Protein 3NLC (pdb70)

Sequence (522 aa):
IRINEIKLPLDHEEGALLDAITKKLGIPAEKVISFNVFRRGYDARIHLIYTLDIIVEGDETALLAKFANDPHVRQTPDEYKFVAKAPENLTERPIVIGFGPCGLFAGLVLAQGFNPIIVERGKEVRERTKDTFGFWRKRTLNPESNVQFGEGGAGTFSDGKLYSQVKDPNFYGRKVITEFVEAGAPEEILYVSKPHIGTFKLVTIEKRATIIELGGEIRFSTRVDDLHEDGQITGVTLSNGEEIKSRHVVLAVGHSARDTFELHERGVYEAKPFSVGFRIEHKQSIDEARFGPNAGHPILGAADYKLVHHCKNGRTVYSFCCPGGTVVAATSEEGRVVTNGSQYSRAERNANSAIVVGISPEVDYPGDPLAGIRFQRELESNAYKLGGENYDAPAQKIGDFLKGRDPSQLGDVEPSFTPGIKLTDLSKALPPFAVEAIREAIPAFDRKIKGFASEDGLLTGVETRTSSPVCIKRGKDFQSVNLKGFYPAGEGAGYAGGILSAGIDGIKVAEAVARDIVAAEN

Foldseek 3Di:
DKAWFDKDQPPDDPCVVVVSVCVVLVHDSVQFPDKDFQAWEQDQVHIIITIMDTDGPDPVVVSLVVCVVPPRRDHDDDDADLLDDFDPPDPFAAEEEAAALQSVQLLLSCLVPSQHEYEFLEEQLVVLCVQAVCCQAVVDHDLSRYCAGYHNGNCQQAQAWDDDDDDDPSPLLLVSVVVLVVLPFDPCQSHYDRDGGFNVSSNSSVSVVSSVVSNYHYHYSWHFQAFDDQQFTFWTAIPVRDIGGHRAYEYARAQQVLNSVCCVVVPQDWFDKDKKAWKWKDFLVCLCQRPNPCRPPPRCARHDDWDWDCDPLRKIKIWAGAALWAWEFGDSDQQFTATDIHGNNSNHGIDITGTIIMDGDPPHFDTDQCTLVVVLVVLGNVQCVQFPVRSAGEKEFLQCLLVVVQPDDADPDAHRYGPHGDRGRCCVRDPVSTSVVVSVRQVVVCVVGPCSSPRRMMIIHMHRPQAHSHAQDQPPLQHRPRHGSYHYAARNNVQAGHSSRRSSRSNVSSSSSRVVSCVCPD

Nearest PDB structures (foldseek):
  3nlc-assembly1_A  TM=1.002E+00  e=0.000E+00  Vibrio parahaemolyticus
  5kow-assembly1_A  TM=5.683E-01  e=9.181E-07  Nocardia farcinica
  7xxr-assembly1_C  TM=4.031E-01  e=3.727E-06  Streptomyces luteocolor
  7xx0-assembly1_A  TM=3.503E-01  e=1.094E-06  Streptomyces luteocolor
  8gri-assembly1_B  TM=3.452E-01  e=7.962E-06  Streptomyces luteocolor

Solvent-accessible surface area: 22201 Å² total

Radius of gyration: 24.54 Å; Cα contacts (8 Å, |Δi|>4): 1228; chains: 1; bounding box: 70×61×51 Å

InterPro domains:
  IPR028348 FAD dependent protein [PIRSF038984] (1-533)
  IPR028348 FAD dependent protein [PTHR42842] (95-534)
  IPR036188 FAD/NAD(P)-binding domain superfamily [G3DSA:3.50.50.60] (86-305)
  IPR036188 FAD/NAD(P)-binding domain superfamily [G3DSA:3.50.50.60] (474-534)
  IPR036188 FAD/NAD(P)-binding domain superfamily [SSF51905] (101-531)
  IPR049516 FAD-dependent protein, C-terminal domain-like [PF21688] (285-481)
  IPR059480 Domain of unknown function DUF8436 [PF28550] (1-59)

Secondary structure (DSSP, 8-state):
-EEEEEEEETTPPTTHHHHHHHHHH---GGGEEEEEEEEEEE----EEEEEEEEEESS-HHHHHHTTTT-TTEEPPP----------TT---PPEEE--SHHHHHHHHHHH----PEEE-SS--HHHHHHHHHHHHHH----TTSSSSSSTTGGGTTS-------S--TT-HHHHHHHHHHHTT--GGGGTBSS----HHHHH-----HHHHHTT-EEESS--EEEE---SB--EEEETTS-EEE-S-EEE---TT-HHHH--TTTT---B--EEEEEEEEEE---HHHHTSTTTT-TTT-S-----EEE-TTS-EEEEE--TTB--EE---STT---EE---TT--SSEEEEEEEEEE-BTTTB--STTHHHHHHHHHHHHHHHHTTSSS-EEEEEHHHHHHT-TT----SS----SS-EEE--GGGTS-HHHHHHHHHHHHHHHTTSTTTT-TT-EEEEEE--SS-SB----TTTTS-TT-BTEEE-HHHHTS--SHHHHHHHHHHHHHHHHHHHHH---

Structure (mmCIF, N/CA/C/O backbone):
data_3NLC
#
_entry.id   3NLC
#
_cell.length_a   69.079
_cell.length_b   78.166
_cell.length_c   101.875
_cell.angle_alpha   90.00
_cell.angle_beta   90.00
_cell.angle_gamma   90.00
#
_symmetry.space_group_name_H-M   'P 21 21 21'
#
loop_
_entity.id
_entity.type
_entity.pdbx_description
1 polymer 'Uncharacterized protein VP0956'
2 non-polymer 'FLAVIN-ADENINE DINUCLEOTIDE'
3 water water
#
loop_
_atom_site.group_PDB
_atom_site.id
_atom_site.type_symbol
_atom_site.label_atom_id
_atom_site.label_alt_id
_atom_site.label_comp_id
_atom_site.label_asym_id
_atom_site.label_entity_id
_atom_site.label_seq_id
_atom_site.pdbx_PDB_ins_code
_atom_site.Cartn_x
_atom_site.Cartn_y
_atom_site.Cartn_z
_atom_site.occupancy
_atom_site.B_iso_or_equiv
_atom_site.auth_seq_id
_atom_site.auth_comp_id
_atom_site.auth_asym_id
_atom_site.auth_atom_id
_atom_site.pdbx_PDB_model_num
ATOM 9 N N . ILE A 1 12 ? 55.517 24.927 65.785 1.00 46.65 2 ILE A N 1
ATOM 10 C CA . ILE A 1 12 ? 55.968 26.291 66.004 1.00 48.84 2 ILE A CA 1
ATOM 11 C C . ILE A 1 12 ? 54.999 27.280 65.371 1.00 42.16 2 ILE A C 1
ATOM 12 O O . ILE A 1 12 ? 54.676 27.170 64.194 1.00 42.47 2 ILE A O 1
ATOM 17 N N . ARG A 1 13 ? 54.564 28.263 66.149 1.00 39.74 3 ARG A N 1
ATOM 18 C CA . ARG A 1 13 ? 53.595 29.224 65.663 1.00 44.94 3 ARG A CA 1
ATOM 19 C C . ARG A 1 13 ? 54.285 30.531 65.352 1.00 43.58 3 ARG A C 1
ATOM 20 O O . ARG A 1 13 ? 54.940 31.107 66.208 1.00 39.71 3 ARG A O 1
ATOM 28 N N . ILE A 1 14 ? 54.153 30.986 64.115 1.00 46.36 4 ILE A N 1
ATOM 29 C CA . ILE A 1 14 ? 54.683 32.275 63.700 1.00 47.03 4 ILE A CA 1
ATOM 30 C C . ILE A 1 14 ? 53.501 33.179 63.431 1.00 48.08 4 ILE A C 1
ATOM 31 O O . ILE A 1 14 ? 52.632 32.815 62.637 1.00 52.83 4 ILE A O 1
ATOM 36 N N . ASN A 1 15 ? 53.436 34.348 64.064 1.00 43.14 5 ASN A N 1
ATOM 37 C CA . ASN A 1 15 ? 52.332 35.246 63.728 1.00 48.01 5 ASN A CA 1
ATOM 38 C C . ASN A 1 15 ? 52.761 36.631 63.265 1.00 42.99 5 ASN A C 1
ATOM 39 O O . ASN A 1 15 ? 53.942 36.943 63.243 1.00 44.02 5 ASN A O 1
ATOM 44 N N . GLU A 1 16 ? 51.797 37.436 62.840 1.00 52.00 6 GLU A N 1
ATOM 45 C CA . GLU A 1 16 ? 52.076 38.772 62.316 1.00 60.54 6 GLU A CA 1
ATOM 46 C C . GLU A 1 16 ? 52.821 38.769 60.984 1.00 57.87 6 GLU A C 1
ATOM 47 O O . GLU A 1 16 ? 53.543 39.706 60.662 1.00 57.76 6 GLU A O 1
ATOM 53 N N . ILE A 1 17 ? 52.620 37.711 60.210 1.00 55.25 7 ILE A N 1
ATOM 54 C CA . ILE A 1 17 ? 53.136 37.628 58.853 1.00 42.48 7 ILE A CA 1
ATOM 55 C C . ILE A 1 17 ? 52.262 38.444 57.917 1.00 47.69 7 ILE A C 1
ATOM 56 O O . ILE A 1 17 ? 51.106 38.081 57.662 1.00 40.51 7 ILE A O 1
ATOM 61 N N . LYS A 1 18 ? 52.810 39.545 57.409 1.00 52.73 8 LYS A N 1
ATOM 62 C CA . LYS A 1 18 ? 52.084 40.415 56.487 1.00 50.16 8 LYS A CA 1
ATOM 63 C C . LYS A 1 18 ? 52.460 40.101 55.044 1.00 51.95 8 LYS A C 1
ATOM 64 O O . LYS A 1 18 ? 53.643 40.052 54.692 1.00 51.92 8 LYS A O 1
ATOM 66 N N . LEU A 1 19 ? 51.450 39.884 54.210 1.00 44.92 9 LEU A N 1
ATOM 67 C CA . LEU A 1 19 ? 51.689 39.641 52.792 1.00 42.30 9 LEU A CA 1
ATOM 68 C C . LEU A 1 19 ? 50.669 40.403 51.982 1.00 43.09 9 LEU A C 1
ATOM 69 O O . LEU A 1 19 ? 49.507 40.519 52.387 1.00 43.86 9 LEU A O 1
ATOM 74 N N . PRO A 1 20 ? 51.092 40.935 50.832 1.00 41.99 10 PRO A N 1
ATOM 75 C CA . PRO A 1 20 ? 50.118 41.677 50.024 1.00 47.88 10 PRO A CA 1
ATOM 76 C C . PRO A 1 20 ? 48.888 40.814 49.711 1.00 53.58 10 PRO A C 1
ATOM 77 O O . PRO A 1 20 ? 48.971 39.587 49.672 1.00 49.71 10 PRO A O 1
ATOM 81 N N . LEU A 1 21 ? 47.754 41.467 49.505 1.00 53.46 11 LEU A N 1
ATOM 82 C CA . LEU A 1 21 ? 46.507 40.766 49.258 1.00 50.72 11 LEU A CA 1
ATOM 83 C C . LEU A 1 21 ? 46.671 39.746 48.140 1.00 50.54 11 LEU A C 1
ATOM 84 O O . LEU A 1 21 ? 46.192 38.618 48.242 1.00 49.93 11 LEU A O 1
ATOM 89 N N . ASP A 1 22 ? 47.363 40.134 47.081 1.00 47.86 12 ASP A N 1
ATOM 90 C CA . ASP A 1 22 ? 47.436 39.280 45.900 1.00 53.35 12 ASP A CA 1
ATOM 91 C C . ASP A 1 22 ? 48.691 38.430 45.806 1.00 48.52 12 ASP A C 1
ATOM 92 O O . ASP A 1 22 ? 49.125 38.079 44.714 1.00 47.94 12 ASP A O 1
ATOM 97 N N . HIS A 1 23 ? 49.260 38.090 46.957 1.00 46.96 13 HIS A N 1
ATOM 98 C CA . HIS A 1 23 ? 50.493 37.313 46.987 1.00 48.34 13 HIS A CA 1
ATOM 99 C C . HIS A 1 23 ? 50.315 35.955 46.324 1.00 45.38 13 HIS A C 1
ATOM 100 O O . HIS A 1 23 ? 49.230 35.363 46.389 1.00 44.07 13 HIS A O 1
ATOM 107 N N . GLU A 1 24 ? 51.386 35.472 45.696 1.00 38.77 14 GLU A N 1
ATOM 108 C CA . GLU A 1 24 ? 51.377 34.198 44.975 1.00 39.41 14 GLU A CA 1
ATOM 109 C C . GLU A 1 24 ? 51.318 33.062 45.976 1.00 34.20 14 GLU A C 1
ATOM 110 O O . GLU A 1 24 ? 51.556 33.271 47.162 1.00 34.74 14 GLU A O 1
ATOM 116 N N . GLU A 1 25 ? 50.992 31.862 45.507 1.00 39.61 15 GLU A N 1
ATOM 117 C CA . GLU A 1 25 ? 50.934 30.703 46.390 1.00 41.39 15 GLU A CA 1
ATOM 118 C C . GLU A 1 25 ? 52.328 30.478 46.966 1.00 41.90 15 GLU A C 1
ATOM 119 O O . GLU A 1 25 ? 53.338 30.727 46.300 1.00 47.69 15 GLU A O 1
ATOM 125 N N . GLY A 1 26 ? 52.403 30.016 48.203 1.00 40.30 16 GLY A N 1
ATOM 126 C CA . GLY A 1 26 ? 53.717 29.752 48.775 1.00 57.82 16 GLY A CA 1
ATOM 127 C C . GLY A 1 26 ? 54.588 30.990 48.963 1.00 54.64 16 GLY A C 1
ATOM 128 O O . GLY A 1 26 ? 55.811 30.897 49.104 1.00 49.10 16 GLY A O 1
ATOM 129 N N . ALA A 1 27 ? 53.957 32.160 48.950 1.00 53.38 17 ALA A N 1
ATOM 130 C CA . ALA A 1 27 ? 54.549 33.323 49.586 1.00 53.02 17 ALA A CA 1
ATOM 131 C C . ALA A 1 27 ? 54.518 32.975 51.068 1.00 50.89 17 ALA A C 1
ATOM 132 O O . ALA A 1 27 ? 55.332 33.464 51.856 1.00 55.95 17 ALA A O 1
ATOM 134 N N . LEU A 1 28 ? 53.579 32.106 51.440 1.00 35.46 18 LEU A N 1
ATOM 135 C CA . LEU A 1 28 ? 53.520 31.601 52.812 1.00 39.62 18 LEU A CA 1
ATOM 136 C C . LEU A 1 28 ? 54.811 30.889 53.209 1.00 36.69 18 LEU A C 1
ATOM 137 O O . LEU A 1 28 ? 55.426 31.235 54.214 1.00 40.44 18 LEU A O 1
ATOM 142 N N . LEU A 1 29 ? 55.206 29.889 52.424 1.00 32.27 19 LEU A N 1
ATOM 143 C CA . LEU A 1 29 ? 56.381 29.080 52.728 1.00 39.02 19 LEU A CA 1
ATOM 144 C C . LEU A 1 29 ? 57.642 29.945 52.763 1.00 37.04 19 LEU A C 1
ATOM 145 O O . LEU A 1 29 ? 58.526 29.734 53.591 1.00 47.32 19 LEU A O 1
ATOM 150 N N . ASP A 1 30 ? 57.710 30.913 51.855 1.00 43.22 20 ASP A N 1
ATOM 151 C CA . ASP A 1 30 ? 58.812 31.867 51.785 1.00 50.08 20 ASP A CA 1
ATOM 152 C C . ASP A 1 30 ? 58.925 32.636 53.082 1.00 49.52 20 ASP A C 1
ATOM 153 O O . ASP A 1 30 ? 60.025 32.919 53.566 1.00 51.17 20 ASP A O 1
ATOM 158 N N . ALA A 1 31 ? 57.770 32.997 53.622 1.00 44.94 21 ALA A N 1
ATOM 159 C CA . ALA A 1 31 ? 57.704 33.737 54.867 1.00 48.25 21 ALA A CA 1
ATOM 160 C C . ALA A 1 31 ? 58.064 32.849 56.054 1.00 48.34 21 ALA A C 1
ATOM 161 O O . ALA A 1 31 ? 58.556 33.345 57.064 1.00 51.12 21 ALA A O 1
ATOM 163 N N . ILE A 1 32 ? 57.822 31.544 55.936 1.00 38.35 22 ILE A N 1
ATOM 164 C CA . ILE A 1 32 ? 58.278 30.607 56.958 1.00 35.41 22 ILE A CA 1
ATOM 165 C C . ILE A 1 32 ? 59.823 30.578 56.987 1.00 41.85 22 ILE A C 1
ATOM 166 O O . ILE A 1 32 ? 60.442 30.645 58.050 1.00 40.83 22 ILE A O 1
ATOM 171 N N . THR A 1 33 ? 60.431 30.463 55.811 1.00 37.87 23 THR A N 1
ATOM 172 C CA . THR A 1 33 ? 61.875 30.299 55.726 1.00 41.64 23 THR A CA 1
ATOM 173 C C . THR A 1 33 ? 62.587 31.598 56.089 1.00 43.08 23 THR A C 1
ATOM 174 O O . THR A 1 33 ? 63.568 31.581 56.819 1.00 49.24 23 THR A O 1
ATOM 178 N N . LYS A 1 34 ? 62.074 32.720 55.599 1.00 45.36 24 LYS A N 1
ATOM 179 C CA . LYS A 1 34 ? 62.623 34.022 55.948 1.00 48.27 24 LYS A CA 1
ATOM 180 C C . LYS A 1 34 ? 62.607 34.221 57.461 1.00 46.71 24 LYS A C 1
ATOM 181 O O . LYS A 1 34 ? 63.644 34.554 58.076 1.00 43.55 24 LYS A O 1
ATOM 187 N N . LYS A 1 35 ? 61.438 34.020 58.062 1.00 38.28 25 LYS A N 1
ATOM 188 C CA . LYS A 1 35 ? 61.301 34.239 59.493 1.00 45.32 25 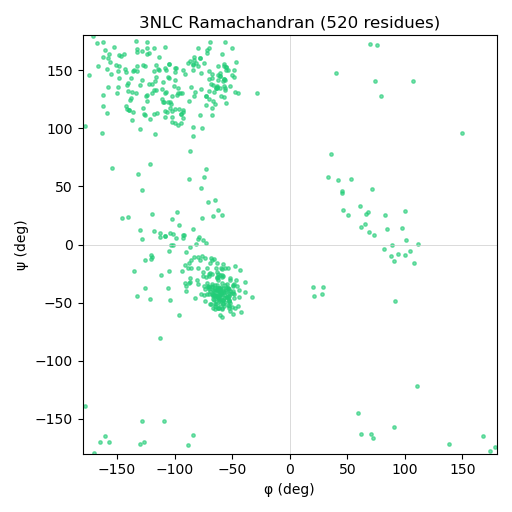LYS A CA 1
ATOM 189 C C . LYS A 1 35 ? 62.138 33.291 60.361 1.00 45.90 25 LYS A C 1
ATOM 190 O O . LYS A 1 35 ? 62.806 33.746 61.281 1.00 46.24 25 LYS A O 1
ATOM 196 N N . LEU A 1 36 ? 62.089 31.988 60.095 1.00 41.93 26 LEU A N 1
ATOM 197 C CA . LEU A 1 36 ? 62.763 31.032 60.975 1.00 39.61 26 LEU A CA 1
ATOM 198 C C . LEU A 1 36 ? 64.198 30.705 60.520 1.00 41.60 26 LEU A C 1
ATOM 199 O O . LEU A 1 36 ? 64.857 29.839 61.095 1.00 34.41 26 LEU A O 1
ATOM 204 N N . GLY A 1 37 ? 64.662 31.404 59.493 1.00 42.08 27 GLY A N 1
ATOM 205 C CA . GLY A 1 37 ? 65.974 31.164 58.926 1.00 46.24 27 GLY A CA 1
ATOM 206 C C . GLY A 1 37 ? 66.230 29.697 58.598 1.00 54.71 27 GLY A C 1
ATOM 207 O O . GLY A 1 37 ? 67.385 29.256 58.575 1.00 47.44 27 GLY A O 1
ATOM 208 N N . ILE A 1 38 ? 65.161 28.933 58.357 1.00 47.27 28 ILE A N 1
ATOM 209 C CA . ILE A 1 38 ? 65.313 27.522 57.998 1.00 46.72 28 ILE A CA 1
ATOM 210 C C . ILE A 1 38 ? 65.004 27.290 56.520 1.00 55.46 28 ILE A C 1
ATOM 211 O O . ILE A 1 38 ? 64.215 28.024 55.928 1.00 61.43 28 ILE A O 1
ATOM 216 N N . PRO A 1 39 ? 65.643 26.280 55.907 1.00 54.51 29 PRO A N 1
ATOM 217 C CA . PRO A 1 39 ? 65.408 26.075 54.477 1.00 52.60 29 PRO A CA 1
ATOM 218 C C . PRO A 1 39 ? 64.076 25.374 54.269 1.00 48.13 29 PRO A C 1
ATOM 219 O O . PRO A 1 39 ? 63.585 24.737 55.206 1.00 34.28 29 PRO A O 1
ATOM 223 N N . ALA A 1 40 ? 63.527 25.475 53.059 1.00 43.62 30 ALA A N 1
ATOM 224 C CA . ALA A 1 40 ? 62.280 24.803 52.716 1.00 47.82 30 ALA A CA 1
ATOM 225 C C . ALA A 1 40 ? 62.253 23.353 53.175 1.00 43.66 30 ALA A C 1
ATOM 226 O O . ALA A 1 40 ? 61.208 22.845 53.576 1.00 35.94 30 ALA A O 1
ATOM 228 N N . GLU A 1 41 ? 63.411 22.701 53.106 1.00 45.21 31 GLU A N 1
ATOM 229 C CA . GLU A 1 41 ? 63.539 21.267 53.352 1.00 48.07 31 GLU A CA 1
ATOM 230 C C . GLU A 1 41 ? 63.324 20.871 54.806 1.00 47.23 31 GLU A C 1
ATOM 231 O O . GLU A 1 41 ? 63.142 19.690 55.100 1.00 54.21 31 GLU A O 1
ATOM 237 N N . LYS A 1 42 ? 63.368 21.834 55.725 1.00 33.51 32 LYS A N 1
ATOM 238 C CA . LYS A 1 42 ? 63.197 21.489 57.133 1.00 31.00 32 LYS A CA 1
ATOM 239 C C . LYS A 1 42 ? 61.732 21.555 57.559 1.00 36.13 32 LYS A C 1
ATOM 240 O O . LYS A 1 42 ? 61.347 20.985 58.578 1.00 47.84 32 LYS A O 1
ATOM 246 N N . VAL A 1 43 ? 60.925 22.237 56.759 1.00 32.39 33 VAL A N 1
ATOM 247 C CA . VAL A 1 43 ? 59.480 22.359 57.013 1.00 37.36 33 VAL A CA 1
ATOM 248 C C . VAL A 1 43 ? 58.716 21.085 56.647 1.00 45.96 33 VAL A C 1
ATOM 249 O O . VAL A 1 43 ? 58.430 20.849 55.482 1.00 38.47 33 VAL A O 1
ATOM 253 N N . ILE A 1 44 ? 58.395 20.266 57.641 1.00 47.96 34 ILE A N 1
ATOM 254 C CA . ILE A 1 44 ? 57.619 19.052 57.411 1.00 37.69 34 ILE A CA 1
ATOM 255 C C . ILE A 1 44 ? 56.211 19.390 56.847 1.00 55.57 34 ILE A C 1
ATOM 256 O O . ILE A 1 44 ? 55.817 18.889 55.788 1.00 48.73 34 ILE A O 1
ATOM 261 N N . SER A 1 45 ? 55.473 20.251 57.550 1.00 49.76 35 SER A N 1
ATOM 262 C CA . SER A 1 45 ? 54.215 20.801 57.045 1.00 54.60 35 SER A CA 1
ATOM 263 C C . SER A 1 45 ? 53.824 22.079 57.796 1.00 52.63 35 SER A C 1
ATOM 264 O O . SER A 1 45 ? 54.419 22.399 58.828 1.00 54.22 35 SER A O 1
ATOM 267 N N . PHE A 1 46 ? 52.842 22.814 57.266 1.00 37.04 36 PHE A N 1
ATOM 268 C CA . PHE A 1 46 ? 52.242 23.922 58.005 1.00 39.80 36 PHE A CA 1
ATOM 269 C C . PHE A 1 46 ? 50.730 24.049 57.772 1.00 38.15 36 PHE A C 1
ATOM 270 O O . PHE A 1 46 ? 50.221 23.654 56.710 1.00 35.38 36 PHE A O 1
ATOM 278 N N . ASN A 1 47 ? 50.050 24.579 58.790 1.00 41.37 37 ASN A N 1
ATOM 279 C CA . ASN A 1 47 ? 48.633 24.938 58.762 1.00 49.69 37 ASN A CA 1
ATOM 280 C C . ASN A 1 47 ? 48.487 26.449 58.751 1.00 46.38 37 ASN A C 1
ATOM 281 O O . ASN A 1 47 ? 49.346 27.172 59.283 1.00 33.30 37 ASN A O 1
ATOM 286 N N . VAL A 1 48 ? 47.391 26.937 58.175 1.00 37.51 38 VAL A N 1
ATOM 287 C CA . VAL A 1 48 ? 47.060 28.325 58.363 1.00 40.63 38 VAL A CA 1
ATOM 288 C C . VAL A 1 48 ? 46.138 28.348 59.554 1.00 43.95 38 VAL A C 1
ATOM 289 O O . VAL A 1 48 ? 45.060 27.768 59.506 1.00 48.97 38 VAL A O 1
ATOM 293 N N . PHE A 1 49 ? 46.579 28.981 60.634 1.00 44.98 39 PHE A N 1
ATOM 294 C CA . PHE A 1 49 ? 45.791 29.019 61.860 1.00 46.43 39 PHE A CA 1
ATOM 295 C C . PHE A 1 49 ? 44.931 30.263 61.913 1.00 52.04 39 PHE A C 1
ATOM 296 O O . PHE A 1 49 ? 43.914 30.287 62.608 1.00 54.87 39 PHE A O 1
ATOM 304 N N . ARG A 1 50 ? 45.334 31.294 61.180 1.00 42.59 40 ARG A N 1
ATOM 305 C CA . ARG A 1 50 ? 44.529 32.504 61.120 1.00 41.52 40 ARG A CA 1
ATOM 306 C C . ARG A 1 50 ? 44.951 33.344 59.922 1.00 49.39 40 ARG A C 1
ATOM 307 O O . ARG A 1 50 ? 46.142 33.608 59.725 1.00 49.09 40 ARG A O 1
ATOM 315 N N . ARG A 1 51 ? 43.972 33.732 59.109 1.00 47.78 41 ARG A N 1
ATOM 316 C CA . ARG A 1 51 ? 44.189 34.672 58.010 1.00 42.91 41 ARG A CA 1
ATOM 317 C C . ARG A 1 51 ? 43.202 35.833 58.118 1.00 53.09 41 ARG A C 1
ATOM 318 O O . ARG A 1 51 ? 41.987 35.652 57.964 1.00 48.64 41 ARG A O 1
ATOM 326 N N . GLY A 1 5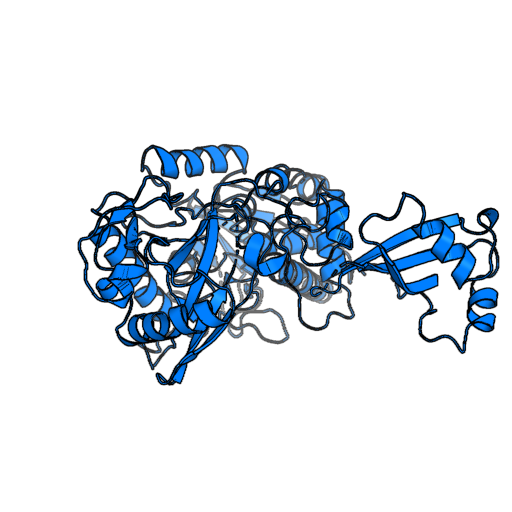2 ? 43.726 37.019 58.409 1.00 53.65 42 GLY A N 1
ATOM 327 C CA . GLY A 1 52 ? 42.908 38.213 58.502 1.00 55.30 42 GLY A CA 1
ATOM 328 C C . GLY A 1 52 ? 43.435 39.322 57.613 1.00 51.64 42 GLY A C 1
ATOM 329 O O . GLY A 1 52 ? 44.318 39.087 56.795 1.00 41.99 42 GLY A O 1
ATOM 330 N N . TYR A 1 53 ? 42.891 40.529 57.760 1.00 59.63 43 TYR A N 1
ATOM 331 C CA . TYR A 1 53 ? 43.418 41.683 57.027 1.00 62.69 43 TYR A CA 1
ATOM 332 C C . TYR A 1 53 ? 43.107 43.015 57.707 1.00 59.67 43 TYR A C 1
ATOM 333 O O . TYR A 1 53 ? 42.169 43.120 58.499 1.00 52.99 43 TYR A O 1
ATOM 342 N N . ASP A 1 54 ? 43.904 44.032 57.406 1.00 60.44 44 ASP A N 1
ATOM 343 C CA . ASP A 1 54 ? 43.676 45.346 57.991 1.00 65.95 44 ASP A CA 1
ATOM 344 C C . ASP A 1 54 ? 42.790 46.205 57.080 1.00 74.35 44 ASP A C 1
ATOM 345 O O . ASP A 1 54 ? 43.217 46.650 56.017 1.00 71.42 44 ASP A O 1
ATOM 350 N N . ALA A 1 55 ? 41.554 46.432 57.523 1.00 83.35 45 ALA A N 1
ATOM 351 C CA . ALA A 1 55 ? 40.506 47.044 56.705 1.00 85.41 45 ALA A CA 1
ATOM 352 C C . ALA A 1 55 ? 40.669 48.547 56.451 1.00 88.41 45 ALA A C 1
ATOM 353 O O . ALA A 1 55 ? 39.834 49.347 56.874 1.00 90.84 45 ALA A O 1
ATOM 355 N N . ARG A 1 56 ? 41.725 48.925 55.735 1.00 88.06 46 ARG A N 1
ATOM 356 C CA . ARG A 1 56 ? 41.985 50.333 55.437 1.00 81.86 46 ARG A CA 1
ATOM 357 C C . ARG A 1 56 ? 42.051 50.601 53.932 1.00 79.37 46 ARG A C 1
ATOM 358 O O . ARG A 1 56 ? 41.347 51.472 53.416 1.00 74.64 46 ARG A O 1
ATOM 366 N N . ILE A 1 61 ? 45.621 46.561 50.234 1.00 73.83 51 ILE A N 1
ATOM 367 C CA . ILE A 1 61 ? 45.359 45.724 51.399 1.00 68.18 51 ILE A CA 1
ATOM 368 C C . ILE A 1 61 ? 46.548 44.830 51.719 1.00 70.36 51 ILE A C 1
ATOM 369 O O . ILE A 1 61 ? 47.444 44.641 50.889 1.00 70.64 51 ILE A O 1
ATOM 371 N N . HIS A 1 62 ? 46.553 44.288 52.933 1.00 67.39 52 HIS A N 1
ATOM 372 C CA . HIS A 1 62 ? 47.591 43.354 53.354 1.00 66.73 52 HIS A CA 1
ATOM 373 C C . HIS A 1 62 ? 46.944 42.254 54.188 1.00 58.47 52 HIS A C 1
ATOM 374 O O . HIS A 1 62 ? 46.143 42.529 55.081 1.00 60.74 52 HIS A O 1
ATOM 381 N N . LEU A 1 63 ? 47.277 41.009 53.875 1.00 51.24 53 LEU A N 1
ATOM 382 C CA . LEU A 1 63 ? 46.802 39.875 54.646 1.00 48.10 53 LEU A CA 1
ATOM 383 C C . LEU A 1 63 ? 47.695 39.647 55.840 1.00 49.62 53 LEU A C 1
ATOM 384 O O . LEU A 1 63 ? 48.895 39.935 55.796 1.00 48.68 53 LEU A O 1
ATOM 389 N N . ILE A 1 64 ? 47.102 39.118 56.906 1.00 50.64 54 ILE A N 1
ATOM 390 C CA . ILE A 1 64 ? 47.825 38.852 58.135 1.00 47.96 54 ILE A CA 1
ATOM 391 C C . ILE A 1 64 ? 47.651 37.404 58.527 1.00 43.99 54 ILE A C 1
ATOM 392 O O . ILE A 1 64 ? 46.551 36.998 58.902 1.00 37.73 54 ILE A O 1
ATOM 397 N N . TYR A 1 65 ? 48.730 36.630 58.450 1.00 38.96 55 TYR A N 1
ATOM 398 C CA . TYR A 1 65 ? 48.669 35.214 58.806 1.00 40.68 55 TYR A CA 1
ATOM 399 C C . TYR A 1 65 ? 49.292 34.892 60.146 1.00 40.09 55 TYR A C 1
ATOM 400 O O . TYR A 1 65 ? 50.191 35.576 60.631 1.00 47.04 55 TYR A O 1
ATOM 409 N N . THR A 1 66 ? 48.815 33.799 60.710 1.00 37.76 56 THR A N 1
ATOM 410 C CA . THR A 1 66 ? 49.430 33.135 61.831 1.00 30.99 56 THR A CA 1
ATOM 411 C C . THR A 1 66 ? 49.563 31.705 61.337 1.00 35.28 56 THR A C 1
ATOM 412 O O . THR A 1 66 ? 48.569 31.081 61.016 1.00 36.40 56 THR A O 1
ATOM 416 N N . LEU A 1 67 ? 50.784 31.196 61.224 1.00 39.24 57 LEU A N 1
ATOM 417 C CA . LEU A 1 67 ? 50.971 29.830 60.759 1.00 41.56 57 LEU A CA 1
ATOM 418 C C . LEU A 1 67 ? 51.454 28.911 61.873 1.00 44.94 57 LEU A C 1
ATOM 419 O O . LEU A 1 67 ? 52.297 29.287 62.682 1.00 51.69 57 LEU A O 1
ATOM 424 N N . ASP A 1 68 ? 50.924 27.699 61.910 1.00 36.02 58 ASP A N 1
ATOM 425 C CA . ASP A 1 68 ? 51.472 26.666 62.782 1.00 39.21 58 ASP A CA 1
ATOM 426 C C . ASP A 1 68 ? 52.311 25.720 61.925 1.00 46.65 58 ASP A C 1
ATOM 427 O O . ASP A 1 68 ? 51.840 25.221 60.899 1.00 45.98 58 ASP A O 1
ATOM 432 N N . ILE A 1 69 ? 53.559 25.498 62.340 1.00 48.02 59 ILE A N 1
ATOM 433 C CA . ILE A 1 69 ? 54.556 24.819 61.512 1.00 43.12 59 ILE A CA 1
ATOM 434 C C . ILE A 1 69 ? 55.161 23.600 62.208 1.00 39.82 59 ILE A C 1
ATOM 435 O O . ILE A 1 69 ? 55.612 23.686 63.348 1.00 42.49 59 ILE A O 1
ATOM 440 N N . ILE A 1 70 ? 55.164 22.461 61.529 1.00 39.44 60 ILE A N 1
ATOM 441 C CA . ILE A 1 70 ? 55.937 21.319 62.009 1.00 44.67 60 ILE A CA 1
ATOM 442 C C . ILE A 1 70 ? 57.315 21.305 61.336 1.00 41.60 60 ILE A C 1
ATOM 443 O O . ILE A 1 70 ? 57.422 21.090 60.134 1.00 41.56 60 ILE A O 1
ATOM 448 N N . VAL A 1 71 ? 58.365 21.538 62.113 1.00 44.26 61 VAL A N 1
ATOM 449 C CA . VAL A 1 71 ? 59.726 21.464 61.566 1.00 41.42 61 VAL A CA 1
ATOM 450 C C . VAL A 1 71 ? 60.375 20.131 61.913 1.00 47.66 61 VAL A C 1
ATOM 451 O O . VAL A 1 71 ? 60.076 19.540 62.950 1.00 46.66 61 VAL A O 1
ATOM 455 N N . GLU A 1 72 ? 61.251 19.638 61.048 1.00 55.70 62 GLU A N 1
ATOM 456 C CA . GLU A 1 72 ? 61.963 18.411 61.389 1.00 68.35 62 GLU A CA 1
ATOM 457 C C . GLU A 1 72 ? 63.127 18.695 62.338 1.00 64.67 62 GLU A C 1
ATOM 458 O O . GLU A 1 72 ? 63.663 19.806 62.370 1.00 63.93 62 GLU A O 1
ATOM 464 N N . GLY A 1 73 ? 63.497 17.689 63.124 1.00 66.37 63 GLY A N 1
ATOM 465 C CA . GLY A 1 73 ? 64.599 17.818 64.060 1.00 61.34 63 GLY A CA 1
ATOM 466 C C . GLY A 1 73 ? 64.132 18.305 65.416 1.00 62.84 63 GLY A C 1
ATOM 467 O O . GLY A 1 73 ? 62.965 18.142 65.768 1.00 61.80 63 GLY A O 1
ATOM 468 N N . ASP A 1 74 ? 65.047 18.906 66.175 1.00 67.57 64 ASP A N 1
ATOM 469 C CA . ASP A 1 74 ? 64.734 19.415 67.507 1.00 62.23 64 ASP A CA 1
ATOM 470 C C . ASP A 1 74 ? 64.129 20.819 67.435 1.00 65.62 64 ASP A C 1
ATOM 471 O O . ASP A 1 74 ? 64.865 21.813 67.406 1.00 64.43 64 ASP A O 1
ATOM 473 N N . GLU A 1 75 ? 62.795 20.893 67.399 1.00 63.58 65 GLU A N 1
ATOM 474 C CA . GLU A 1 75 ? 62.083 22.172 67.352 1.00 61.35 65 GLU A CA 1
ATOM 475 C C . GLU A 1 75 ? 62.279 22.927 68.654 1.00 59.20 65 GLU A C 1
ATOM 476 O O . GLU A 1 75 ? 62.384 24.156 68.665 1.00 54.37 65 GLU A O 1
ATOM 482 N N . THR A 1 76 ? 62.321 22.171 69.748 1.00 66.02 66 THR A N 1
ATOM 483 C CA . THR A 1 76 ? 62.691 22.703 71.054 1.00 63.77 66 THR A CA 1
ATOM 484 C C . THR A 1 76 ? 63.984 23.520 70.940 1.00 56.79 66 THR A C 1
ATOM 485 O O . THR A 1 76 ? 64.116 24.587 71.542 1.00 58.40 66 THR A O 1
ATOM 489 N N . ALA A 1 77 ? 64.930 23.033 70.145 1.00 46.74 67 ALA A N 1
ATOM 490 C CA . ALA A 1 77 ? 66.168 23.771 69.938 1.00 51.74 67 ALA A CA 1
ATOM 491 C C . ALA A 1 77 ? 65.899 25.021 69.107 1.00 50.68 67 ALA A C 1
ATOM 492 O O . ALA A 1 77 ? 66.408 26.103 69.400 1.00 52.17 67 ALA A O 1
ATOM 494 N N . LEU A 1 78 ? 65.077 24.880 68.075 1.00 53.89 68 LEU A N 1
ATOM 495 C CA . LEU A 1 78 ? 64.814 26.013 67.197 1.00 51.15 68 LEU A CA 1
ATOM 496 C C . LEU A 1 78 ? 64.090 27.129 67.943 1.00 47.90 68 LEU A C 1
ATOM 497 O O . LEU A 1 78 ? 64.370 28.306 67.735 1.00 48.30 68 LEU A O 1
ATOM 502 N N . LEU A 1 79 ? 63.163 26.763 68.817 1.00 48.08 69 LEU A N 1
ATOM 503 C CA . LEU A 1 79 ? 62.433 27.778 69.567 1.00 49.86 69 LEU A CA 1
ATOM 504 C C . LEU A 1 79 ? 63.382 28.570 70.453 1.00 45.54 69 LEU A C 1
ATOM 505 O O . LEU A 1 79 ? 63.328 29.798 70.483 1.00 48.73 69 LEU A O 1
ATOM 510 N N . ALA A 1 80 ? 64.264 27.851 71.145 1.00 51.25 70 ALA A N 1
ATOM 511 C CA . ALA A 1 80 ? 65.308 28.453 71.981 1.00 52.11 70 ALA A CA 1
ATOM 512 C C . ALA A 1 80 ? 66.086 29.567 71.282 1.00 57.96 70 ALA A C 1
ATOM 513 O O . ALA A 1 80 ? 66.367 30.601 71.883 1.00 62.47 70 ALA A O 1
ATOM 515 N N . LYS A 1 81 ? 66.437 29.364 70.016 1.00 57.54 71 LYS A N 1
ATOM 516 C CA . LYS A 1 81 ? 67.153 30.395 69.264 1.00 55.19 71 LYS A CA 1
ATOM 517 C C . LYS A 1 81 ? 66.288 31.603 68.859 1.00 49.19 71 LYS A C 1
ATOM 518 O O . LYS A 1 81 ? 66.767 32.538 68.215 1.00 52.99 71 LYS A O 1
ATOM 524 N N . PHE A 1 82 ? 65.018 31.584 69.249 1.00 48.84 72 PHE A N 1
ATOM 525 C CA . PHE A 1 82 ? 64.091 32.660 68.910 1.00 49.88 72 PHE A CA 1
ATOM 526 C C . PHE A 1 82 ? 63.367 33.187 70.155 1.00 52.56 72 PHE A C 1
ATOM 527 O O . PHE A 1 82 ? 62.472 34.025 70.056 1.00 55.77 72 PHE A O 1
ATOM 535 N N . ALA A 1 83 ? 63.753 32.663 71.316 1.00 52.21 73 ALA A N 1
ATOM 536 C CA . ALA A 1 83 ? 63.267 33.131 72.610 1.00 52.26 73 ALA A CA 1
ATOM 537 C C . ALA A 1 83 ? 62.962 34.628 72.637 1.00 54.26 73 ALA A C 1
ATOM 538 O O . ALA A 1 83 ? 61.921 35.050 73.148 1.00 61.94 73 ALA A O 1
ATOM 540 N N . ASN A 1 84 ? 63.862 35.431 72.083 1.00 47.42 74 ASN A N 1
ATOM 541 C CA . ASN A 1 84 ? 63.690 36.878 72.110 1.00 52.87 74 ASN A CA 1
ATOM 542 C C . ASN A 1 84 ? 62.706 37.422 71.069 1.00 56.03 74 ASN A C 1
ATOM 543 O O . ASN A 1 84 ? 62.565 38.638 70.915 1.00 55.46 74 ASN A O 1
ATOM 548 N N . ASP A 1 85 ? 62.033 36.521 70.357 1.00 55.46 75 ASP A N 1
ATOM 549 C CA . ASP A 1 85 ? 61.072 36.917 69.333 1.00 60.06 75 ASP A CA 1
ATOM 550 C C . ASP A 1 85 ? 59.643 36.630 69.801 1.00 60.54 75 ASP A C 1
ATOM 551 O O . ASP A 1 85 ? 59.263 35.471 70.003 1.00 59.07 75 ASP A O 1
ATOM 556 N N . PRO A 1 86 ? 58.852 37.693 69.985 1.00 57.94 76 PRO A N 1
ATOM 557 C CA . PRO A 1 86 ? 57.478 37.555 70.472 1.00 59.40 76 PRO A CA 1
ATOM 558 C C . PRO A 1 86 ? 56.601 36.808 69.463 1.00 59.85 76 PRO A C 1
ATOM 559 O O . PRO A 1 86 ? 55.730 36.035 69.853 1.00 62.96 76 PRO A O 1
ATOM 563 N N . HIS A 1 87 ? 56.858 37.026 68.179 1.00 51.02 77 HIS A N 1
ATOM 564 C CA . HIS A 1 87 ? 56.058 36.427 67.119 1.00 42.97 77 HIS A CA 1
ATOM 565 C C . HIS A 1 87 ? 56.469 35.006 66.751 1.00 45.43 77 HIS A C 1
ATOM 566 O O . HIS A 1 87 ? 56.037 34.463 65.727 1.00 48.87 77 HIS A O 1
ATOM 573 N N . VAL A 1 88 ? 57.288 34.404 67.603 1.00 46.94 78 VAL A N 1
ATOM 574 C CA . VAL A 1 88 ? 57.674 33.013 67.446 1.00 50.57 78 VAL A CA 1
ATOM 575 C C . VAL A 1 88 ? 57.457 32.297 68.770 1.00 50.85 78 VAL A C 1
ATOM 576 O O . VAL A 1 88 ? 58.268 32.385 69.694 1.00 52.00 78 VAL A O 1
ATOM 580 N N . ARG A 1 89 ? 56.332 31.604 68.852 1.00 57.01 79 ARG A N 1
ATOM 581 C CA . ARG A 1 89 ? 55.924 30.932 70.065 1.00 60.89 79 ARG A CA 1
ATOM 582 C C . ARG A 1 89 ? 55.862 29.444 69.780 1.00 56.66 79 ARG A C 1
ATOM 583 O O . ARG A 1 89 ? 55.939 29.019 68.631 1.00 56.08 79 ARG A O 1
ATOM 585 N N . GLN A 1 90 ? 55.719 28.658 70.834 1.00 50.56 80 GLN A N 1
ATOM 586 C CA . GLN A 1 90 ? 55.378 27.255 70.710 1.00 46.15 80 GLN A CA 1
ATOM 587 C C . GLN A 1 90 ? 53.851 27.121 70.536 1.00 48.74 80 GLN A C 1
ATOM 588 O O . GLN A 1 90 ? 53.082 27.732 71.279 1.00 48.12 80 GLN A O 1
ATOM 594 N N . THR A 1 91 ? 53.412 26.343 69.548 1.00 52.21 81 THR A N 1
ATOM 595 C CA . THR A 1 91 ? 51.975 26.199 69.265 1.00 48.68 81 THR A CA 1
ATOM 596 C C . THR A 1 91 ? 51.217 25.515 70.408 1.00 52.66 81 THR A C 1
ATOM 597 O O . THR A 1 91 ? 51.516 24.373 70.759 1.00 47.25 81 THR A O 1
ATOM 601 N N . PRO A 1 92 ? 50.209 26.202 70.974 1.00 57.14 82 PRO A N 1
ATOM 602 C CA . PRO A 1 92 ? 49.452 25.679 72.124 1.00 56.36 82 PRO A CA 1
ATOM 603 C C . PRO A 1 92 ? 48.827 24.322 71.825 1.00 58.73 82 PRO A C 1
ATOM 604 O O . PRO A 1 92 ? 48.570 24.025 70.651 1.00 62.79 82 PRO A O 1
ATOM 608 N N . ASP A 1 93 ? 48.594 23.512 72.858 1.00 53.85 83 ASP A N 1
ATOM 609 C CA . ASP A 1 93 ? 47.941 22.210 72.680 1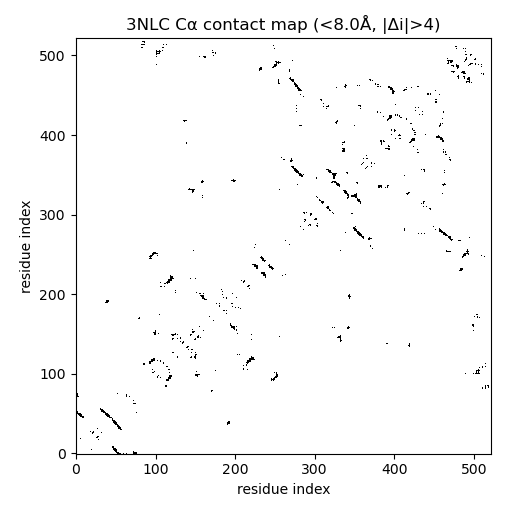.00 55.83 83 ASP A CA 1
ATOM 610 C C . ASP A 1 93 ? 46.423 22.382 72.599 1.00 52.80 83 ASP A C 1
ATOM 611 O O . ASP A 1 93 ? 45.735 22.447 73.617 1.00 53.46 83 ASP A O 1
ATOM 624 N N . GLU A 1 95 ? 44.159 20.378 71.199 1.00 46.76 85 GLU A N 1
ATOM 625 C CA . GLU A 1 95 ? 43.399 19.147 71.003 1.00 58.82 85 GLU A CA 1
ATOM 626 C C . GLU A 1 95 ? 42.284 18.997 72.041 1.00 52.78 85 GLU A C 1
ATOM 627 O O . GLU A 1 95 ? 42.527 19.095 73.255 1.00 45.88 85 GLU A O 1
ATOM 633 N N . TYR A 1 96 ? 41.059 18.759 71.566 1.00 46.30 86 TYR A N 1
ATOM 634 C CA . TYR A 1 96 ? 39.935 18.599 72.481 1.00 46.52 86 TYR A CA 1
ATOM 635 C C . TYR A 1 96 ? 40.111 17.376 73.380 1.00 46.50 86 TYR A C 1
ATOM 636 O O . TYR A 1 96 ? 40.485 16.298 72.911 1.00 44.55 86 TYR A O 1
ATOM 645 N N . LYS A 1 97 ? 39.807 17.552 74.663 1.00 47.84 87 LYS A N 1
ATOM 646 C CA . LYS A 1 97 ? 39.947 16.493 75.660 1.00 48.41 87 LYS A CA 1
ATOM 647 C C . LYS A 1 97 ? 38.601 15.908 76.104 1.00 50.16 87 LYS A C 1
ATOM 648 O O . LYS A 1 97 ? 37.774 16.585 76.728 1.00 48.21 87 LYS A O 1
ATOM 650 N N . PHE A 1 98 ? 38.389 14.640 75.776 1.00 41.27 88 PHE A N 1
ATOM 651 C CA . PHE A 1 98 ? 37.241 13.927 76.279 1.00 42.45 88 PHE A CA 1
ATOM 652 C C . PHE A 1 98 ? 37.386 13.737 77.790 1.00 49.96 88 PHE A C 1
ATOM 653 O O . PHE A 1 98 ? 38.327 13.095 78.258 1.00 59.70 88 PHE A O 1
ATOM 661 N N . VAL A 1 99 ? 36.460 14.329 78.541 1.00 43.08 89 VAL A N 1
ATOM 662 C CA . VAL A 1 99 ? 36.502 14.353 80.002 1.00 51.02 89 VAL A CA 1
ATOM 663 C C . VAL A 1 99 ? 36.146 12.999 80.622 1.00 56.50 89 VAL A C 1
ATOM 664 O O . VAL A 1 99 ? 36.337 12.785 81.823 1.00 54.25 89 VAL A O 1
ATOM 668 N N . ALA A 1 100 ? 35.631 12.087 79.803 1.00 57.11 90 ALA A N 1
ATOM 669 C CA . ALA A 1 100 ? 35.185 10.798 80.312 1.00 53.62 90 ALA A CA 1
ATOM 670 C C . ALA A 1 100 ? 34.838 9.810 79.208 1.00 49.62 90 ALA A C 1
ATOM 671 O O . ALA A 1 100 ? 34.939 10.109 78.010 1.00 41.57 90 ALA A O 1
ATOM 673 N N . LYS A 1 101 ? 34.442 8.621 79.644 1.00 51.72 91 LYS A N 1
ATOM 674 C CA . LYS A 1 101 ? 33.969 7.562 78.773 1.00 52.56 91 LYS A CA 1
ATOM 675 C C . LYS A 1 101 ? 32.833 6.889 79.526 1.00 55.27 91 LYS A C 1
ATOM 676 O O . LYS A 1 101 ? 32.834 6.855 80.758 1.00 53.49 91 LYS A O 1
ATOM 682 N N . ALA A 1 102 ? 31.845 6.379 78.804 1.00 57.73 92 ALA A N 1
ATOM 683 C CA . ALA A 1 102 ? 30.692 5.777 79.465 1.00 58.02 92 ALA A CA 1
ATOM 684 C C . ALA A 1 102 ? 31.048 4.455 80.156 1.00 57.05 92 ALA A C 1
ATOM 685 O O . ALA A 1 102 ? 31.586 3.543 79.525 1.00 55.36 92 ALA A O 1
ATOM 687 N N . PRO A 1 103 ? 30.754 4.352 81.462 1.00 57.54 93 PRO A N 1
ATOM 688 C CA . PRO A 1 103 ? 30.969 3.085 82.170 1.00 60.89 93 PRO A CA 1
ATOM 689 C C . PRO A 1 103 ? 30.218 1.954 81.481 1.00 60.41 93 PRO A C 1
ATOM 690 O O . PRO A 1 103 ? 29.106 2.175 80.999 1.00 60.94 93 PRO A O 1
ATOM 694 N N . GLU A 1 104 ? 30.818 0.769 81.417 1.00 65.43 94 GLU A N 1
ATOM 695 C CA . GLU A 1 104 ? 30.186 -0.372 80.750 1.00 68.07 94 GLU A CA 1
ATOM 696 C C . GLU A 1 104 ? 28.927 -0.818 81.497 1.00 71.45 94 GLU A C 1
ATOM 697 O O . GLU A 1 104 ? 28.122 -1.600 80.979 1.00 70.90 94 GLU A O 1
ATOM 699 N N . ASN A 1 105 ? 28.762 -0.297 82.711 1.00 75.06 95 ASN A N 1
ATOM 700 C CA . ASN A 1 105 ? 27.576 -0.542 83.526 1.00 80.60 95 ASN A CA 1
ATOM 701 C C . ASN A 1 105 ? 26.283 -0.039 82.872 1.00 83.78 95 ASN A C 1
ATOM 702 O O . ASN A 1 105 ? 25.274 -0.748 82.839 1.00 83.87 95 ASN A O 1
ATOM 707 N N . LEU A 1 106 ? 26.335 1.190 82.357 1.00 83.03 96 LEU A N 1
ATOM 708 C CA . LEU A 1 106 ? 25.173 1.916 81.830 1.00 78.37 96 LEU A CA 1
ATOM 709 C C . LEU A 1 106 ? 24.032 1.083 81.261 1.00 77.90 96 LEU A C 1
ATOM 710 O O . LEU A 1 106 ? 24.239 0.197 80.428 1.00 77.83 96 LEU A O 1
ATOM 715 N N . THR A 1 107 ? 22.823 1.405 81.711 1.00 75.32 97 THR A N 1
ATOM 716 C CA . THR A 1 107 ? 21.601 0.857 81.139 1.00 70.33 97 THR A CA 1
ATOM 717 C C . THR A 1 107 ? 20.681 2.008 80.741 1.00 71.55 97 THR A C 1
ATOM 718 O O . THR A 1 107 ? 19.696 1.817 80.020 1.00 73.33 97 THR A O 1
ATOM 720 N N . GLU A 1 108 ? 21.008 3.206 81.219 1.00 68.28 98 GLU A N 1
ATOM 721 C CA . GLU A 1 108 ? 20.202 4.390 80.927 1.00 70.64 98 GLU A CA 1
ATOM 722 C C . GLU A 1 108 ? 20.849 5.304 79.881 1.00 71.87 98 GLU A C 1
ATOM 723 O O . GLU A 1 108 ? 21.936 5.847 80.084 1.00 75.53 98 GLU A O 1
ATOM 725 N N . ARG A 1 109 ? 20.165 5.469 78.758 1.00 65.33 99 ARG A N 1
ATOM 726 C CA . ARG A 1 109 ? 20.626 6.372 77.715 1.00 58.66 99 ARG A CA 1
ATOM 727 C C . ARG A 1 109 ? 20.115 7.807 77.942 1.00 51.22 99 ARG A C 1
ATOM 728 O O . ARG A 1 109 ? 18.909 8.040 78.065 1.00 45.17 99 ARG A O 1
ATOM 736 N N . PRO A 1 110 ? 21.040 8.771 78.016 1.00 46.06 100 PRO A N 1
ATOM 737 C CA . PRO A 1 110 ? 20.698 10.193 78.109 1.00 37.43 100 PRO A CA 1
ATOM 738 C C . PRO A 1 110 ? 19.864 10.593 76.909 1.00 41.53 100 PRO A C 1
ATOM 739 O O . PRO A 1 110 ? 20.142 10.098 75.809 1.00 36.05 100 PRO A O 1
ATOM 743 N N . ILE A 1 111 ? 18.854 11.438 77.134 1.00 40.73 101 ILE A N 1
ATOM 744 C CA . ILE A 1 111 ? 17.992 11.989 76.088 1.00 37.74 101 ILE A CA 1
ATOM 745 C C . ILE A 1 111 ? 18.456 13.403 75.756 1.00 44.44 101 ILE A C 1
ATOM 746 O O . ILE A 1 111 ? 18.850 14.160 76.643 1.00 47.07 101 ILE A O 1
ATOM 751 N N . VAL A 1 112 ? 18.405 13.756 74.480 1.00 40.67 102 VAL A N 1
ATOM 752 C CA . VAL A 1 112 ? 18.695 15.115 74.039 1.00 41.70 102 VAL A CA 1
ATOM 753 C C . VAL A 1 112 ? 17.483 15.617 73.256 1.00 37.18 102 VAL A C 1
ATOM 754 O O . VAL A 1 112 ? 17.062 14.980 72.287 1.00 34.95 102 VAL A O 1
ATOM 758 N N . ILE A 1 113 ? 16.902 16.738 73.676 1.00 31.26 103 ILE A N 1
ATOM 759 C CA . ILE A 1 113 ? 15.700 17.220 72.996 1.00 27.51 103 ILE A CA 1
ATOM 760 C C . ILE A 1 113 ? 16.028 18.366 72.076 1.00 26.16 103 ILE A C 1
ATOM 761 O O . ILE A 1 113 ? 16.331 19.461 72.545 1.00 29.92 103 ILE A O 1
ATOM 766 N N . GLY A 1 114 ? 15.948 18.124 70.769 1.00 28.32 104 GLY A N 1
ATOM 767 C CA . GLY A 1 114 ? 16.303 19.144 69.781 1.00 31.42 104 GLY A CA 1
ATOM 768 C C . GLY A 1 114 ? 17.639 18.874 69.071 1.00 38.72 104 GLY A C 1
ATOM 769 O O . GLY A 1 114 ? 18.609 18.435 69.693 1.00 30.66 104 GLY A O 1
ATOM 770 N N . PHE A 1 115 ? 17.694 19.143 67.769 1.00 35.81 105 PHE A N 1
ATOM 771 C CA . PHE A 1 115 ? 18.875 18.801 66.971 1.00 29.11 105 PHE A CA 1
ATOM 772 C C . PHE A 1 115 ? 19.341 20.019 66.184 1.00 27.44 105 PHE A C 1
ATOM 773 O O . PHE A 1 115 ? 19.598 19.949 64.983 1.00 27.61 105 PHE A O 1
ATOM 781 N N . GLY A 1 116 ? 19.421 21.150 66.880 1.00 24.37 106 GLY A N 1
ATOM 782 C CA . GLY A 1 116 ? 20.038 22.342 66.351 1.00 26.57 106 GLY A CA 1
ATOM 783 C C . GLY A 1 116 ? 21.517 22.219 66.729 1.00 23.30 106 GLY A C 1
ATOM 784 O O . GLY A 1 116 ? 21.937 21.193 67.245 1.00 30.82 106 GLY A O 1
ATOM 785 N N . PRO A 1 117 ? 22.295 23.273 66.498 1.00 27.32 107 PRO A N 1
ATOM 786 C CA . PRO A 1 117 ? 23.736 23.203 66.791 1.00 28.37 107 PRO A CA 1
ATOM 787 C C . PRO A 1 117 ? 23.994 22.734 68.227 1.00 33.73 107 PRO A C 1
ATOM 788 O O . PRO A 1 117 ? 24.930 21.964 68.470 1.00 35.19 107 PRO A O 1
ATOM 792 N N . CYS A 1 118 ? 23.167 23.178 69.173 1.00 29.32 108 CYS A N 1
ATOM 793 C CA . CYS A 1 118 ? 23.395 22.787 70.559 1.00 32.57 108 CYS A CA 1
ATOM 794 C C . CYS A 1 118 ? 23.132 21.295 70.830 1.00 33.39 108 CYS A C 1
ATOM 795 O O . CYS A 1 118 ? 23.983 20.597 71.376 1.00 34.48 108 CYS A O 1
ATOM 798 N N . GLY A 1 119 ? 21.974 20.798 70.430 1.00 33.33 109 GLY A N 1
ATOM 799 C CA . GLY A 1 119 ? 21.716 19.371 70.548 1.00 38.25 109 GLY A CA 1
ATOM 800 C C . GLY A 1 119 ? 22.729 18.548 69.755 1.00 35.10 109 GLY A C 1
ATOM 801 O O . GLY A 1 119 ? 23.140 17.452 70.159 1.00 31.00 109 GLY A O 1
ATOM 802 N N . LEU A 1 120 ? 23.123 19.082 68.608 1.00 34.01 110 LEU A N 1
ATOM 803 C CA . LEU A 1 120 ? 24.090 18.415 67.753 1.00 36.50 110 LEU A CA 1
ATOM 804 C C . LEU A 1 120 ? 25.353 18.043 68.554 1.00 31.98 110 LEU A C 1
ATOM 805 O O . LEU A 1 120 ? 25.759 16.888 68.578 1.00 29.51 110 LEU A O 1
ATOM 810 N N . PHE A 1 121 ? 25.945 19.009 69.240 1.00 27.94 111 PHE A N 1
ATOM 811 C CA . PHE A 1 121 ? 27.211 18.729 69.919 1.00 30.62 111 PHE A CA 1
ATOM 812 C C . PHE A 1 121 ? 27.068 18.001 71.261 1.00 34.92 111 PHE A C 1
ATOM 813 O O . PHE A 1 121 ? 27.890 17.169 71.594 1.00 38.44 111 PHE A O 1
ATOM 821 N N . ALA A 1 122 ? 26.012 18.279 72.011 1.00 34.77 112 ALA A N 1
ATOM 822 C CA . ALA A 1 122 ? 25.719 17.467 73.184 1.00 32.36 112 ALA A CA 1
ATOM 823 C C . ALA A 1 122 ? 25.656 15.990 72.779 1.00 39.27 112 ALA A C 1
ATOM 824 O O . ALA A 1 122 ? 26.216 15.121 73.453 1.00 34.46 112 ALA A O 1
ATOM 826 N N . GLY A 1 123 ? 24.965 15.718 71.673 1.00 45.59 113 GLY A N 1
ATOM 827 C CA . GLY A 1 123 ? 24.773 14.364 71.182 1.00 44.43 113 GLY A CA 1
ATOM 828 C C . GLY A 1 123 ? 26.002 13.737 70.540 1.00 36.20 113 GLY A C 1
ATOM 829 O O . GLY A 1 123 ? 26.253 12.543 70.697 1.00 38.16 113 GLY A O 1
ATOM 830 N N . LEU A 1 124 ? 26.763 14.538 69.808 1.00 29.74 114 LEU A N 1
ATOM 831 C CA . LEU A 1 124 ? 27.990 14.052 69.177 1.00 34.25 114 LEU A CA 1
ATOM 832 C C . LEU A 1 124 ? 29.042 13.695 70.223 1.00 36.00 114 LEU A C 1
ATOM 833 O O . LEU A 1 124 ? 29.662 12.622 70.153 1.00 38.22 114 LEU A O 1
ATOM 838 N N . VAL A 1 125 ? 29.232 14.587 71.195 1.00 35.94 115 VAL A N 1
ATOM 839 C CA . VAL A 1 125 ? 30.204 14.353 72.272 1.00 40.28 115 VAL A CA 1
ATOM 840 C C . VAL A 1 125 ? 29.805 13.187 73.180 1.00 37.96 115 VAL A C 1
ATOM 841 O O . VAL A 1 125 ? 30.648 12.378 73.548 1.00 42.96 115 VAL A O 1
ATOM 845 N N . LEU A 1 126 ? 28.525 13.099 73.533 1.00 37.77 116 LEU A N 1
ATOM 846 C CA . LEU A 1 126 ? 28.009 11.953 74.288 1.00 34.85 116 LEU A CA 1
ATOM 847 C C . LEU A 1 126 ? 28.218 10.655 73.503 1.00 45.92 116 LEU A C 1
ATOM 848 O O . LEU A 1 126 ? 28.618 9.636 74.064 1.00 45.98 116 LEU A O 1
ATOM 853 N N . ALA A 1 127 ? 27.965 10.696 72.198 1.00 45.53 117 ALA A N 1
ATOM 854 C CA . ALA A 1 127 ? 28.125 9.501 71.378 1.00 42.68 117 ALA A CA 1
ATOM 855 C C . ALA A 1 127 ? 29.597 9.118 71.236 1.00 40.20 117 ALA A C 1
ATOM 856 O O . ALA A 1 127 ? 29.945 7.941 71.293 1.00 44.95 117 ALA A O 1
ATOM 858 N N . GLN A 1 128 ? 30.468 10.103 71.081 1.00 43.40 118 GLN A N 1
ATOM 859 C CA . GLN A 1 128 ? 31.896 9.807 70.970 1.00 45.27 118 GLN A CA 1
ATOM 860 C C . GLN A 1 128 ? 32.462 9.190 72.254 1.00 51.06 118 GLN A C 1
ATOM 861 O O . GLN A 1 128 ? 33.458 8.459 72.218 1.00 43.31 118 GLN A O 1
ATOM 875 N N . GLY A 1 130 ? 30.797 7.144 73.893 1.00 47.39 120 GLY A N 1
ATOM 876 C CA . GLY A 1 130 ? 30.078 5.889 73.977 1.00 48.80 120 GLY A CA 1
ATOM 877 C C . GLY A 1 130 ? 28.860 5.872 74.887 1.00 51.72 120 GLY A C 1
ATOM 878 O O . GLY A 1 130 ? 28.448 4.800 75.336 1.00 52.92 120 GLY A O 1
ATOM 879 N N . PHE A 1 131 ? 28.272 7.035 75.155 1.00 44.78 121 PHE A N 1
ATOM 880 C CA . PHE A 1 131 ? 27.037 7.094 75.952 1.00 46.24 121 PHE A CA 1
ATOM 881 C C . PHE A 1 131 ? 25.748 6.680 75.216 1.00 47.83 121 PHE A C 1
ATOM 882 O O . PHE A 1 131 ? 24.690 6.505 75.837 1.00 51.54 121 PHE A O 1
ATOM 890 N N . ASN A 1 132 ? 25.830 6.505 73.904 1.00 49.02 122 ASN A N 1
ATOM 891 C CA . ASN A 1 132 ? 24.652 6.104 73.129 1.00 51.32 122 ASN A CA 1
ATOM 892 C C . ASN A 1 132 ? 23.424 6.997 73.338 1.00 48.51 122 ASN A C 1
ATOM 893 O O . ASN A 1 132 ? 22.347 6.512 73.694 1.00 58.19 122 ASN A O 1
ATOM 898 N N . PRO A 1 133 ? 23.572 8.305 73.091 1.00 41.29 123 PRO A N 1
ATOM 899 C CA . PRO A 1 133 ? 22.481 9.253 73.341 1.00 42.62 123 PRO A CA 1
ATOM 900 C C . PRO A 1 133 ? 21.295 9.072 72.405 1.00 44.93 123 PRO A C 1
ATOM 901 O O . PRO A 1 133 ? 21.486 8.759 71.225 1.00 44.53 123 PRO A O 1
ATOM 905 N N . ILE A 1 134 ? 20.083 9.268 72.925 1.00 47.49 124 ILE A N 1
ATOM 906 C CA . ILE A 1 134 ? 18.883 9.366 72.085 1.00 36.15 124 ILE A CA 1
ATOM 907 C C . ILE A 1 134 ? 18.546 10.835 71.814 1.00 38.23 124 ILE A C 1
ATOM 908 O O . ILE A 1 134 ? 18.257 11.599 72.744 1.00 38.80 124 ILE A O 1
ATOM 913 N N . ILE A 1 135 ? 18.593 11.235 70.550 1.00 38.90 125 ILE A N 1
ATOM 914 C CA . ILE A 1 135 ? 18.245 12.594 70.174 1.00 38.20 125 ILE A CA 1
ATOM 915 C C . ILE A 1 135 ? 16.850 12.646 69.542 1.00 42.20 125 ILE A C 1
ATOM 916 O O . ILE A 1 135 ? 16.578 11.972 68.532 1.00 36.90 125 ILE A O 1
ATOM 921 N N . VAL A 1 136 ? 15.945 13.416 70.142 1.00 39.42 126 VAL A N 1
ATOM 922 C CA . VAL A 1 136 ? 14.657 13.637 69.487 1.00 40.45 126 VAL A CA 1
ATOM 923 C C . VAL A 1 136 ? 14.575 15.047 68.906 1.00 38.09 126 VAL A C 1
ATOM 924 O O . VAL A 1 136 ? 15.125 16.001 69.478 1.00 35.97 126 VAL A O 1
ATOM 928 N N . GLU A 1 137 ? 13.908 15.150 67.763 1.00 35.91 127 GLU A N 1
ATOM 929 C CA . GLU A 1 137 ? 13.730 16.390 67.021 1.00 33.20 127 GLU A CA 1
ATOM 930 C C . GLU A 1 137 ? 12.304 16.444 66.470 1.00 32.73 127 GLU A C 1
ATOM 931 O O . GLU A 1 137 ? 11.922 15.626 65.628 1.00 29.19 127 GLU A O 1
ATOM 937 N N . ARG A 1 138 ? 11.531 17.412 66.943 1.00 35.56 128 ARG A N 1
ATOM 938 C CA . ARG A 1 138 ? 10.165 17.589 66.484 1.00 39.18 128 ARG A CA 1
ATOM 939 C C . ARG A 1 138 ? 10.111 17.823 64.971 1.00 39.25 128 ARG A C 1
ATOM 940 O O . ARG A 1 138 ? 9.130 17.491 64.332 1.00 42.00 128 ARG A O 1
ATOM 948 N N . GLY A 1 139 ? 11.175 18.395 64.407 1.00 40.00 129 GLY A N 1
ATOM 949 C CA . GLY A 1 139 ? 11.215 18.705 62.988 1.00 34.80 129 GLY A CA 1
ATOM 950 C C . GLY A 1 139 ? 11.635 17.527 62.112 1.00 37.11 129 GLY A C 1
ATOM 951 O O . GLY A 1 139 ? 11.633 16.375 62.556 1.00 33.79 129 GLY A O 1
ATOM 952 N N . LYS A 1 140 ? 12.016 17.826 60.868 1.00 30.59 130 LYS A N 1
ATOM 953 C CA . LYS A 1 140 ? 12.310 16.778 59.880 1.00 27.90 130 LYS A CA 1
ATOM 954 C C . LYS A 1 140 ? 13.781 16.721 59.446 1.00 26.34 130 LYS A C 1
ATOM 955 O O . LYS A 1 140 ? 14.521 17.682 59.628 1.00 34.32 130 LYS A O 1
ATOM 961 N N . GLU A 1 141 ? 14.165 15.578 58.871 1.00 27.85 131 GLU A N 1
ATOM 962 C CA . GLU A 1 141 ? 15.401 15.446 58.099 1.00 31.56 131 GLU A CA 1
ATOM 963 C C . GLU A 1 141 ? 15.467 16.599 57.113 1.00 34.97 131 GLU A C 1
ATOM 964 O O . GLU A 1 141 ? 14.453 17.031 56.562 1.00 32.13 131 GLU A O 1
ATOM 970 N N . VAL A 1 142 ? 16.678 17.085 56.885 1.00 30.84 132 VAL A N 1
ATOM 971 C CA . VAL A 1 142 ? 16.891 18.358 56.219 1.00 34.47 132 VAL A CA 1
ATOM 972 C C . VAL A 1 142 ? 16.377 18.443 54.762 1.00 37.00 132 VAL A C 1
ATOM 973 O O . VAL A 1 142 ? 16.037 19.521 54.264 1.00 32.36 132 VAL A O 1
ATOM 977 N N . ARG A 1 143 ? 16.323 17.320 54.065 1.00 39.91 133 ARG A N 1
ATOM 978 C CA . ARG A 1 143 ? 15.835 17.376 52.692 1.00 36.55 133 ARG A CA 1
ATOM 979 C C . ARG A 1 143 ? 14.306 17.576 52.652 1.00 35.51 133 ARG A C 1
ATOM 980 O O . ARG A 1 143 ? 13.811 18.466 51.977 1.00 38.82 133 ARG A O 1
ATOM 988 N N . GLU A 1 144 ? 13.562 16.788 53.409 1.00 25.82 134 GLU A N 1
ATOM 989 C CA . GLU A 1 144 ? 1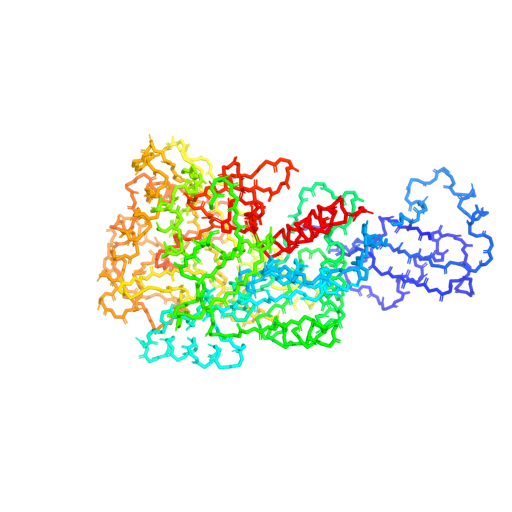2.115 17.052 53.485 1.00 33.03 134 GLU A CA 1
ATOM 990 C C . GLU A 1 144 ? 11.810 18.425 54.116 1.00 42.17 134 GLU A C 1
ATOM 991 O O . GLU A 1 144 ? 10.924 19.147 53.642 1.00 42.16 134 GLU A O 1
ATOM 997 N N . ARG A 1 145 ? 12.578 18.787 55.150 1.00 39.95 135 ARG A N 1
ATOM 998 C CA . ARG A 1 145 ? 12.484 20.101 55.799 1.00 34.17 135 ARG A CA 1
ATOM 999 C C . ARG A 1 145 ? 12.589 21.214 54.781 1.00 36.70 135 ARG A C 1
ATOM 1000 O O . ARG A 1 145 ? 11.795 22.159 54.798 1.00 31.83 135 ARG A O 1
ATOM 1008 N N . THR A 1 146 ? 13.588 21.101 53.903 1.00 35.25 136 THR A N 1
ATOM 1009 C CA . THR A 1 146 ? 13.768 22.026 52.789 1.00 38.28 136 THR A CA 1
ATOM 1010 C C . THR A 1 146 ? 12.536 22.071 51.862 1.00 40.69 136 THR A C 1
ATOM 1011 O O . THR A 1 146 ? 12.182 23.125 51.344 1.00 41.80 136 THR A O 1
ATOM 1015 N N . LYS A 1 147 ? 11.891 20.930 51.650 1.00 41.48 137 LYS A N 1
ATOM 1016 C CA . LYS A 1 147 ? 10.654 20.917 50.867 1.00 54.50 137 LYS A CA 1
ATOM 1017 C C . LYS A 1 147 ? 9.585 21.763 51.565 1.00 46.29 137 LYS A C 1
ATOM 1018 O O . LYS A 1 147 ? 9.020 22.691 50.972 1.00 42.64 137 LYS A O 1
ATOM 1024 N N . ASP A 1 148 ? 9.338 21.436 52.830 1.00 39.47 138 ASP A N 1
ATOM 1025 C CA . ASP A 1 148 ? 8.350 22.125 53.666 1.00 43.14 138 ASP A CA 1
ATOM 1026 C C . ASP A 1 148 ? 8.573 23.631 53.749 1.00 43.80 138 ASP A C 1
ATOM 1027 O O . ASP A 1 148 ? 7.617 24.400 53.728 1.00 42.76 138 ASP A O 1
ATOM 1032 N N . THR A 1 149 ? 9.839 24.039 53.837 1.00 41.17 139 THR A N 1
ATOM 1033 C CA . THR A 1 149 ? 10.203 25.431 54.058 1.00 44.69 139 THR A CA 1
ATOM 1034 C C . THR A 1 149 ? 10.206 26.266 52.775 1.00 44.02 139 THR A C 1
ATOM 1035 O O . THR A 1 149 ? 9.687 27.386 52.758 1.00 44.68 139 THR A O 1
ATOM 1039 N N . PHE A 1 150 ? 10.798 25.732 51.710 1.00 38.50 140 PHE A N 1
ATOM 1040 C CA . PHE A 1 150 ? 10.757 26.407 50.414 1.00 42.06 140 PHE A CA 1
ATOM 1041 C C . PHE A 1 150 ? 9.297 26.503 49.930 1.00 45.81 140 PHE A C 1
ATOM 1042 O O . PHE A 1 150 ? 8.894 27.486 49.303 1.00 44.81 140 PHE A O 1
ATOM 1050 N N . GLY A 1 151 ? 8.512 25.482 50.247 1.00 35.37 141 GLY A N 1
ATOM 1051 C CA . GLY A 1 151 ? 7.112 25.456 49.874 1.00 37.77 141 GLY A CA 1
ATOM 1052 C C . GLY A 1 151 ? 6.272 26.443 50.662 1.00 45.91 141 GLY A C 1
ATOM 1053 O O . GLY A 1 151 ? 5.316 27.015 50.122 1.00 50.06 141 GLY A O 1
ATOM 1054 N N . PHE A 1 152 ? 6.605 26.638 51.940 1.00 40.85 142 PHE A N 1
ATOM 1055 C CA . PHE A 1 152 ? 5.959 27.691 52.714 1.00 31.34 142 PHE A CA 1
ATOM 1056 C C . PHE A 1 152 ? 6.213 29.022 52.044 1.00 36.08 142 PHE A C 1
ATOM 1057 O O . PHE A 1 152 ? 5.293 29.825 51.817 1.00 39.32 142 PHE A O 1
ATOM 1065 N N . TRP A 1 153 ? 7.476 29.234 51.703 1.00 34.27 143 TRP A N 1
ATOM 1066 C CA . TRP A 1 153 ? 7.926 30.469 51.103 1.00 38.21 143 TRP A CA 1
ATOM 1067 C C . TRP A 1 153 ? 7.281 30.783 49.741 1.00 47.06 143 TRP A C 1
ATOM 1068 O O . TRP A 1 153 ? 7.222 31.948 49.334 1.00 42.05 143 TRP A O 1
ATOM 1079 N N . ARG A 1 154 ? 6.835 29.745 49.032 1.00 41.60 144 ARG A N 1
ATOM 1080 C CA . ARG A 1 154 ? 6.308 29.914 47.677 1.00 43.88 144 ARG A CA 1
ATOM 1081 C C . ARG A 1 154 ? 4.774 29.826 47.644 1.00 46.32 144 ARG A C 1
ATOM 1082 O O . ARG A 1 154 ? 4.111 30.681 47.060 1.00 42.41 144 ARG A O 1
ATOM 1090 N N . LYS A 1 155 ? 4.230 28.803 48.296 1.00 41.93 145 LYS A N 1
ATOM 1091 C CA . LYS A 1 155 ? 2.792 28.543 48.272 1.00 54.57 145 LYS A CA 1
ATOM 1092 C C . LYS A 1 155 ? 2.082 28.960 49.566 1.00 51.35 145 LYS A C 1
ATOM 1093 O O . LYS A 1 155 ? 0.920 28.631 49.772 1.00 50.63 145 LYS A O 1
ATOM 1099 N N . ARG A 1 156 ? 2.792 29.676 50.437 1.00 47.51 146 ARG A N 1
ATOM 1100 C CA . ARG A 1 156 ? 2.173 30.301 51.600 1.00 40.30 146 ARG A CA 1
ATOM 1101 C C . ARG A 1 156 ? 1.552 29.307 52.562 1.00 39.79 146 ARG A C 1
ATOM 1102 O O . ARG A 1 156 ? 0.747 29.680 53.423 1.00 44.17 146 ARG A O 1
ATOM 1110 N N . THR A 1 157 ? 1.905 28.040 52.411 1.00 38.95 147 THR A N 1
ATOM 1111 C CA . THR A 1 157 ? 1.407 27.018 53.326 1.00 38.67 147 THR A CA 1
ATOM 1112 C C . THR A 1 157 ? 2.486 26.690 54.379 1.00 46.27 147 THR A C 1
ATOM 1113 O O . THR A 1 157 ? 3.597 26.225 54.061 1.00 42.21 147 THR A O 1
ATOM 1117 N N . LEU A 1 158 ? 2.163 26.981 55.634 1.00 40.57 148 LEU A N 1
ATOM 1118 C CA . LEU A 1 158 ? 3.125 26.881 56.718 1.00 35.24 148 LEU A CA 1
ATOM 1119 C C . LEU A 1 158 ? 2.961 25.561 57.419 1.00 35.66 148 LEU A C 1
ATOM 1120 O O . LEU A 1 158 ? 1.852 25.177 57.756 1.00 35.90 148 LEU A O 1
ATOM 1125 N N . ASN A 1 159 ? 4.053 24.839 57.627 1.00 33.02 149 ASN A N 1
ATOM 1126 C CA . ASN A 1 159 ? 3.982 23.669 58.492 1.00 27.42 149 ASN A CA 1
ATOM 1127 C C . ASN A 1 159 ? 4.578 24.037 59.843 1.00 29.67 149 ASN A C 1
ATOM 1128 O O . ASN A 1 159 ? 5.763 24.370 59.937 1.00 35.42 149 ASN A O 1
ATOM 1133 N N . PRO A 1 160 ? 3.742 24.023 60.895 1.00 38.06 150 PRO A N 1
ATOM 1134 C CA . PRO A 1 160 ? 4.217 24.546 62.180 1.00 38.58 150 PRO A CA 1
ATOM 1135 C C . PRO A 1 160 ? 5.322 23.690 62.807 1.00 40.17 150 PRO A C 1
ATOM 1136 O O . PRO A 1 160 ? 5.966 24.160 63.748 1.00 29.68 150 PRO A O 1
ATOM 1140 N N . GLU A 1 161 ? 5.533 22.474 62.293 1.00 37.34 151 GLU A N 1
ATOM 1141 C CA . GLU A 1 161 ? 6.527 21.562 62.857 1.00 35.78 151 GLU A CA 1
ATOM 1142 C C . GLU A 1 161 ? 7.834 21.484 62.035 1.00 39.77 151 GLU A C 1
ATOM 1143 O O . GLU A 1 161 ? 8.772 20.785 62.394 1.00 31.95 151 GLU A O 1
ATOM 1149 N N . SER A 1 162 ? 7.894 22.219 60.943 1.00 35.43 152 SER A N 1
ATOM 1150 C CA . SER A 1 162 ? 8.921 21.980 59.950 1.00 31.24 152 SER A CA 1
ATOM 1151 C C . SER A 1 162 ? 8.948 23.231 59.093 1.00 32.60 152 SER A C 1
ATOM 1152 O O . SER A 1 162 ? 8.150 23.407 58.172 1.00 36.19 152 SER A O 1
ATOM 1155 N N . ASN A 1 163 ? 9.862 24.117 59.447 1.00 39.28 153 ASN A N 1
ATOM 1156 C CA . ASN A 1 163 ? 9.944 25.456 58.898 1.00 36.19 153 ASN A CA 1
ATOM 1157 C C . ASN A 1 163 ? 11.355 25.948 59.184 1.00 35.74 153 ASN A C 1
ATOM 1158 O O . ASN A 1 163 ? 12.224 25.162 59.549 1.00 34.06 153 ASN A O 1
ATOM 1163 N N . VAL A 1 164 ? 11.561 27.248 59.045 1.00 38.91 154 VAL A N 1
ATOM 1164 C CA . VAL A 1 164 ? 12.834 27.870 59.316 1.00 40.54 154 VAL A CA 1
ATOM 1165 C C . VAL A 1 164 ? 13.340 27.642 60.743 1.00 37.76 154 VAL A C 1
ATOM 1166 O O . VAL A 1 164 ? 14.543 27.633 60.960 1.00 24.08 154 VAL A O 1
ATOM 1170 N N . GLN A 1 165 ? 12.440 27.434 61.704 1.00 31.62 155 GLN A N 1
ATOM 1171 C CA . GLN A 1 165 ? 12.859 27.281 63.098 1.00 32.90 155 GLN A CA 1
ATOM 1172 C C . GLN A 1 165 ? 13.151 25.834 63.466 1.00 38.39 155 GLN A C 1
ATOM 1173 O O . GLN A 1 165 ? 14.131 25.549 64.172 1.00 36.81 155 GLN A O 1
ATOM 1179 N N . PHE A 1 166 ? 12.320 24.924 62.970 1.00 26.84 156 PHE A N 1
ATOM 1180 C CA . PHE A 1 166 ? 12.273 23.557 63.500 1.00 27.08 156 PHE A CA 1
ATOM 1181 C C . PHE A 1 166 ? 12.700 22.529 62.461 1.00 35.23 156 PHE A C 1
ATOM 1182 O O . PHE A 1 166 ? 12.181 22.524 61.328 1.00 41.16 156 PHE A O 1
ATOM 1190 N N . GLY A 1 167 ? 13.576 21.614 62.866 1.00 27.17 157 GLY A N 1
ATOM 1191 C CA . GLY A 1 167 ? 13.988 20.501 62.020 1.00 27.63 157 GLY A CA 1
ATOM 1192 C C . GLY A 1 167 ? 15.498 20.214 62.110 1.00 33.34 157 GLY A C 1
ATOM 1193 O O . GLY A 1 167 ? 16.199 20.767 62.949 1.00 31.38 157 GLY A O 1
ATOM 1194 N N . GLU A 1 168 ? 15.994 19.336 61.246 1.00 34.80 158 GLU A N 1
ATOM 1195 C CA . GLU A 1 168 ? 17.404 18.939 61.278 1.00 30.40 158 GLU A CA 1
ATOM 1196 C C . GLU A 1 168 ? 18.322 20.147 61.186 1.00 31.23 158 GLU A C 1
ATOM 1197 O O . GLU A 1 168 ? 18.266 20.932 60.250 1.00 33.88 158 GLU A O 1
ATOM 1203 N N . GLY A 1 169 ? 19.167 20.303 62.189 1.00 35.81 159 GLY A N 1
ATOM 1204 C CA . GLY A 1 169 ? 20.085 21.420 62.218 1.00 35.20 159 GLY A CA 1
ATOM 1205 C C . GLY A 1 169 ? 19.515 22.654 62.893 1.00 30.41 159 GLY A C 1
ATOM 1206 O O . GLY A 1 169 ? 20.184 23.673 62.948 1.00 33.73 159 GLY A O 1
ATOM 1207 N N . GLY A 1 170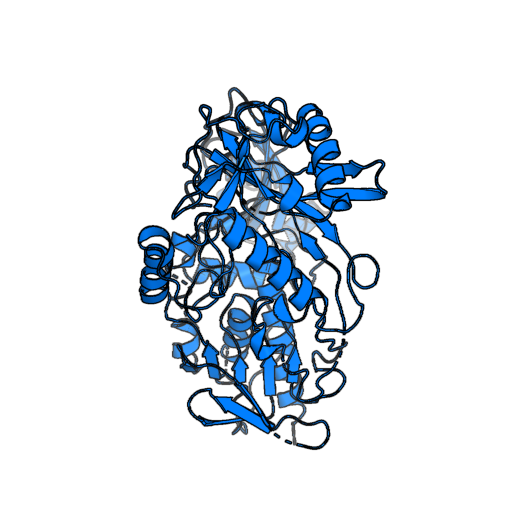 ? 18.266 22.585 63.358 1.00 31.42 160 GLY A N 1
ATOM 1208 C CA . GLY A 1 170 ? 17.665 23.710 64.062 1.00 17.07 160 GLY A CA 1
ATOM 1209 C C . GLY A 1 170 ? 17.619 24.958 63.225 1.00 29.82 160 GLY A C 1
ATOM 1210 O O . GLY A 1 170 ? 17.440 24.914 62.005 1.00 28.68 160 GLY A O 1
ATOM 1211 N N . ALA A 1 171 ? 17.796 26.087 63.889 1.00 20.18 161 ALA A N 1
ATOM 1212 C CA . ALA A 1 171 ? 17.653 27.377 63.245 1.00 24.74 161 ALA A CA 1
ATOM 1213 C C . ALA A 1 171 ? 18.864 27.761 62.396 1.00 28.89 161 ALA A C 1
ATOM 1214 O O . ALA A 1 171 ? 18.817 28.723 61.614 1.00 31.02 161 ALA A O 1
ATOM 1216 N N . GLY A 1 172 ? 19.968 27.036 62.570 1.00 30.67 162 GLY A N 1
ATOM 1217 C CA . GLY A 1 172 ? 21.164 27.361 61.812 1.00 29.89 162 GLY A CA 1
ATOM 1218 C C . GLY A 1 172 ? 21.020 27.032 60.332 1.00 36.88 162 GLY A C 1
ATOM 1219 O O . GLY A 1 172 ? 21.665 27.635 59.470 1.00 41.89 162 GLY A O 1
ATOM 1220 N N . THR A 1 173 ? 20.143 26.086 60.034 1.00 32.90 163 THR A N 1
ATOM 1221 C CA . THR A 1 173 ? 20.151 25.432 58.722 1.00 39.73 163 THR A CA 1
ATOM 1222 C C . THR A 1 173 ? 19.961 26.364 57.504 1.00 38.73 163 THR A C 1
ATOM 1223 O O . THR A 1 173 ? 20.793 26.379 56.594 1.00 41.53 163 THR A O 1
ATOM 1227 N N . PHE A 1 174 ? 18.882 27.141 57.501 1.00 28.89 164 PHE A N 1
ATOM 1228 C CA . PHE A 1 174 ? 18.632 28.124 56.461 1.00 27.35 164 PHE A CA 1
ATOM 1229 C C . PHE A 1 174 ? 19.276 29.471 56.770 1.00 39.51 164 PHE A C 1
ATOM 1230 O O . PHE A 1 174 ? 18.585 30.495 56.802 1.00 46.12 164 PHE A O 1
ATOM 1238 N N . SER A 1 175 ? 20.600 29.469 56.983 1.00 37.31 165 SER A N 1
ATOM 1239 C CA . SER A 1 175 ? 21.347 30.689 57.298 1.00 38.46 165 SER A CA 1
ATOM 1240 C C . SER A 1 175 ? 22.629 30.872 56.468 1.00 37.93 165 SER A C 1
ATOM 1241 O O . SER A 1 175 ? 23.093 29.951 55.803 1.00 37.36 165 SER A O 1
ATOM 1244 N N . ASP A 1 176 ? 23.156 32.092 56.513 1.00 31.66 166 ASP A N 1
ATOM 1245 C CA . ASP A 1 176 ? 24.498 32.445 56.053 1.00 34.42 166 ASP A CA 1
ATOM 1246 C C . ASP A 1 176 ? 25.557 31.601 56.761 1.00 37.61 166 ASP A C 1
ATOM 1247 O O . ASP A 1 176 ? 26.688 31.480 56.288 1.00 39.00 166 ASP A O 1
ATOM 1252 N N . GLY A 1 177 ? 25.192 31.030 57.910 1.00 38.59 167 GLY A N 1
ATOM 1253 C CA . GLY A 1 177 ? 26.107 30.198 58.670 1.00 38.22 167 GLY A CA 1
ATOM 1254 C C . GLY A 1 177 ? 27.378 30.902 59.162 1.00 39.00 167 GLY A C 1
ATOM 1255 O O . GLY A 1 177 ? 28.425 30.282 59.241 1.00 34.73 167 GLY A O 1
ATOM 1256 N N . LYS A 1 178 ? 27.280 32.193 59.474 1.00 35.08 168 LYS A N 1
ATOM 1257 C CA . LYS A 1 178 ? 28.336 32.919 60.170 1.00 36.95 168 LYS A CA 1
ATOM 1258 C C . LYS A 1 178 ? 28.702 32.253 61.495 1.00 35.30 168 LYS A C 1
ATOM 1259 O O . LYS A 1 178 ? 27.835 31.831 62.235 1.00 27.80 168 LYS A O 1
ATOM 1265 N N . LEU A 1 179 ? 29.995 32.122 61.769 1.00 36.39 169 LEU A N 1
ATOM 1266 C CA . LEU A 1 179 ? 30.434 31.679 63.088 1.00 40.49 169 LEU A CA 1
ATOM 1267 C C . LEU A 1 179 ? 31.064 32.869 63.817 1.00 36.92 169 LEU A C 1
ATOM 1268 O O . LEU A 1 179 ? 32.132 33.331 63.451 1.00 38.60 169 LEU A O 1
ATOM 1273 N N . TYR A 1 180 ? 30.389 33.369 64.841 1.00 40.19 170 TYR A N 1
ATOM 1274 C CA . TYR A 1 180 ? 30.781 34.627 65.481 1.00 40.39 170 TYR A CA 1
ATOM 1275 C C . TYR A 1 180 ? 31.973 34.488 66.431 1.00 41.29 170 TYR A C 1
ATOM 1276 O O . TYR A 1 180 ? 32.278 33.401 66.903 1.00 41.43 170 TYR A O 1
ATOM 1285 N N . SER A 1 181 ? 32.632 35.605 66.722 1.00 49.89 171 SER A N 1
ATOM 1286 C CA . SER A 1 181 ? 33.582 35.667 67.830 1.00 58.54 171 SER A CA 1
ATOM 1287 C C . SER A 1 181 ? 32.925 35.200 69.129 1.00 54.25 171 SER A C 1
ATOM 1288 O O . SER A 1 181 ? 31.711 35.341 69.306 1.00 60.90 171 SER A O 1
ATOM 1291 N N . GLN A 1 182 ? 33.719 34.630 70.026 1.00 46.86 172 GLN A N 1
ATOM 1292 C CA . GLN A 1 182 ? 33.245 34.288 71.367 1.00 51.77 172 GLN A CA 1
ATOM 1293 C C . GLN A 1 182 ? 34.131 34.831 72.488 1.00 56.93 172 GLN A C 1
ATOM 1294 O O . GLN A 1 182 ? 35.266 35.260 72.262 1.00 55.74 172 GLN A O 1
ATOM 1300 N N . VAL A 1 183 ? 33.581 34.788 73.699 1.00 58.98 173 VAL A N 1
ATOM 1301 C CA . VAL A 1 183 ? 34.314 35.059 74.927 1.00 58.72 173 VAL A CA 1
ATOM 1302 C C . VAL A 1 183 ? 35.519 34.117 75.011 1.00 60.85 173 VAL A C 1
ATOM 1303 O O . VAL A 1 183 ? 35.668 33.227 74.172 1.00 64.18 173 VAL A O 1
ATOM 1307 N N . LYS A 1 184 ? 36.376 34.306 76.012 1.00 56.60 174 LYS A N 1
ATOM 1308 C CA . LYS A 1 184 ? 37.568 33.463 76.165 1.00 62.11 174 LYS A CA 1
ATOM 1309 C C . LYS A 1 184 ? 37.218 31.965 76.221 1.00 57.55 174 LYS A C 1
ATOM 1310 O O . LYS A 1 184 ? 36.132 31.599 76.675 1.00 52.73 174 LYS A O 1
ATOM 1312 N N . ASP A 1 185 ? 38.136 31.108 75.763 1.00 48.81 175 ASP A N 1
ATOM 1313 C CA . ASP A 1 185 ? 37.832 29.682 75.593 1.00 48.12 175 ASP A CA 1
ATOM 1314 C C . ASP A 1 185 ? 39.093 28.795 75.669 1.00 50.84 175 ASP A C 1
ATOM 1315 O O . ASP A 1 185 ? 39.490 28.161 74.682 1.00 43.84 175 ASP A O 1
ATOM 1320 N N . PRO A 1 186 ? 39.733 28.751 76.854 1.00 57.55 176 PRO A N 1
ATOM 1321 C CA . PRO A 1 186 ? 41.009 28.046 77.037 1.00 57.97 176 PRO A CA 1
ATOM 1322 C C . PRO A 1 186 ? 40.903 26.559 76.730 1.00 58.84 176 PRO A C 1
ATOM 1323 O O . PRO A 1 186 ? 41.903 25.943 76.362 1.00 63.28 176 PRO A O 1
ATOM 1327 N N . ASN A 1 187 ? 39.707 26.000 76.884 1.00 52.70 177 ASN A N 1
ATOM 1328 C CA . ASN A 1 187 ? 39.459 24.600 76.549 1.00 55.38 177 ASN A CA 1
ATOM 1329 C C . ASN A 1 187 ? 39.257 24.361 75.052 1.00 48.05 177 ASN A C 1
ATOM 1330 O O . ASN A 1 187 ? 38.933 23.244 74.635 1.00 46.88 177 ASN A O 1
ATOM 1335 N N . PHE A 1 188 ? 39.437 25.422 74.266 1.00 34.93 178 PHE A N 1
ATOM 1336 C CA . PHE A 1 188 ? 39.220 25.394 72.820 1.00 42.96 178 PHE A CA 1
ATOM 1337 C C . PHE A 1 188 ? 37.928 24.700 72.359 1.00 39.96 178 PHE A C 1
ATOM 1338 O O . PHE A 1 188 ? 37.949 23.911 71.411 1.00 39.47 178 PHE A O 1
ATOM 1346 N N . TYR A 1 189 ? 36.809 24.989 73.030 1.00 37.69 179 TYR A N 1
ATOM 1347 C CA . TYR A 1 189 ? 35.526 24.455 72.589 1.00 33.39 179 TYR A CA 1
ATOM 1348 C C . TYR A 1 189 ? 35.294 24.875 71.147 1.00 39.01 179 TYR A C 1
ATOM 1349 O O . TYR A 1 189 ? 34.996 24.045 70.292 1.00 37.71 179 TYR A O 1
ATOM 1358 N N . GLY A 1 190 ? 35.470 26.166 70.881 1.00 40.60 180 GLY A N 1
ATOM 1359 C CA . GLY A 1 190 ? 35.289 26.694 69.544 1.00 42.49 180 GLY A CA 1
ATOM 1360 C C . GLY A 1 190 ? 35.947 25.826 68.489 1.00 43.45 180 GLY A C 1
ATOM 1361 O O . GLY A 1 190 ? 35.304 25.389 67.517 1.00 39.90 180 GLY A O 1
ATOM 1362 N N . ARG A 1 191 ? 37.231 25.545 68.695 1.00 39.17 181 ARG A N 1
ATOM 1363 C CA . ARG A 1 191 ? 37.993 24.798 67.717 1.00 36.09 181 ARG A CA 1
ATOM 1364 C C . ARG A 1 191 ? 37.470 23.387 67.510 1.00 35.86 181 ARG A C 1
ATOM 1365 O O . ARG A 1 191 ? 37.480 22.866 66.386 1.00 33.45 181 ARG A O 1
ATOM 1373 N N . LYS A 1 192 ? 37.033 22.770 68.599 1.00 39.46 182 LYS A N 1
ATOM 1374 C CA . LYS A 1 192 ? 36.372 21.477 68.538 1.00 40.66 182 LYS A CA 1
ATOM 1375 C C . LYS A 1 192 ? 35.097 21.493 67.664 1.00 35.17 182 LYS A C 1
ATOM 1376 O O . LYS A 1 192 ? 34.867 20.557 66.883 1.00 26.75 182 LYS A O 1
ATOM 1382 N N . VAL A 1 193 ? 34.269 22.530 67.807 1.00 38.54 183 VAL A N 1
ATOM 1383 C CA . VAL A 1 193 ? 33.083 22.650 66.959 1.00 36.33 183 VAL A CA 1
ATOM 1384 C C . VAL A 1 193 ? 33.513 22.741 65.485 1.00 38.68 183 VAL A C 1
ATOM 1385 O O . VAL A 1 193 ? 33.053 21.983 64.646 1.00 35.64 183 VAL A O 1
ATOM 1389 N N . ILE A 1 194 ? 34.434 23.637 65.169 1.00 48.75 184 ILE A N 1
ATOM 1390 C CA . ILE A 1 194 ? 34.749 23.862 63.759 1.00 45.67 184 ILE A CA 1
ATOM 1391 C C . ILE A 1 194 ? 35.440 22.676 63.078 1.00 44.74 184 ILE A C 1
ATOM 1392 O O . ILE A 1 194 ? 35.188 22.395 61.903 1.00 40.00 184 ILE A O 1
ATOM 1397 N N . THR A 1 195 ? 36.291 21.975 63.822 1.00 41.16 185 THR A N 1
ATOM 1398 C CA . THR A 1 195 ? 36.947 20.781 63.304 1.00 39.87 185 THR A CA 1
ATOM 1399 C C . THR A 1 195 ? 35.913 19.712 62.935 1.00 36.44 185 THR A C 1
ATOM 1400 O O . THR A 1 195 ? 36.020 19.060 61.902 1.00 41.43 185 THR A O 1
ATOM 1404 N N . GLU A 1 196 ? 34.905 19.534 63.782 1.00 40.54 186 GLU A N 1
ATOM 1405 C CA . GLU A 1 196 ? 33.788 18.649 63.439 1.00 36.99 186 GLU A CA 1
ATOM 1406 C C . GLU A 1 196 ? 33.040 19.109 62.188 1.00 36.84 186 GLU A C 1
ATOM 1407 O O . GLU A 1 196 ? 32.730 18.294 61.310 1.00 33.05 186 GLU A O 1
ATOM 1413 N N . PHE A 1 197 ? 32.778 20.410 62.091 1.00 34.39 187 PHE A N 1
ATOM 1414 C CA . PHE A 1 197 ? 32.199 20.975 60.870 1.00 35.41 187 PHE A CA 1
ATOM 1415 C C . PHE A 1 197 ? 33.006 20.572 59.628 1.00 34.65 187 PHE A C 1
ATOM 1416 O O . PHE A 1 197 ? 32.466 19.979 58.678 1.00 37.07 187 PHE A O 1
ATOM 1424 N N . VAL A 1 198 ? 34.299 20.899 59.647 1.00 30.84 188 VAL A N 1
ATOM 1425 C CA . VAL A 1 198 ? 35.206 20.593 58.540 1.00 34.18 188 VAL A CA 1
ATOM 1426 C C . VAL A 1 198 ? 35.233 19.097 58.274 1.00 40.55 188 VAL A C 1
ATOM 1427 O O . VAL A 1 198 ? 35.257 18.644 57.122 1.00 42.43 188 VAL A O 1
ATOM 1431 N N . GLU A 1 199 ? 35.226 18.330 59.356 1.00 39.35 189 GLU A N 1
ATOM 1432 C CA . GLU A 1 199 ? 35.333 16.898 59.246 1.00 35.20 189 GLU A CA 1
ATOM 1433 C C . GLU A 1 199 ? 34.127 16.369 58.502 1.00 41.68 189 GLU A C 1
ATOM 1434 O O . GLU A 1 199 ? 34.211 15.353 57.816 1.00 49.12 189 GLU A O 1
ATOM 1440 N N . ALA A 1 200 ? 33.006 17.080 58.629 1.00 42.57 190 ALA A N 1
ATOM 1441 C CA . ALA A 1 200 ? 31.762 16.688 57.989 1.00 36.77 190 ALA A CA 1
ATOM 1442 C C . ALA A 1 200 ? 31.542 17.397 56.652 1.00 44.65 190 ALA A C 1
ATOM 1443 O O . ALA A 1 200 ? 30.415 17.432 56.132 1.00 40.63 190 ALA A O 1
ATOM 1445 N N . GLY A 1 201 ? 32.610 17.967 56.099 1.00 38.40 191 GLY A N 1
ATOM 1446 C CA . GLY A 1 201 ? 32.542 18.533 54.761 1.00 41.38 191 GLY A CA 1
ATOM 1447 C C . GLY A 1 201 ? 32.563 20.045 54.643 1.00 42.56 191 GLY A C 1
ATOM 1448 O O . GLY A 1 201 ? 32.802 20.569 53.557 1.00 45.51 191 GLY A O 1
ATOM 1449 N N . ALA A 1 202 ? 32.318 20.757 55.742 1.00 39.26 192 ALA A N 1
ATOM 1450 C CA . ALA A 1 202 ? 32.423 22.214 55.727 1.00 41.13 192 ALA A CA 1
ATOM 1451 C C . ALA A 1 202 ? 33.757 22.662 55.114 1.00 50.84 192 ALA A C 1
ATOM 1452 O O . ALA A 1 202 ? 34.778 22.001 55.303 1.00 52.13 192 ALA A O 1
ATOM 1454 N N . PRO A 1 203 ? 33.757 23.803 54.399 1.00 55.61 193 PRO A N 1
ATOM 1455 C CA . PRO A 1 203 ? 34.994 24.302 53.784 1.00 55.57 193 PRO A CA 1
ATOM 1456 C C . PRO A 1 203 ? 36.111 24.489 54.814 1.00 50.78 193 PRO A C 1
ATOM 1457 O O . PRO A 1 203 ? 35.878 25.068 55.885 1.00 44.40 193 PRO A O 1
ATOM 1461 N N . GLU A 1 204 ? 37.308 23.999 54.491 1.00 43.39 194 GLU A N 1
ATOM 1462 C CA . GLU A 1 204 ? 38.451 24.101 55.394 1.00 49.10 194 GLU A CA 1
ATOM 1463 C C . GLU A 1 204 ? 38.707 25.535 55.848 1.00 42.22 194 GLU A C 1
ATOM 1464 O O . GLU A 1 204 ? 39.090 25.773 56.990 1.00 42.30 194 GLU A O 1
ATOM 1470 N N . GLU A 1 205 ? 38.500 26.477 54.936 1.00 48.41 195 GLU A N 1
ATOM 1471 C CA . GLU A 1 205 ? 38.626 27.904 55.213 1.00 52.03 195 GLU A CA 1
ATOM 1472 C C . GLU A 1 205 ? 38.105 28.329 56.592 1.00 47.33 195 GLU A C 1
ATOM 1473 O O . GLU A 1 205 ? 38.721 29.170 57.248 1.00 53.77 195 GLU A O 1
ATOM 1479 N N . ILE A 1 206 ? 36.968 27.775 57.021 1.00 34.47 196 ILE A N 1
ATOM 1480 C CA . ILE A 1 206 ? 36.317 28.245 58.249 1.00 44.04 196 ILE A CA 1
ATOM 1481 C C . ILE A 1 206 ? 37.186 28.033 59.483 1.00 43.84 196 ILE A C 1
ATOM 1482 O O . ILE A 1 206 ? 36.927 28.619 60.532 1.00 39.00 196 ILE A O 1
ATOM 1487 N N . LEU A 1 207 ? 38.213 27.198 59.355 1.00 54.33 197 LEU A N 1
ATOM 1488 C CA . LEU A 1 207 ? 39.109 26.920 60.479 1.00 55.42 197 LEU A CA 1
ATOM 1489 C C . LEU A 1 207 ? 39.999 28.106 60.841 1.00 49.08 197 LEU A C 1
ATOM 1490 O O . LEU A 1 207 ? 40.404 28.246 61.993 1.00 50.85 197 LEU A O 1
ATOM 1495 N N . TYR A 1 208 ? 40.296 28.968 59.872 1.00 47.90 198 TYR A N 1
ATOM 1496 C CA . TYR A 1 208 ? 41.319 29.999 60.101 1.00 48.04 198 TYR A CA 1
ATOM 1497 C C . TYR A 1 208 ? 40.932 31.394 59.616 1.00 47.77 198 TYR A C 1
ATOM 1498 O O . TYR A 1 208 ? 41.475 32.398 60.091 1.00 47.86 198 TYR A O 1
ATOM 1507 N N . VAL A 1 209 ? 40.006 31.463 58.667 1.00 42.62 199 VAL A N 1
ATOM 1508 C CA . VAL A 1 209 ? 39.593 32.757 58.137 1.00 48.01 199 VAL A CA 1
ATOM 1509 C C . VAL A 1 209 ? 38.972 33.592 59.257 1.00 42.72 199 VAL A C 1
ATOM 1510 O O . VAL A 1 209 ? 38.474 33.053 60.231 1.00 43.15 199 VAL A O 1
ATOM 1514 N N . SER A 1 210 ? 39.037 34.909 59.127 1.00 36.67 200 SER A N 1
ATOM 1515 C CA . SER A 1 210 ? 38.368 35.786 60.055 1.00 39.91 200 SER A CA 1
ATOM 1516 C C . SER A 1 210 ? 36.928 35.888 59.546 1.00 45.90 200 SER A C 1
ATOM 1517 O O . SER A 1 210 ? 36.678 35.691 58.350 1.00 39.22 200 SER A O 1
ATOM 1520 N N . LYS A 1 211 ? 35.983 36.174 60.430 1.00 51.49 201 LYS A N 1
ATOM 1521 C CA . LYS A 1 211 ? 34.580 36.127 60.024 1.00 44.88 201 LYS A CA 1
ATOM 1522 C C . LYS A 1 211 ? 34.352 34.986 59.021 1.00 39.81 201 LYS A C 1
ATOM 1523 O O . LYS A 1 211 ? 34.282 35.234 57.824 1.00 38.87 201 LYS A O 1
ATOM 1529 N N . PRO A 1 212 ? 34.270 33.730 59.496 1.00 34.51 202 PRO A N 1
ATOM 1530 C CA . PRO A 1 212 ? 33.946 32.608 58.605 1.00 35.01 202 PRO A CA 1
ATOM 1531 C C . PRO A 1 212 ? 32.429 32.445 58.387 1.00 42.99 202 PRO A C 1
ATOM 1532 O O . PRO A 1 212 ? 31.631 32.879 59.235 1.00 47.09 202 PRO A O 1
ATOM 1536 N N . HIS A 1 213 ? 32.041 31.835 57.262 1.00 31.87 203 HIS A N 1
ATOM 1537 C CA . HIS A 1 213 ? 30.626 31.577 56.960 1.00 41.45 203 HIS A CA 1
ATOM 1538 C C . HIS A 1 213 ? 30.550 30.304 56.116 1.00 45.32 203 HIS A C 1
ATOM 1539 O O . HIS A 1 213 ? 31.468 30.008 55.356 1.00 47.81 203 HIS A O 1
ATOM 1546 N N . ILE A 1 214 ? 29.459 29.571 56.263 1.00 43.88 204 ILE A N 1
ATOM 1547 C CA . ILE A 1 214 ? 29.326 28.254 55.673 1.00 45.53 204 ILE A CA 1
ATOM 1548 C C . ILE A 1 214 ? 28.267 28.208 54.549 1.00 42.84 204 ILE A C 1
ATOM 1549 O O . ILE A 1 214 ? 28.368 27.388 53.635 1.00 41.19 204 ILE A O 1
ATOM 1554 N N . GLY A 1 215 ? 27.273 29.095 54.597 1.00 45.46 205 GLY A N 1
ATOM 1555 C CA . GLY A 1 215 ? 26.196 29.069 53.601 1.00 42.59 205 GLY A CA 1
ATOM 1556 C C . GLY A 1 215 ? 25.190 27.940 53.767 1.00 31.56 205 GLY A C 1
ATOM 1557 O O . GLY A 1 215 ? 25.538 26.792 54.086 1.00 31.80 205 GLY A O 1
ATOM 1558 N N . THR A 1 216 ? 23.920 28.257 53.537 1.00 39.51 206 THR A N 1
ATOM 1559 C CA . THR A 1 216 ? 22.845 27.324 53.840 1.00 32.65 206 THR A CA 1
ATOM 1560 C C . THR A 1 216 ? 22.978 25.933 53.184 1.00 43.12 206 THR A C 1
ATOM 1561 O O . THR A 1 216 ? 22.793 24.913 53.847 1.00 52.45 206 THR A O 1
ATOM 1565 N N . PHE A 1 217 ? 23.311 25.887 51.899 1.00 39.38 207 PHE A N 1
ATOM 1566 C CA . PHE A 1 217 ? 23.502 24.612 51.182 1.00 49.93 207 PHE A CA 1
ATOM 1567 C C . PHE A 1 217 ? 24.577 23.680 51.781 1.00 50.87 207 PHE A C 1
ATOM 1568 O O . PHE A 1 217 ? 24.345 22.476 51.979 1.00 47.64 207 PHE A O 1
ATOM 1576 N N . LYS A 1 218 ? 25.747 24.236 52.074 1.00 49.31 208 LYS A N 1
ATOM 1577 C CA . LYS A 1 218 ? 26.788 23.497 52.778 1.00 45.53 208 LYS A CA 1
ATOM 1578 C C . LYS A 1 218 ? 26.335 23.031 54.176 1.00 42.23 208 LYS A C 1
ATOM 1579 O O . LYS A 1 218 ? 26.627 21.908 54.597 1.00 33.28 208 LYS A O 1
ATOM 1585 N N . LEU A 1 219 ? 25.605 23.892 54.885 1.00 42.97 209 LEU A N 1
ATOM 1586 C CA . LEU A 1 219 ? 25.013 23.512 56.172 1.00 36.64 209 LEU A CA 1
ATOM 1587 C C . LEU A 1 219 ? 24.174 22.255 56.069 1.00 32.37 209 LEU A C 1
ATOM 1588 O O . LEU A 1 219 ? 24.181 21.419 56.978 1.00 36.21 209 LEU A O 1
ATOM 1593 N N . VAL A 1 220 ? 23.469 22.128 54.945 1.00 34.63 210 VAL A N 1
ATOM 1594 C CA . VAL A 1 220 ? 22.552 21.015 54.687 1.00 40.56 210 VAL A CA 1
ATOM 1595 C C . VAL A 1 220 ? 23.262 19.681 54.547 1.00 37.44 210 VAL A C 1
ATOM 1596 O O . VAL A 1 220 ? 22.938 18.722 55.250 1.00 37.93 210 VAL A O 1
ATOM 1600 N N . THR A 1 221 ? 24.240 19.607 53.646 1.00 37.34 211 THR A N 1
ATOM 1601 C CA . THR A 1 221 ? 24.995 18.349 53.501 1.00 37.68 211 THR A CA 1
ATOM 1602 C C . THR A 1 221 ? 25.736 17.999 54.796 1.00 37.11 211 THR A C 1
ATOM 1603 O O . THR A 1 221 ? 25.932 16.830 55.126 1.00 29.05 211 THR A O 1
ATOM 1615 N N . ILE A 1 223 ? 25.094 18.633 58.175 1.00 41.87 213 ILE A N 1
ATOM 1616 C CA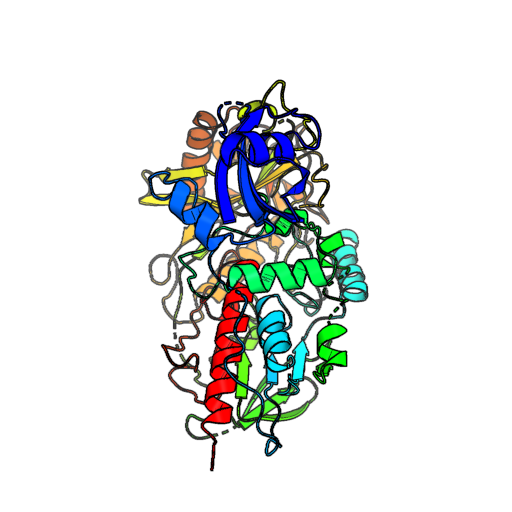 . ILE A 1 223 ? 24.316 18.055 59.257 1.00 35.76 213 ILE A CA 1
ATOM 1617 C C . ILE A 1 223 ? 23.969 16.591 58.973 1.00 39.23 213 ILE A C 1
ATOM 1618 O O . ILE A 1 223 ? 23.978 15.755 59.878 1.00 34.68 213 ILE A O 1
ATOM 1623 N N . GLU A 1 224 ? 23.700 16.273 57.710 1.00 37.85 214 GLU A N 1
ATOM 1624 C CA . GLU A 1 224 ? 23.421 14.891 57.348 1.00 39.37 214 GLU A CA 1
ATOM 1625 C C . GLU A 1 224 ? 24.573 13.986 57.727 1.00 40.43 214 GLU A C 1
ATOM 1626 O O . GLU A 1 224 ? 24.372 12.962 58.385 1.00 43.16 214 GLU A O 1
ATOM 1632 N N . LYS A 1 225 ? 25.782 14.366 57.314 1.00 33.13 215 LYS A N 1
ATOM 1633 C CA . LYS A 1 225 ? 26.950 13.566 57.642 1.00 38.81 215 LYS A CA 1
ATOM 1634 C C . LYS A 1 225 ? 27.073 13.443 59.145 1.00 38.20 215 LYS A C 1
ATOM 1635 O O . LYS A 1 225 ? 27.262 12.353 59.690 1.00 37.75 215 LYS A O 1
ATOM 1649 N N . ARG A 1 227 ? 24.811 13.655 61.411 1.00 37.41 217 ARG A N 1
ATOM 1650 C CA . ARG A 1 227 ? 23.775 12.744 61.880 1.00 41.96 217 ARG A CA 1
ATOM 1651 C C . ARG A 1 227 ? 24.199 11.302 61.657 1.00 42.72 217 ARG A C 1
ATOM 1652 O O . ARG A 1 227 ? 23.972 10.434 62.515 1.00 41.48 217 ARG A O 1
ATOM 1660 N N . ALA A 1 228 ? 24.786 11.036 60.494 1.00 36.57 218 ALA A N 1
ATOM 1661 C CA . ALA A 1 228 ? 25.287 9.692 60.232 1.00 36.17 218 ALA A CA 1
ATOM 1662 C C . ALA A 1 228 ? 26.381 9.368 61.245 1.00 42.99 218 ALA A C 1
ATOM 1663 O O . ALA A 1 228 ? 26.391 8.285 61.835 1.00 42.66 218 ALA A O 1
ATOM 1665 N N . THR A 1 229 ? 27.287 10.318 61.474 1.00 45.81 219 THR A N 1
ATOM 1666 C CA . THR A 1 229 ? 28.383 10.100 62.433 1.00 43.74 219 THR A CA 1
ATOM 1667 C C . THR A 1 229 ? 27.893 9.734 63.844 1.00 41.52 219 THR A C 1
ATOM 1668 O O . THR A 1 229 ? 28.472 8.859 64.488 1.00 42.22 219 THR A O 1
ATOM 1672 N N . ILE A 1 230 ? 26.828 10.381 64.318 1.00 40.22 220 ILE A N 1
ATOM 1673 C CA . ILE A 1 230 ? 26.244 10.042 65.632 1.00 40.17 220 ILE A CA 1
ATOM 1674 C C . ILE A 1 230 ? 25.546 8.682 65.605 1.00 38.48 220 ILE A C 1
ATOM 1675 O O . ILE A 1 230 ? 25.576 7.937 66.580 1.00 38.62 220 ILE A O 1
ATOM 1680 N N . ILE A 1 231 ? 24.900 8.365 64.490 1.00 44.52 221 ILE A N 1
ATOM 1681 C CA . ILE A 1 231 ? 24.251 7.069 64.372 1.00 49.28 221 ILE A CA 1
ATOM 1682 C C . ILE A 1 231 ? 25.308 5.984 64.400 1.00 43.80 221 ILE A C 1
ATOM 1683 O O . ILE A 1 231 ? 25.264 5.079 65.234 1.00 40.05 221 ILE A O 1
ATOM 1688 N N . GLU A 1 232 ? 26.269 6.093 63.487 1.00 42.98 222 GLU A N 1
ATOM 1689 C CA . GLU A 1 232 ? 27.399 5.159 63.451 1.00 49.45 222 GLU A CA 1
ATOM 1690 C C . GLU A 1 232 ? 28.047 4.949 64.817 1.00 50.26 222 GLU A C 1
ATOM 1691 O O . GLU A 1 232 ? 28.499 3.846 65.128 1.00 51.64 222 GLU A O 1
ATOM 1697 N N . LEU A 1 233 ? 28.077 5.997 65.637 1.00 47.96 223 LEU A N 1
ATOM 1698 C CA . LEU A 1 233 ? 28.698 5.912 66.962 1.00 47.14 223 LEU A CA 1
ATOM 1699 C C . LEU A 1 233 ? 27.802 5.238 67.997 1.00 45.71 223 LEU A C 1
ATOM 1700 O O . LEU A 1 233 ? 28.242 4.927 69.093 1.00 39.08 223 LEU A O 1
ATOM 1705 N N . GLY A 1 234 ? 26.537 5.020 67.651 1.00 51.48 224 GLY A N 1
ATOM 1706 C CA . GLY A 1 234 ? 25.622 4.342 68.556 1.00 49.11 224 GLY A CA 1
ATOM 1707 C C . GLY A 1 234 ? 24.538 5.251 69.100 1.00 53.64 224 GLY A C 1
ATOM 1708 O O . GLY A 1 234 ? 23.693 4.832 69.899 1.00 53.17 224 GLY A O 1
ATOM 1709 N N . GLY A 1 235 ? 24.568 6.507 68.672 1.00 47.81 225 GLY A N 1
ATOM 1710 C CA . GLY A 1 235 ? 23.501 7.429 68.998 1.00 41.08 225 GLY A CA 1
ATOM 1711 C C . GLY A 1 235 ? 22.277 7.089 68.165 1.00 53.33 225 GLY A C 1
ATOM 1712 O O . GLY A 1 235 ? 22.385 6.466 67.091 1.00 47.35 225 GLY A O 1
ATOM 1713 N N . GLU A 1 236 ? 21.113 7.489 68.670 1.00 48.75 226 GLU A N 1
ATOM 1714 C CA . GLU A 1 236 ? 19.859 7.302 67.965 1.00 50.25 226 GLU A CA 1
ATOM 1715 C C . GLU A 1 236 ? 19.236 8.674 67.710 1.00 45.81 226 GLU A C 1
ATOM 1716 O O . GLU A 1 236 ? 19.162 9.494 68.621 1.00 39.77 226 GLU A O 1
ATOM 1722 N N . ILE A 1 237 ? 18.823 8.939 66.471 1.00 44.74 227 ILE A N 1
ATOM 1723 C CA . ILE A 1 237 ? 18.164 10.205 66.139 1.00 40.68 227 ILE A CA 1
ATOM 1724 C C . ILE A 1 237 ? 16.745 10.021 65.552 1.00 40.28 227 ILE A C 1
ATOM 1725 O O . ILE A 1 237 ? 16.581 9.582 64.411 1.00 37.93 227 ILE A O 1
ATOM 1730 N N . ARG A 1 238 ? 15.733 10.368 66.348 1.00 35.34 228 ARG A N 1
ATOM 1731 C CA . ARG A 1 238 ? 14.324 10.238 65.950 1.00 33.79 228 ARG A CA 1
ATOM 1732 C C . ARG A 1 238 ? 13.759 11.578 65.495 1.00 39.13 228 ARG A C 1
ATOM 1733 O O . ARG A 1 238 ? 13.479 12.451 66.321 1.00 41.61 228 ARG A O 1
ATOM 1741 N N . PHE A 1 239 ? 13.593 11.750 64.189 1.00 41.56 229 PHE A N 1
ATOM 1742 C CA . PHE A 1 239 ? 13.010 12.978 63.659 1.00 39.66 229 PHE A CA 1
ATOM 1743 C C . PHE A 1 239 ? 11.475 12.971 63.786 1.00 44.58 229 PHE A C 1
ATOM 1744 O O . PHE A 1 239 ? 10.872 11.943 64.113 1.00 42.41 229 PHE A O 1
ATOM 1752 N N . SER A 1 240 ? 10.856 14.123 63.548 1.00 45.57 230 SER A N 1
ATOM 1753 C CA . SER A 1 240 ? 9.400 14.254 63.700 1.00 44.58 230 SER A CA 1
ATOM 1754 C C . SER A 1 240 ? 8.969 13.613 64.999 1.00 37.43 230 SER A C 1
ATOM 1755 O O . SER A 1 240 ? 8.019 12.840 65.041 1.00 40.28 230 SER A O 1
ATOM 1758 N N . THR A 1 241 ? 9.699 13.920 66.057 1.00 43.46 231 THR A N 1
ATOM 1759 C CA . THR A 1 241 ? 9.445 13.347 67.364 1.00 40.41 231 THR A CA 1
ATOM 1760 C C . THR A 1 241 ? 9.555 14.456 68.420 1.00 45.16 231 THR A C 1
ATOM 1761 O O . THR A 1 241 ? 10.658 14.937 68.749 1.00 38.48 231 THR A O 1
ATOM 1765 N N . ARG A 1 242 ? 8.403 14.858 68.947 1.00 44.85 232 ARG A N 1
ATOM 1766 C CA . ARG A 1 242 ? 8.335 16.007 69.839 1.00 44.66 232 ARG A CA 1
ATOM 1767 C C . ARG A 1 242 ? 8.080 15.622 71.294 1.00 45.08 232 ARG A C 1
ATOM 1768 O O . ARG A 1 242 ? 7.185 14.829 71.600 1.00 45.30 232 ARG A O 1
ATOM 1776 N N . VAL A 1 243 ? 8.884 16.181 72.188 1.00 41.43 233 VAL A N 1
ATOM 1777 C CA . VAL A 1 243 ? 8.667 16.000 73.613 1.00 46.65 233 VAL A CA 1
ATOM 1778 C C . VAL A 1 243 ? 7.626 17.009 74.090 1.00 53.73 233 VAL A C 1
ATOM 1779 O O . VAL A 1 243 ? 7.755 18.208 73.830 1.00 47.93 233 VAL A O 1
ATOM 1783 N N . ASP A 1 244 ? 6.591 16.508 74.764 1.00 55.08 234 ASP A N 1
ATOM 1784 C CA . ASP A 1 244 ? 5.429 17.319 75.141 1.00 58.45 234 ASP A CA 1
ATOM 1785 C C . ASP A 1 244 ? 5.194 17.409 76.645 1.00 54.54 234 ASP A C 1
ATOM 1786 O O . ASP A 1 244 ? 4.370 18.203 77.097 1.00 50.91 234 ASP A O 1
ATOM 1791 N N . ASP A 1 245 ? 5.907 16.593 77.412 1.00 53.14 235 ASP A N 1
ATOM 1792 C CA . ASP A 1 245 ? 5.806 16.620 78.872 1.00 53.73 235 ASP A CA 1
ATOM 1793 C C . ASP A 1 245 ? 7.025 15.929 79.451 1.00 48.63 235 ASP A C 1
ATOM 1794 O O . ASP A 1 245 ? 7.720 15.189 78.748 1.00 48.86 235 ASP A O 1
ATOM 1799 N N . LEU A 1 246 ? 7.298 16.191 80.724 1.00 48.92 236 LEU A N 1
ATOM 1800 C CA . LEU A 1 246 ? 8.438 15.587 81.406 1.00 49.30 236 LEU A CA 1
ATOM 1801 C C . LEU A 1 246 ? 7.932 14.736 82.549 1.00 51.74 236 LEU A C 1
ATOM 1802 O O . LEU A 1 246 ? 6.891 15.029 83.129 1.00 49.84 236 LEU A O 1
ATOM 1807 N N . HIS A 1 247 ? 8.662 13.678 82.871 1.00 56.62 237 HIS A N 1
ATOM 1808 C CA . HIS A 1 247 ? 8.301 12.854 84.018 1.00 59.79 237 HIS A CA 1
ATOM 1809 C C . HIS A 1 247 ? 9.043 13.354 85.253 1.00 57.14 237 HIS A C 1
ATOM 1810 O O . HIS A 1 247 ? 10.267 13.274 85.340 1.00 54.15 237 HIS A O 1
ATOM 1825 N N . GLU A 1 249 ? 9.234 13.926 89.682 1.00 75.21 239 GLU A N 1
ATOM 1826 C CA . GLU A 1 249 ? 8.952 13.298 90.972 1.00 74.28 239 GLU A CA 1
ATOM 1827 C C . GLU A 1 249 ? 9.955 13.823 91.984 1.00 72.04 239 GLU A C 1
ATOM 1828 O O . GLU A 1 249 ? 11.069 13.307 92.057 1.00 71.80 239 GLU A O 1
ATOM 1834 N N . ASP A 1 250 ? 9.583 14.847 92.747 1.00 73.91 240 ASP A N 1
ATOM 1835 C CA . ASP A 1 250 ? 10.426 15.310 93.852 1.00 77.23 240 ASP A CA 1
ATOM 1836 C C . ASP A 1 250 ? 11.702 16.027 93.405 1.00 72.32 240 ASP A C 1
ATOM 1837 O O . ASP A 1 250 ? 12.791 15.742 93.905 1.00 74.07 240 ASP A O 1
ATOM 1842 N N . GLY A 1 251 ? 11.568 16.962 92.471 1.00 65.85 241 GLY A N 1
ATOM 1843 C CA . GLY A 1 251 ? 12.723 17.679 91.967 1.00 62.90 241 GLY A CA 1
ATOM 1844 C C . GLY A 1 251 ? 13.677 16.787 91.190 1.00 60.00 241 GLY A C 1
ATOM 1845 O O . GLY A 1 251 ? 14.875 17.064 91.117 1.00 60.23 241 GLY A O 1
ATOM 1846 N N . GLN A 1 252 ? 13.143 15.714 90.610 1.00 55.96 242 GLN A N 1
ATOM 1847 C CA . GLN A 1 252 ? 13.945 14.772 89.837 1.00 53.34 242 GLN A CA 1
ATOM 1848 C C . GLN A 1 252 ? 13.186 14.352 88.585 1.00 57.43 242 GLN A C 1
ATOM 1849 O O . GLN A 1 252 ? 12.057 13.871 88.683 1.00 61.41 242 GLN A O 1
ATOM 1855 N N . ILE A 1 253 ? 13.801 14.546 87.415 1.00 52.55 243 ILE A N 1
ATOM 1856 C CA . ILE A 1 253 ? 13.227 14.097 86.141 1.00 47.24 243 ILE A CA 1
ATOM 1857 C C . ILE A 1 253 ? 13.603 12.642 85.871 1.00 47.27 243 ILE A C 1
ATOM 1858 O O . ILE A 1 253 ? 14.755 12.248 86.052 1.00 53.46 243 ILE A O 1
ATOM 1863 N N . THR A 1 254 ? 12.643 11.834 85.438 1.00 47.85 244 THR A N 1
ATOM 1864 C CA . THR A 1 254 ? 12.942 10.424 85.190 1.00 51.62 244 THR A CA 1
ATOM 1865 C C . THR A 1 254 ? 12.467 9.974 83.827 1.00 50.48 244 THR A C 1
ATOM 1866 O O . THR A 1 254 ? 12.414 8.780 83.546 1.00 46.90 244 THR A O 1
ATOM 1870 N N . GLY A 1 255 ? 12.100 10.920 82.980 1.00 50.55 245 GLY A N 1
ATOM 1871 C CA . GLY A 1 255 ? 11.631 10.546 81.668 1.00 47.92 245 GLY A CA 1
ATOM 1872 C C . GLY A 1 255 ? 10.973 11.675 80.928 1.00 44.38 245 GLY A C 1
ATOM 1873 O O . GLY A 1 255 ? 11.078 12.832 81.320 1.00 45.31 245 GLY A O 1
ATOM 1874 N N . VAL A 1 256 ? 10.261 11.322 79.866 1.00 45.61 246 VAL A N 1
ATOM 1875 C CA . VAL A 1 256 ? 9.713 12.297 78.952 1.00 40.59 246 VAL A CA 1
ATOM 1876 C C . VAL A 1 256 ? 8.580 11.603 78.220 1.00 44.50 246 VAL A C 1
ATOM 1877 O O . VAL A 1 256 ? 8.593 10.380 78.071 1.00 45.24 246 VAL A O 1
ATOM 1881 N N . THR A 1 257 ? 7.581 12.370 77.801 1.00 51.74 247 THR A N 1
ATOM 1882 C CA . THR A 1 257 ? 6.459 11.820 77.055 1.00 44.69 247 THR A CA 1
ATOM 1883 C C . THR A 1 257 ? 6.438 12.470 75.689 1.00 46.21 247 THR A C 1
ATOM 1884 O O . THR A 1 257 ? 6.571 13.693 75.580 1.00 44.18 247 THR A O 1
ATOM 1888 N N . LEU A 1 258 ? 6.297 11.648 74.650 1.00 41.09 248 LEU A N 1
ATOM 1889 C CA . LEU A 1 258 ? 6.284 12.139 73.278 1.00 41.36 248 LEU A CA 1
ATOM 1890 C C . LEU A 1 258 ? 4.866 12.553 72.850 1.00 53.62 248 LEU A C 1
ATOM 1891 O O . LEU A 1 258 ? 3.870 12.097 73.425 1.00 46.41 248 LEU A O 1
ATOM 1896 N N . SER A 1 259 ? 4.781 13.414 71.838 1.00 54.37 249 SER A N 1
ATOM 1897 C CA . SER A 1 259 ? 3.499 13.906 71.363 1.00 52.11 249 SER A CA 1
ATOM 1898 C C . SER A 1 259 ? 2.617 12.754 70.908 1.00 57.86 249 SER A C 1
ATOM 1899 O O . SER A 1 259 ? 1.397 12.887 70.846 1.00 56.68 249 SER A O 1
ATOM 1902 N N . ASN A 1 260 ? 3.242 11.625 70.591 1.00 61.00 250 ASN A N 1
ATOM 1903 C CA . ASN A 1 260 ? 2.507 10.434 70.174 1.00 65.85 250 ASN A CA 1
ATOM 1904 C C . ASN A 1 260 ? 2.065 9.577 71.368 1.00 68.61 250 ASN A C 1
ATOM 1905 O O . ASN A 1 260 ? 1.397 8.558 71.198 1.00 66.61 250 ASN A O 1
ATOM 1910 N N . GLY A 1 261 ? 2.444 9.997 72.572 1.00 68.12 251 GLY A N 1
ATOM 1911 C CA . GLY A 1 261 ? 2.068 9.293 73.785 1.00 64.19 251 GLY A CA 1
ATOM 1912 C C . GLY A 1 261 ? 3.093 8.280 74.264 1.00 59.14 251 GLY A C 1
ATOM 1913 O O . GLY A 1 261 ? 2.968 7.716 75.352 1.00 55.83 251 GLY A O 1
ATOM 1914 N N . GLU A 1 262 ? 4.106 8.035 73.441 1.00 58.52 252 GLU A N 1
ATOM 1915 C CA . GLU A 1 262 ? 5.182 7.126 73.808 1.00 57.66 252 GLU A CA 1
ATOM 1916 C C . GLU A 1 262 ? 6.015 7.701 74.949 1.00 53.21 252 GLU A C 1
ATOM 1917 O O . GLU A 1 262 ? 6.192 8.915 75.042 1.00 53.26 252 GLU A O 1
ATOM 1923 N N . GLU A 1 263 ? 6.526 6.838 75.820 1.00 50.27 253 GLU A N 1
ATOM 1924 C CA . GLU A 1 263 ? 7.457 7.302 76.851 1.00 52.92 253 GLU A CA 1
ATOM 1925 C C . GLU A 1 263 ? 8.914 6.922 76.562 1.00 50.38 253 GLU A C 1
ATOM 1926 O O . GLU A 1 263 ? 9.189 5.970 75.821 1.00 47.91 253 GLU A O 1
ATOM 1932 N N . ILE A 1 264 ? 9.842 7.697 77.121 1.00 50.31 254 ILE A N 1
ATOM 1933 C CA . ILE A 1 264 ? 11.246 7.298 77.189 1.00 44.60 254 ILE A CA 1
ATOM 1934 C C . ILE A 1 264 ? 11.762 7.654 78.548 1.00 54.35 254 ILE A C 1
ATOM 1935 O O . ILE A 1 264 ? 11.669 8.808 78.967 1.00 54.77 254 ILE A O 1
ATOM 1940 N N . LYS A 1 265 ? 12.332 6.674 79.232 1.00 57.59 255 LYS A N 1
ATOM 1941 C CA . LYS A 1 265 ? 12.804 6.895 80.583 1.00 58.03 255 LYS A CA 1
ATOM 1942 C C . LYS A 1 265 ? 14.295 7.200 80.602 1.00 56.45 255 LYS A C 1
ATOM 1943 O O . LYS A 1 265 ? 15.083 6.536 79.936 1.00 55.68 255 LYS A O 1
ATOM 1949 N N . SER A 1 266 ? 14.664 8.223 81.366 1.00 59.02 256 SER A N 1
ATOM 1950 C CA . SER A 1 266 ? 16.050 8.624 81.528 1.00 55.04 256 SER A CA 1
ATOM 1951 C C . SER A 1 266 ? 16.169 9.588 82.700 1.00 56.41 256 SER A C 1
ATOM 1952 O O . SER A 1 266 ? 15.214 10.283 83.048 1.00 57.12 256 SER A O 1
ATOM 1955 N N . ARG A 1 267 ? 17.341 9.626 83.316 1.00 57.51 257 ARG A N 1
ATOM 1956 C CA . ARG A 1 267 ? 17.577 10.566 84.404 1.00 59.12 257 ARG A CA 1
ATOM 1957 C C . ARG A 1 267 ? 18.518 11.670 83.924 1.00 53.15 257 ARG A C 1
ATOM 1958 O O . ARG A 1 267 ? 18.951 12.524 84.697 1.00 55.42 257 ARG A O 1
ATOM 1966 N N . HIS A 1 268 ? 18.798 11.658 82.623 1.00 47.44 258 HIS A N 1
ATOM 1967 C CA . HIS A 1 268 ? 19.630 12.687 82.005 1.00 46.67 258 HIS A CA 1
ATOM 1968 C C . HIS A 1 268 ? 19.051 13.170 80.694 1.00 44.69 258 HIS A C 1
ATOM 1969 O O . HIS A 1 268 ? 18.969 12.435 79.712 1.00 44.38 258 HIS A O 1
ATOM 1976 N N . VAL A 1 269 ? 18.655 14.434 80.703 1.00 37.96 259 VAL A N 1
ATOM 1977 C CA . VAL A 1 269 ? 17.828 14.989 79.662 1.00 39.47 259 VAL A CA 1
ATOM 1978 C C . VAL A 1 269 ? 18.294 16.395 79.378 1.00 38.36 259 VAL A C 1
ATOM 1979 O O . VAL A 1 269 ? 18.247 17.266 80.241 1.00 46.26 259 VAL A O 1
ATOM 1983 N N . VAL A 1 270 ? 18.765 16.611 78.167 1.00 43.55 260 VAL A N 1
ATOM 1984 C CA . VAL A 1 270 ? 19.212 17.928 77.766 1.00 43.82 260 VAL A CA 1
ATOM 1985 C C . VAL A 1 270 ? 18.065 18.622 77.060 1.00 41.03 260 VAL A C 1
ATOM 1986 O O . VAL A 1 270 ? 17.418 18.056 76.184 1.00 40.03 260 VAL A O 1
ATOM 1990 N N . LEU A 1 271 ? 17.787 19.843 77.485 1.00 36.88 261 LEU A N 1
ATOM 1991 C CA . LEU A 1 271 ? 16.784 20.636 76.830 1.00 35.22 261 LEU A CA 1
ATOM 1992 C C . LEU A 1 271 ? 17.491 21.633 75.955 1.00 33.03 261 LEU A C 1
ATOM 1993 O O . LEU A 1 271 ? 18.031 22.597 76.470 1.00 38.10 261 LEU A O 1
ATOM 1998 N N . ALA A 1 272 ? 17.481 21.401 74.636 1.00 30.23 262 ALA A N 1
ATOM 1999 C CA . ALA A 1 272 ? 18.138 22.290 73.683 1.00 29.57 262 ALA A CA 1
ATOM 2000 C C . ALA A 1 272 ? 17.202 22.625 72.524 1.00 35.58 262 ALA A C 1
ATOM 2001 O O . ALA A 1 272 ? 17.495 22.334 71.354 1.00 34.13 262 ALA A O 1
ATOM 2003 N N . VAL A 1 273 ? 16.076 23.250 72.867 1.00 31.77 263 VAL A N 1
ATOM 2004 C CA . VAL A 1 273 ? 14.926 23.363 71.985 1.00 32.18 263 VAL A CA 1
ATOM 2005 C C . VAL A 1 273 ? 14.824 24.688 71.254 1.00 37.57 263 VAL A C 1
ATOM 2006 O O . VAL A 1 273 ? 13.815 24.948 70.594 1.00 37.72 263 VAL A O 1
ATOM 2010 N N . GLY A 1 274 ? 15.834 25.538 71.399 1.00 28.84 264 GLY A N 1
ATOM 2011 C CA . GLY A 1 274 ? 15.805 26.855 70.781 1.00 25.60 264 GLY A CA 1
ATOM 2012 C C . GLY A 1 274 ? 14.800 27.806 71.410 1.00 27.08 264 GLY A C 1
ATOM 2013 O O . GLY A 1 274 ? 14.000 27.394 72.245 1.00 34.38 264 GLY A O 1
ATOM 2014 N N . HIS A 1 275 ? 14.815 29.075 71.003 1.00 25.49 265 HIS A N 1
ATOM 2015 C CA . HIS A 1 275 ? 13.952 30.041 71.679 1.00 28.58 265 HIS A CA 1
ATOM 2016 C C . HIS A 1 275 ? 12.565 30.218 71.033 1.00 31.78 265 HIS A C 1
ATOM 2017 O O . HIS A 1 275 ? 11.818 31.122 71.424 1.00 34.16 265 HIS A O 1
ATOM 2024 N N . SER A 1 276 ? 12.254 29.359 70.050 1.00 29.84 266 SER A N 1
ATOM 2025 C CA . SER A 1 276 ? 10.947 29.322 69.384 1.00 35.08 266 SER A CA 1
ATOM 2026 C C . SER A 1 276 ? 10.064 28.184 69.894 1.00 35.52 266 SER A C 1
ATOM 2027 O O . SER A 1 276 ? 8.935 28.003 69.440 1.00 40.95 266 SER A O 1
ATOM 2030 N N . ALA A 1 277 ? 10.582 27.414 70.835 1.00 33.48 267 ALA A N 1
ATOM 2031 C CA . ALA A 1 277 ? 9.828 26.308 71.400 1.00 34.49 267 ALA A CA 1
ATOM 2032 C C . ALA A 1 277 ? 8.759 26.797 72.415 1.00 41.86 267 ALA A C 1
ATOM 2033 O O . ALA A 1 277 ? 8.645 26.272 73.522 1.00 35.29 267 ALA A O 1
ATOM 2035 N N . ARG A 1 278 ? 7.978 27.796 72.004 1.00 43.00 268 ARG A N 1
ATOM 2036 C CA . ARG A 1 278 ? 6.931 28.419 72.844 1.00 45.76 268 ARG A CA 1
ATOM 2037 C C . ARG A 1 278 ? 5.977 27.425 73.533 1.00 39.16 268 ARG A C 1
ATOM 2038 O O . ARG A 1 278 ? 5.641 27.584 74.708 1.00 39.25 268 ARG A O 1
ATOM 2046 N N . ASP A 1 279 ? 5.559 26.387 72.821 1.00 33.73 269 ASP A N 1
ATOM 2047 C CA . ASP A 1 279 ? 4.686 25.390 73.427 1.00 43.27 269 ASP A CA 1
ATOM 2048 C C . ASP A 1 279 ? 5.419 24.672 74.548 1.00 41.34 269 ASP A C 1
ATOM 2049 O O . ASP A 1 279 ? 4.948 24.589 75.687 1.00 38.68 269 ASP A O 1
ATOM 2054 N N . THR A 1 280 ? 6.606 24.187 74.225 1.00 37.58 270 THR A N 1
ATOM 2055 C CA . THR A 1 280 ? 7.469 23.595 75.221 1.00 38.53 270 THR A CA 1
ATOM 2056 C C . THR A 1 280 ? 7.671 24.528 76.421 1.00 36.11 270 THR A C 1
ATOM 2057 O O . THR A 1 280 ? 7.681 24.080 77.562 1.00 38.03 270 THR A O 1
ATOM 2061 N N . PHE A 1 281 ? 7.827 25.821 76.157 1.00 34.76 271 PHE A N 1
ATOM 2062 C CA . PHE A 1 281 ? 8.036 26.788 77.230 1.00 39.27 271 PHE A CA 1
ATOM 2063 C C . PHE A 1 281 ? 6.796 26.867 78.116 1.00 44.99 271 PHE A C 1
ATOM 2064 O O . PHE A 1 281 ? 6.902 26.992 79.336 1.00 41.90 271 PHE A O 1
ATOM 2072 N N . GLU A 1 282 ? 5.623 26.764 77.493 1.00 38.68 272 GLU A N 1
ATOM 2073 C CA . GLU A 1 282 ? 4.370 26.825 78.222 1.00 42.07 272 GLU A CA 1
ATOM 2074 C C . GLU A 1 282 ? 4.230 25.605 79.124 1.00 43.91 272 GLU A C 1
ATOM 2075 O O . GLU A 1 282 ? 3.869 25.738 80.287 1.00 45.16 272 GLU A O 1
ATOM 2089 N N . LEU A 1 284 ? 6.563 23.694 80.370 1.00 43.32 274 LEU A N 1
ATOM 2090 C CA . LEU A 1 284 ? 7.550 23.772 81.425 1.00 44.54 274 LEU A CA 1
ATOM 2091 C C . LEU A 1 284 ? 7.045 24.681 82.534 1.00 50.64 274 LEU A C 1
ATOM 2092 O O . LEU A 1 284 ? 7.302 24.448 83.722 1.00 46.74 274 LEU A O 1
ATOM 2097 N N . HIS A 1 285 ? 6.337 25.731 82.144 1.00 53.17 275 HIS A N 1
ATOM 2098 C CA . HIS A 1 285 ? 5.782 26.634 83.132 1.00 58.99 275 HIS A CA 1
ATOM 2099 C C . HIS A 1 285 ? 4.678 25.911 83.898 1.00 59.68 275 HIS A C 1
ATOM 2100 O O . HIS A 1 285 ? 4.681 25.867 85.127 1.00 64.84 275 HIS A O 1
ATOM 2107 N N . GLU A 1 286 ? 3.761 25.315 83.148 1.00 55.01 276 GLU A N 1
ATOM 2108 C CA . GLU A 1 286 ? 2.660 24.545 83.705 1.00 58.98 276 GLU A CA 1
ATOM 2109 C C . GLU A 1 286 ? 3.118 23.452 84.674 1.00 60.42 276 GLU A C 1
ATOM 2110 O O . GLU A 1 286 ? 2.331 22.983 85.501 1.00 61.97 276 GLU A O 1
ATOM 2116 N N . ARG A 1 287 ? 4.389 23.060 84.585 1.00 56.99 277 ARG A N 1
ATOM 2117 C CA . ARG A 1 287 ? 4.925 21.960 85.394 1.00 53.53 277 ARG A CA 1
ATOM 2118 C C . ARG A 1 287 ? 5.801 22.456 86.538 1.00 55.73 277 ARG A C 1
ATOM 2119 O O . ARG A 1 287 ? 6.271 21.664 87.364 1.00 55.46 277 ARG A O 1
ATOM 2127 N N . GLY A 1 288 ? 6.042 23.762 86.570 1.00 51.34 278 GLY A N 1
ATOM 2128 C CA . GLY A 1 288 ? 6.813 24.361 87.644 1.00 51.48 278 GLY A CA 1
ATOM 2129 C C . GLY A 1 288 ? 8.329 24.355 87.528 1.00 54.38 278 GLY A C 1
ATOM 2130 O O . GLY A 1 288 ? 9.021 24.613 88.512 1.00 58.57 278 GLY A O 1
ATOM 2131 N N . VAL A 1 289 ? 8.865 24.063 86.347 1.00 51.24 279 VAL A N 1
ATOM 2132 C CA . VAL A 1 289 ? 10.305 24.207 86.134 1.00 47.77 279 VAL A CA 1
ATOM 2133 C C . VAL A 1 289 ? 10.641 25.690 86.170 1.00 49.85 279 VAL A C 1
ATOM 2134 O O . VAL A 1 289 ? 9.903 26.500 85.612 1.00 51.80 279 VAL A O 1
ATOM 2138 N N . TYR A 1 290 ? 11.743 26.059 86.816 1.00 48.14 280 TYR A N 1
ATOM 2139 C CA . TYR A 1 290 ? 12.021 27.478 87.041 1.00 52.15 280 TYR A CA 1
ATOM 2140 C C . TYR A 1 290 ? 12.393 28.254 85.769 1.00 49.90 280 TYR A C 1
ATOM 2141 O O . TYR A 1 290 ? 13.179 27.766 84.958 1.00 46.80 280 TYR A O 1
ATOM 2158 N N . GLU A 1 292 ? 13.016 32.612 84.249 1.00 57.39 282 GLU A N 1
ATOM 2159 C CA . GLU A 1 292 ? 13.033 34.075 84.381 1.00 56.28 282 GLU A CA 1
ATOM 2160 C C . GLU A 1 292 ? 12.900 34.804 83.048 1.00 50.48 282 GLU A C 1
ATOM 2161 O O . GLU A 1 292 ? 13.573 34.454 82.082 1.00 55.59 282 GLU A O 1
ATOM 2167 N N . ALA A 1 293 ? 12.063 35.838 83.012 1.00 39.63 283 ALA A N 1
ATOM 2168 C CA . ALA A 1 293 ? 12.067 36.801 81.913 1.00 41.03 283 ALA A CA 1
ATOM 2169 C C . ALA A 1 293 ? 13.473 37.266 81.605 1.00 41.64 283 ALA A C 1
ATOM 2170 O O . ALA A 1 293 ? 14.215 37.658 82.497 1.00 45.23 283 ALA A O 1
ATOM 2172 N N . LYS A 1 294 ? 13.820 37.229 80.322 1.00 50.86 284 LYS A N 1
ATOM 2173 C CA . LYS A 1 294 ? 15.092 37.725 79.828 1.00 50.81 284 LYS A CA 1
ATOM 2174 C C . LYS A 1 294 ? 14.806 38.795 78.785 1.00 45.55 284 LYS A C 1
ATOM 2175 O O . LYS A 1 294 ? 13.886 38.648 77.982 1.00 52.24 284 LYS A O 1
ATOM 2181 N N . PRO A 1 295 ? 15.568 39.895 78.806 1.00 43.68 285 PRO A N 1
ATOM 2182 C CA . PRO A 1 295 ? 15.359 40.951 77.803 1.00 43.15 285 PRO A CA 1
ATOM 2183 C C . PRO A 1 295 ? 15.846 40.512 76.420 1.00 38.74 285 PRO A C 1
ATOM 2184 O O . PRO A 1 295 ? 16.517 39.484 76.288 1.00 36.14 285 PRO A O 1
ATOM 2188 N N . PHE A 1 296 ? 15.488 41.270 75.393 1.00 31.97 286 PHE A N 1
ATOM 2189 C CA . PHE A 1 296 ? 15.891 40.914 74.036 1.00 31.51 286 PHE A CA 1
ATOM 2190 C C . PHE A 1 296 ? 15.574 42.047 73.064 1.00 35.65 286 PHE A C 1
ATOM 2191 O O . PHE A 1 296 ? 15.046 43.101 73.455 1.00 32.55 286 PHE A O 1
ATOM 2199 N N . SER A 1 297 ? 15.887 41.811 71.793 1.00 29.38 287 SER A N 1
ATOM 2200 C CA . SER A 1 297 ? 15.825 42.852 70.783 1.00 40.93 287 SER A CA 1
ATOM 2201 C C . SER A 1 297 ? 14.788 42.566 69.704 1.00 38.88 287 SER A C 1
ATOM 2202 O O . SER A 1 297 ? 14.435 41.421 69.429 1.00 39.07 287 SER A O 1
ATOM 2205 N N . VAL A 1 298 ? 14.311 43.637 69.094 1.00 40.03 288 VAL A N 1
ATOM 2206 C CA . VAL A 1 298 ? 13.377 43.526 67.990 1.00 41.35 288 VAL A CA 1
ATOM 2207 C C . VAL A 1 298 ? 13.615 44.688 67.041 1.00 33.20 288 VAL A C 1
ATOM 2208 O O . VAL A 1 298 ? 14.089 45.745 67.443 1.00 36.90 288 VAL A O 1
ATOM 2212 N N . GLY A 1 299 ? 13.280 44.495 65.777 1.00 27.39 289 GLY A N 1
ATOM 2213 C CA . GLY A 1 299 ? 13.395 45.554 64.801 1.00 32.39 289 GLY A CA 1
ATOM 2214 C C . GLY A 1 299 ? 12.910 45.130 63.425 1.00 37.91 289 GLY A C 1
ATOM 2215 O O . GLY A 1 299 ? 11.888 44.444 63.294 1.00 35.30 289 GLY A O 1
ATOM 2216 N N . PHE A 1 300 ? 13.650 45.548 62.406 1.00 45.23 290 PHE A N 1
ATOM 2217 C CA . PHE A 1 300 ? 13.277 45.311 61.017 1.00 40.05 290 PHE A CA 1
ATOM 2218 C C . PHE A 1 300 ? 14.477 44.790 60.246 1.00 38.94 290 PHE A C 1
ATOM 2219 O O . PHE A 1 300 ? 15.625 45.148 60.558 1.00 38.44 290 PHE A O 1
ATOM 2227 N N . ARG A 1 301 ? 14.232 43.961 59.231 1.00 40.55 291 ARG A N 1
ATOM 2228 C CA . ARG A 1 301 ? 15.285 43.672 58.265 1.00 31.76 291 ARG A CA 1
ATOM 2229 C C . ARG A 1 301 ? 15.397 44.862 57.328 1.00 33.59 291 ARG A C 1
ATOM 2230 O O . ARG A 1 301 ? 14.392 45.399 56.864 1.00 34.56 291 ARG A O 1
ATOM 2238 N N . ILE A 1 302 ? 16.623 45.298 57.076 1.00 37.21 292 ILE A N 1
ATOM 2239 C CA . ILE A 1 302 ? 16.854 46.404 56.161 1.00 36.15 292 ILE A CA 1
ATOM 2240 C C . ILE A 1 302 ? 17.646 45.885 54.976 1.00 42.32 292 ILE A C 1
ATOM 2241 O O . ILE A 1 302 ? 18.483 44.998 55.127 1.00 41.63 292 ILE A O 1
ATOM 2246 N N . GLU A 1 303 ? 17.350 46.414 53.792 1.00 36.84 293 GLU A N 1
ATOM 2247 C CA . GLU A 1 303 ? 18.065 46.021 52.591 1.00 44.53 293 GLU A CA 1
ATOM 2248 C C . GLU A 1 303 ? 18.575 47.247 51.841 1.00 50.10 293 GLU A C 1
ATOM 2249 O O . GLU A 1 303 ? 17.904 48.292 51.776 1.00 46.58 293 GLU A O 1
ATOM 2255 N N . HIS A 1 304 ? 19.782 47.104 51.307 1.00 40.39 294 HIS A N 1
ATOM 2256 C CA . HIS A 1 304 ? 20.337 48.035 50.354 1.00 42.11 294 HIS A CA 1
ATOM 2257 C C . HIS A 1 304 ? 20.895 47.161 49.251 1.00 46.70 294 HIS A C 1
ATOM 2258 O O . HIS A 1 304 ? 21.002 45.943 49.419 1.00 49.25 294 HIS A O 1
ATOM 2265 N N . LYS A 1 305 ? 21.248 47.771 48.125 1.00 46.62 295 LYS A N 1
ATOM 2266 C CA . LYS A 1 305 ? 21.982 47.063 47.086 1.00 49.05 295 LYS A CA 1
ATOM 2267 C C . LYS A 1 305 ? 23.327 46.644 47.662 1.00 47.46 295 LYS A C 1
ATOM 2268 O O . LYS A 1 305 ? 23.989 47.432 48.331 1.00 44.59 295 LYS A O 1
ATOM 2274 N N . GLN A 1 306 ? 23.725 45.402 47.413 1.00 47.51 296 GLN A N 1
ATOM 2275 C CA . GLN A 1 306 ? 24.986 44.902 47.932 1.00 47.17 296 GLN A CA 1
ATOM 2276 C C . GLN A 1 306 ? 26.156 45.678 47.344 1.00 53.06 296 GLN A C 1
ATOM 2277 O O . GLN A 1 306 ? 27.229 45.738 47.947 1.00 57.30 296 GLN A O 1
ATOM 2283 N N . SER A 1 307 ? 25.946 46.291 46.179 1.00 51.55 297 SER A N 1
ATOM 2284 C CA . SER A 1 307 ? 27.020 47.047 45.529 1.00 52.23 297 SER A CA 1
ATOM 2285 C C . SER A 1 307 ? 27.323 48.336 46.282 1.00 49.47 297 SER A C 1
ATOM 2286 O O . SER A 1 307 ? 28.471 48.774 46.334 1.00 53.42 297 SER A O 1
ATOM 2297 N N . ILE A 1 309 ? 27.277 48.672 49.430 1.00 53.18 299 ILE A N 1
ATOM 2298 C CA . ILE A 1 309 ? 28.057 48.286 50.601 1.00 48.86 299 ILE A CA 1
ATOM 2299 C C . ILE A 1 309 ? 29.497 47.946 50.183 1.00 50.17 299 ILE A C 1
ATOM 2300 O O . ILE A 1 309 ? 30.472 48.357 50.836 1.00 47.03 299 ILE A O 1
ATOM 2305 N N . ASP A 1 310 ? 29.629 47.187 49.095 1.00 52.41 300 ASP A N 1
ATOM 2306 C CA . ASP A 1 310 ? 30.943 46.937 48.510 1.00 54.14 300 ASP A CA 1
ATOM 2307 C C . ASP A 1 310 ? 31.679 48.251 48.261 1.00 62.31 300 ASP A C 1
ATOM 2308 O O . ASP A 1 310 ? 32.879 48.356 48.518 1.00 63.92 300 ASP A O 1
ATOM 2313 N N . GLU A 1 311 ? 30.960 49.256 47.770 1.00 62.58 301 GLU A N 1
ATOM 2314 C CA . GLU A 1 311 ? 31.580 50.547 47.480 1.00 69.65 301 GLU A CA 1
ATOM 2315 C C . GLU A 1 311 ? 32.052 51.250 48.748 1.00 67.60 301 GLU A C 1
ATOM 2316 O O . GLU A 1 311 ? 33.156 51.789 48.791 1.00 67.29 301 GLU A O 1
ATOM 2318 N N . ALA A 1 312 ? 31.215 51.238 49.780 1.00 66.15 302 ALA A N 1
ATOM 2319 C CA . ALA A 1 312 ? 31.539 51.929 51.030 1.00 66.96 302 ALA A CA 1
ATOM 2320 C C . ALA A 1 312 ? 32.644 51.263 51.874 1.00 63.21 302 ALA A C 1
ATOM 2321 O O . ALA A 1 312 ? 33.260 51.916 52.718 1.00 53.80 302 ALA A O 1
ATOM 2323 N N . ARG A 1 313 ? 32.892 49.974 51.642 1.00 71.30 303 ARG A N 1
ATOM 2324 C CA . ARG A 1 313 ? 33.876 49.217 52.426 1.00 72.81 303 ARG A CA 1
ATOM 2325 C C . ARG A 1 313 ? 35.179 48.939 51.673 1.00 72.17 303 ARG A C 1
ATOM 2326 O O . ARG A 1 313 ? 36.268 48.948 52.257 1.00 66.72 303 ARG A O 1
ATOM 2334 N N . PHE A 1 314 ? 35.066 48.666 50.381 1.00 72.10 304 PHE A N 1
ATOM 2335 C CA . PHE A 1 314 ? 36.248 48.407 49.579 1.00 75.78 304 PHE A CA 1
ATOM 2336 C C . PHE A 1 314 ? 36.447 49.522 48.561 1.00 82.72 304 PHE A C 1
ATOM 2337 O O . PHE A 1 314 ? 37.233 50.446 48.778 1.00 84.26 304 PHE A O 1
ATOM 2345 N N . GLY A 1 315 ? 35.710 49.445 47.463 1.00 82.84 305 GLY A N 1
ATOM 2346 C CA . GLY A 1 315 ? 35.937 50.329 46.341 1.00 85.59 305 GLY A CA 1
ATOM 2347 C C . GLY A 1 315 ? 36.514 49.508 45.208 1.00 93.18 305 GLY A C 1
ATOM 2348 O O . GLY A 1 315 ? 35.906 48.525 44.786 1.00 99.54 305 GLY A O 1
ATOM 2349 N N . PRO A 1 316 ? 37.707 49.881 44.727 1.00 90.95 306 PRO A N 1
ATOM 2350 C CA . PRO A 1 316 ? 38.293 49.165 43.589 1.00 90.41 306 PRO A CA 1
ATOM 2351 C C . PRO A 1 316 ? 38.537 47.694 43.917 1.00 87.80 306 PRO A C 1
ATOM 2352 O O . PRO A 1 316 ? 38.347 46.840 43.048 1.00 84.52 306 PRO A O 1
ATOM 2356 N N . ASN A 1 317 ? 38.945 47.411 45.156 1.00 87.44 307 ASN A N 1
ATOM 2357 C CA . ASN A 1 317 ? 39.247 46.043 45.582 1.00 84.07 307 ASN A CA 1
ATOM 2358 C C . ASN A 1 317 ? 37.969 45.239 45.798 1.00 82.06 307 ASN A C 1
ATOM 2359 O O . ASN A 1 317 ? 38.011 44.082 46.232 1.00 76.45 307 ASN A O 1
ATOM 2361 N N . ALA A 1 318 ? 36.836 45.869 45.494 1.00 82.86 308 ALA A N 1
ATOM 2362 C CA . ALA A 1 318 ? 35.546 45.198 45.515 1.00 83.29 308 ALA A CA 1
ATOM 2363 C C . ALA A 1 318 ? 35.478 44.203 44.370 1.00 80.64 308 ALA A C 1
ATOM 2364 O O . ALA A 1 318 ? 35.802 44.532 43.229 1.00 78.61 308 ALA A O 1
ATOM 2366 N N . GLY A 1 319 ? 35.051 42.987 44.684 1.00 80.29 309 GLY A N 1
ATOM 2367 C CA . GLY A 1 319 ? 34.977 41.930 43.697 1.00 78.59 309 GLY A CA 1
ATOM 2368 C C . GLY A 1 319 ? 36.114 40.952 43.876 1.00 79.17 309 GLY A C 1
ATOM 2369 O O . GLY A 1 319 ? 36.163 39.929 43.197 1.00 76.97 309 GLY A O 1
ATOM 2370 N N . HIS A 1 320 ? 37.030 41.272 44.793 1.00 82.04 310 HIS A N 1
ATOM 2371 C CA . HIS A 1 320 ? 38.169 40.402 45.079 1.00 79.23 310 HIS A CA 1
ATOM 2372 C C . HIS A 1 320 ? 37.694 39.091 45.696 1.00 80.93 310 HIS A C 1
ATOM 2373 O O . HIS A 1 320 ? 36.898 39.093 46.633 1.00 79.71 310 HIS A O 1
ATOM 2380 N N . PRO A 1 321 ? 38.190 37.964 45.168 1.00 81.00 311 PRO A N 1
ATOM 2381 C CA . PRO A 1 321 ? 37.735 36.620 45.541 1.00 81.57 311 PRO A CA 1
ATOM 2382 C C . PRO A 1 321 ? 38.110 36.241 46.969 1.00 82.26 311 PRO A C 1
ATOM 2383 O O . PRO A 1 321 ? 37.620 35.235 47.484 1.00 83.50 311 PRO A O 1
ATOM 2387 N N . ILE A 1 322 ? 38.979 37.026 47.597 1.00 78.30 312 ILE A N 1
ATOM 2388 C CA . ILE A 1 322 ? 39.340 36.769 48.983 1.00 75.24 312 ILE A CA 1
ATOM 2389 C C . ILE A 1 322 ? 38.513 37.631 49.927 1.00 75.33 312 ILE A C 1
ATOM 2390 O O . ILE A 1 322 ? 37.768 37.107 50.754 1.00 72.46 312 ILE A O 1
ATOM 2395 N N . LEU A 1 323 ? 38.643 38.949 49.792 1.00 76.03 313 LEU A N 1
ATOM 2396 C CA . LEU A 1 323 ? 37.925 39.885 50.652 1.00 74.21 313 LEU A CA 1
ATOM 2397 C C . LEU A 1 323 ? 36.436 39.572 50.682 1.00 77.77 313 LEU A C 1
ATOM 2398 O O . LEU A 1 323 ? 35.759 39.860 51.667 1.00 83.01 313 LEU A O 1
ATOM 2403 N N . GLY A 1 324 ? 35.937 38.992 49.591 1.00 77.31 314 GLY A N 1
ATOM 2404 C CA . GLY A 1 324 ? 34.554 38.557 49.484 1.00 71.49 314 GLY A CA 1
ATOM 2405 C C . GLY A 1 324 ? 33.543 39.685 49.386 1.00 74.33 314 GLY A C 1
ATOM 2406 O O . GLY A 1 324 ? 33.893 40.825 49.080 1.00 79.19 314 GLY A O 1
ATOM 2407 N N . ALA A 1 325 ? 32.278 39.360 49.639 1.00 68.61 315 ALA A N 1
ATOM 2408 C CA . ALA A 1 325 ? 31.229 40.370 49.739 1.00 59.21 315 ALA A CA 1
ATOM 2409 C C . ALA A 1 325 ? 31.394 41.149 51.038 1.00 49.82 315 ALA A C 1
ATOM 2410 O O . ALA A 1 325 ? 31.501 40.566 52.112 1.00 50.35 315 ALA A O 1
ATOM 2412 N N . ALA A 1 326 ? 31.433 42.470 50.928 1.00 45.62 316 ALA A N 1
ATOM 2413 C CA . ALA A 1 326 ? 31.597 43.344 52.080 1.00 45.62 316 ALA A CA 1
ATOM 2414 C C . ALA A 1 326 ? 30.512 43.136 53.137 1.00 46.95 316 ALA A C 1
ATOM 2415 O O . ALA A 1 326 ? 29.407 42.684 52.826 1.00 56.21 316 ALA A O 1
ATOM 2417 N N . ASP A 1 327 ? 30.829 43.478 54.383 1.00 48.06 317 ASP A N 1
ATOM 2418 C CA . ASP A 1 327 ? 29.847 43.447 55.468 1.00 47.18 317 ASP A CA 1
ATOM 2419 C C . ASP A 1 327 ? 29.861 44.758 56.225 1.00 45.72 317 ASP A C 1
ATOM 2420 O O . ASP A 1 327 ? 30.503 45.715 55.807 1.00 51.05 317 ASP A O 1
ATOM 2425 N N . TYR A 1 328 ? 29.150 44.806 57.341 1.00 45.65 318 TYR A N 1
ATOM 2426 C CA . TYR A 1 328 ? 29.202 45.974 58.215 1.00 43.22 318 TYR A CA 1
ATOM 2427 C C . TYR A 1 328 ? 28.677 45.636 59.604 1.00 41.55 318 TYR A C 1
ATOM 2428 O O . TYR A 1 328 ? 28.165 44.546 59.837 1.00 41.80 318 TYR A O 1
ATOM 2437 N N . LYS A 1 329 ? 28.792 46.595 60.513 1.00 34.39 319 LYS A N 1
ATOM 2438 C CA . LYS A 1 329 ? 28.436 46.378 61.895 1.00 36.99 319 LYS A CA 1
ATOM 2439 C C . LYS A 1 329 ? 28.268 47.751 62.487 1.00 43.03 319 LYS A C 1
ATOM 2440 O O . LYS A 1 329 ? 29.200 48.546 62.478 1.00 49.36 319 LYS A O 1
ATOM 2446 N N . LEU A 1 330 ? 27.071 48.044 62.979 1.00 44.45 320 LEU A N 1
ATOM 2447 C CA . LEU A 1 330 ? 26.746 49.405 63.386 1.00 36.12 320 LEU A CA 1
ATOM 2448 C C . LEU A 1 330 ? 26.028 49.426 64.714 1.00 35.09 320 LEU A C 1
ATOM 2449 O O . LEU A 1 330 ? 25.287 48.499 65.057 1.00 40.72 320 LEU A O 1
ATOM 2454 N N . VAL A 1 331 ? 26.222 50.515 65.445 1.00 42.06 321 VAL A N 1
ATOM 2455 C CA . VAL A 1 331 ? 25.643 50.665 66.762 1.00 44.59 321 VAL A CA 1
ATOM 2456 C C . VAL A 1 331 ? 25.382 52.138 67.028 1.00 46.31 321 VAL A C 1
ATOM 2457 O O . VAL A 1 331 ? 26.268 52.973 66.833 1.00 40.81 321 VAL A O 1
ATOM 2461 N N . HIS A 1 332 ? 24.174 52.466 67.470 1.00 38.55 322 HIS A N 1
ATOM 2462 C CA . HIS A 1 332 ? 23.876 53.854 67.807 1.00 42.71 322 HIS A CA 1
ATOM 2463 C C . HIS A 1 332 ? 23.151 54.010 69.153 1.00 46.83 322 HIS A C 1
ATOM 2464 O O . HIS A 1 332 ? 22.159 53.333 69.430 1.00 42.30 322 HIS A O 1
ATOM 2471 N N . HIS A 1 333 ? 23.663 54.909 69.988 1.00 48.31 323 HIS A N 1
ATOM 2472 C CA . HIS A 1 333 ? 23.005 55.254 71.241 1.00 48.76 323 HIS A CA 1
ATOM 2473 C C . HIS A 1 333 ? 22.136 56.468 71.002 1.00 47.52 323 HIS A C 1
ATOM 2474 O O . HIS A 1 333 ? 22.642 57.561 70.749 1.00 49.80 323 HIS A O 1
ATOM 2481 N N . CYS A 1 334 ? 20.828 56.259 71.078 1.00 45.59 324 CYS A N 1
ATOM 2482 C CA . CYS A 1 334 ? 19.842 57.272 70.749 1.00 43.56 324 CYS A CA 1
ATOM 2483 C C . CYS A 1 334 ? 19.595 58.209 71.933 1.00 53.34 324 CYS A C 1
ATOM 2484 O O . CYS A 1 334 ? 19.881 57.851 73.078 1.00 52.32 324 CYS A O 1
ATOM 2487 N N . LYS A 1 335 ? 19.072 59.407 71.657 1.00 56.41 325 LYS A N 1
ATOM 2488 C CA . LYS A 1 335 ? 18.671 60.326 72.723 1.00 61.08 325 LYS A CA 1
ATOM 2489 C C . LYS A 1 335 ? 17.687 59.592 73.615 1.00 62.31 325 LYS A C 1
ATOM 2490 O O . LYS A 1 335 ? 17.698 59.740 74.842 1.00 58.08 325 LYS A O 1
ATOM 2492 N N . ASN A 1 336 ? 16.852 58.788 72.957 1.00 61.08 326 ASN A N 1
ATOM 2493 C CA . ASN A 1 336 ? 15.867 57.892 73.571 1.00 58.41 326 ASN A CA 1
ATOM 2494 C C . ASN A 1 336 ? 16.333 57.090 74.789 1.00 52.23 326 ASN A C 1
ATOM 2495 O O . ASN A 1 336 ? 15.509 56.616 75.577 1.00 50.56 326 ASN A O 1
ATOM 2500 N N . GLY A 1 337 ? 17.643 56.901 74.924 1.00 43.82 327 GLY A N 1
ATOM 2501 C CA . GLY A 1 337 ? 18.170 56.034 75.961 1.00 51.66 327 GLY A CA 1
ATOM 2502 C C . GLY A 1 337 ? 18.324 54.593 75.501 1.00 61.72 327 GLY A C 1
ATOM 2503 O O . GLY A 1 337 ? 18.988 53.791 76.165 1.00 68.32 327 GLY A O 1
ATOM 2504 N N . ARG A 1 338 ? 17.712 54.261 74.366 1.00 57.31 328 ARG A N 1
ATOM 2505 C CA . ARG A 1 338 ? 17.818 52.921 73.794 1.00 53.20 328 ARG A CA 1
ATOM 2506 C C . ARG A 1 338 ? 19.018 52.790 72.863 1.00 48.83 328 ARG A C 1
ATOM 2507 O O . ARG A 1 338 ? 19.500 53.771 72.301 1.00 48.43 328 ARG A O 1
ATOM 2515 N N . THR A 1 339 ? 19.478 51.559 72.688 1.00 39.45 329 THR A N 1
ATOM 2516 C CA . THR A 1 339 ? 20.583 51.276 71.786 1.00 45.07 329 THR A CA 1
ATOM 2517 C C . THR A 1 339 ? 20.085 50.508 70.559 1.00 44.07 329 THR A C 1
ATOM 2518 O O . THR A 1 339 ? 19.468 49.450 70.682 1.00 48.91 329 THR A O 1
ATOM 2522 N N . VAL A 1 340 ? 20.325 51.075 69.382 1.00 41.15 330 VAL A N 1
ATOM 2523 C CA . VAL A 1 340 ? 20.001 50.428 68.119 1.00 41.90 330 VAL A CA 1
ATOM 2524 C C . VAL A 1 340 ? 21.277 49.831 67.555 1.00 38.98 330 VAL A C 1
ATOM 2525 O O . VAL A 1 340 ? 22.311 50.481 67.571 1.00 43.48 330 VAL A O 1
ATOM 2529 N N . TYR A 1 341 ? 21.213 48.602 67.052 1.00 35.73 331 TYR A N 1
ATOM 2530 C CA . TYR A 1 341 ? 22.384 48.007 66.415 1.00 36.45 331 TYR A CA 1
ATOM 2531 C C . TYR A 1 341 ? 22.002 47.052 65.282 1.00 40.16 331 TYR A C 1
ATOM 2532 O O . TYR A 1 341 ? 20.853 46.614 65.188 1.00 38.08 331 TYR A O 1
ATOM 2541 N N . SER A 1 342 ? 22.977 46.747 64.431 1.00 31.11 332 SER A N 1
ATOM 2542 C CA . SER A 1 342 ? 22.800 45.776 63.360 1.00 33.70 332 SER A CA 1
ATOM 2543 C C . SER A 1 342 ? 23.200 44.388 63.839 1.00 35.84 332 SER A C 1
ATOM 2544 O O . SER A 1 342 ? 24.128 44.229 64.638 1.00 37.48 332 SER A O 1
ATOM 2547 N N . PHE A 1 343 ? 22.507 43.384 63.328 1.00 32.31 333 PHE A N 1
ATOM 2548 C CA . PHE A 1 343 ? 22.583 42.035 63.861 1.00 32.91 333 PHE A CA 1
ATOM 2549 C C . PHE A 1 343 ? 22.381 41.051 62.718 1.00 37.31 333 PHE A C 1
ATOM 2550 O O . PHE A 1 343 ? 21.570 41.294 61.804 1.00 41.17 333 PHE A O 1
ATOM 2558 N N . CYS A 1 344 ? 23.095 39.934 62.770 1.00 37.35 334 CYS A N 1
ATOM 2559 C CA . CYS A 1 344 ? 23.069 38.946 61.688 1.00 33.99 334 CYS A CA 1
ATOM 2560 C C . CYS A 1 344 ? 23.061 39.604 60.308 1.00 31.32 334 CYS A C 1
ATOM 2561 O O . CYS A 1 344 ? 22.133 39.422 59.504 1.00 35.51 334 CYS A O 1
ATOM 2572 N N . CYS A 1 346 ? 23.856 39.918 56.581 1.00 43.78 336 CYS A N 1
ATOM 2573 C CA . CYS A 1 346 ? 23.993 38.881 55.561 1.00 44.02 336 CYS A CA 1
ATOM 2574 C C . CYS A 1 346 ? 24.377 39.485 54.202 1.00 45.95 336 CYS A C 1
ATOM 2575 O O . CYS A 1 346 ? 23.528 40.047 53.509 1.00 40.36 336 CYS A O 1
ATOM 2578 N N . PRO A 1 347 ? 25.664 39.385 53.824 1.00 42.37 337 PRO A N 1
ATOM 2579 C CA . PRO A 1 347 ? 26.110 39.896 52.525 1.00 41.72 337 PRO A CA 1
ATOM 2580 C C . PRO A 1 347 ? 25.415 39.173 51.371 1.00 41.53 337 PRO A C 1
ATOM 2581 O O . PRO A 1 347 ? 25.220 37.957 51.449 1.00 42.91 337 PRO A O 1
ATOM 2585 N N . GLY A 1 348 ? 25.065 39.913 50.316 1.00 33.95 338 GLY A N 1
ATOM 2586 C CA . GLY A 1 348 ? 24.411 39.336 49.149 1.00 33.02 338 GLY A CA 1
ATOM 2587 C C . GLY A 1 348 ? 23.489 38.180 49.465 1.00 45.94 338 GLY A C 1
ATOM 2588 O O . GLY A 1 348 ? 23.683 37.074 48.952 1.00 45.42 338 GLY A O 1
ATOM 2589 N N . GLY A 1 349 ? 22.491 38.436 50.316 1.00 45.11 339 GLY A N 1
ATOM 2590 C CA . GLY A 1 349 ? 21.618 37.388 50.807 1.00 43.07 339 GLY A CA 1
ATOM 2591 C C . GLY A 1 349 ? 20.128 37.660 50.662 1.00 45.05 339 GLY A C 1
ATOM 2592 O O . GLY A 1 349 ? 19.685 38.398 49.773 1.00 43.32 339 GLY A O 1
ATOM 2593 N N . THR A 1 350 ? 19.355 37.068 51.561 1.00 41.82 340 THR A N 1
ATOM 2594 C CA . THR A 1 350 ? 17.910 37.033 51.431 1.00 46.27 340 THR A CA 1
ATOM 2595 C C . THR A 1 350 ? 17.210 37.199 52.768 1.00 50.59 340 THR A C 1
ATOM 2596 O O . THR A 1 350 ? 17.383 36.374 53.665 1.00 51.57 340 THR A O 1
ATOM 2600 N N . VAL A 1 351 ? 16.401 38.241 52.905 1.00 48.98 341 VAL A N 1
ATOM 2601 C CA . VAL A 1 351 ? 15.458 38.281 54.019 1.00 45.86 341 VAL A CA 1
ATOM 2602 C C . VAL A 1 351 ? 14.548 37.068 53.876 1.00 39.99 341 VAL A C 1
ATOM 2603 O O . VAL A 1 351 ? 14.021 36.834 52.783 1.00 32.86 341 VAL A O 1
ATOM 2607 N N . VAL A 1 352 ? 14.422 36.275 54.949 1.00 32.48 342 VAL A N 1
ATOM 2608 C CA . VAL A 1 352 ? 13.642 35.026 54.927 1.00 27.19 342 VAL A CA 1
ATOM 2609 C C . VAL A 1 352 ? 12.409 35.076 55.831 1.00 30.48 342 VAL A C 1
ATOM 2610 O O . VAL A 1 352 ? 12.384 35.811 56.840 1.00 23.25 342 VAL A O 1
ATOM 2614 N N . ALA A 1 353 ? 11.382 34.305 55.447 1.00 29.04 343 ALA A N 1
ATOM 2615 C CA . ALA A 1 353 ? 10.159 34.149 56.236 1.00 23.76 343 ALA A CA 1
ATOM 2616 C C . ALA A 1 353 ? 10.329 33.079 57.308 1.00 30.15 343 ALA A C 1
ATOM 2617 O O . ALA A 1 353 ? 10.216 31.878 57.029 1.00 30.82 343 ALA A O 1
ATOM 2619 N N . ALA A 1 354 ? 10.564 33.520 58.546 1.00 29.66 344 ALA A N 1
ATOM 2620 C CA . ALA A 1 354 ? 10.944 32.607 59.632 1.00 29.17 344 ALA A CA 1
ATOM 2621 C C . ALA A 1 354 ? 9.866 32.207 60.630 1.00 35.39 344 ALA A C 1
ATOM 2622 O O . ALA A 1 354 ? 10.173 31.579 61.642 1.00 35.59 344 ALA A O 1
ATOM 2624 N N . THR A 1 355 ? 8.600 32.541 60.370 1.00 38.70 345 THR A N 1
ATOM 2625 C CA . THR A 1 355 ? 7.565 32.129 61.313 1.00 35.21 345 THR A CA 1
ATOM 2626 C C . THR A 1 355 ? 7.526 30.619 61.537 1.00 33.38 345 THR A C 1
ATOM 2627 O O . THR A 1 355 ? 7.749 29.843 60.624 1.00 34.00 345 THR A O 1
ATOM 2631 N N . SER A 1 356 ? 7.268 30.220 62.777 1.00 34.08 346 SER A N 1
ATOM 2632 C CA . SER A 1 356 ? 6.983 28.838 63.098 1.00 30.81 346 SER A CA 1
ATOM 2633 C C . SER A 1 356 ? 5.520 28.727 63.551 1.00 32.66 346 SER A C 1
ATOM 2634 O O . SER A 1 356 ? 5.075 27.666 63.990 1.00 38.69 346 SER A O 1
ATOM 2637 N N . GLU A 1 357 ? 4.781 29.827 63.448 1.00 31.04 347 GLU A N 1
ATOM 2638 C CA . GLU A 1 357 ? 3.425 29.861 63.999 1.00 38.11 347 GLU A CA 1
ATOM 2639 C C . GLU A 1 357 ? 2.347 30.374 63.047 1.00 36.98 347 GLU A C 1
ATOM 2640 O O . GLU A 1 357 ? 2.534 31.372 62.337 1.00 33.70 347 GLU A O 1
ATOM 2646 N N . GLU A 1 358 ? 1.210 29.687 63.058 1.00 44.86 348 GLU A N 1
ATOM 2647 C CA . GLU A 1 358 ? 0.057 30.097 62.258 1.00 50.91 348 GLU A CA 1
ATOM 2648 C C . GLU A 1 358 ? -0.358 31.516 62.608 1.00 44.25 348 GLU A C 1
ATOM 2649 O O . GLU A 1 358 ? -0.555 31.841 63.775 1.00 41.38 348 GLU A O 1
ATOM 2655 N N . GLY A 1 359 ? -0.456 32.361 61.590 1.00 41.43 349 GLY A N 1
ATOM 2656 C CA . GLY A 1 359 ? -1.001 33.692 61.762 1.00 47.91 349 GLY A CA 1
ATOM 2657 C C . GLY A 1 359 ? 0.024 34.676 62.274 1.00 44.47 349 GLY A C 1
ATOM 2658 O O . GLY A 1 359 ? -0.321 35.686 62.886 1.00 42.88 349 GLY A O 1
ATOM 2659 N N . ARG A 1 360 ? 1.291 34.386 62.008 1.00 38.91 350 ARG A N 1
ATOM 2660 C CA . ARG A 1 360 ? 2.369 35.226 62.497 1.00 39.77 350 ARG A CA 1
ATOM 2661 C C . ARG A 1 360 ? 3.461 35.384 61.456 1.00 41.39 350 ARG A C 1
ATOM 2662 O O . ARG A 1 360 ? 3.821 34.436 60.762 1.00 38.10 350 ARG A O 1
ATOM 2670 N N . VAL A 1 361 ? 3.975 36.601 61.343 1.00 44.10 351 VAL A N 1
ATOM 2671 C CA . VAL A 1 361 ? 5.079 36.867 60.443 1.00 40.40 351 VAL A CA 1
ATOM 2672 C C . VAL A 1 361 ? 6.356 37.190 61.209 1.00 39.42 351 VAL A C 1
ATOM 2673 O O . VAL A 1 361 ? 6.344 38.004 62.151 1.00 34.50 351 VAL A O 1
ATOM 2677 N N . VAL A 1 362 ? 7.451 36.555 60.782 1.00 36.69 352 VAL A N 1
ATOM 2678 C CA . VAL A 1 362 ? 8.753 36.690 61.426 1.00 34.93 352 VAL A CA 1
ATOM 2679 C C . VAL A 1 362 ? 9.837 36.839 60.387 1.00 33.10 352 VAL A C 1
ATOM 2680 O O . VAL A 1 362 ? 9.906 36.080 59.412 1.00 31.97 352 VAL A O 1
ATOM 2684 N N . THR A 1 363 ? 10.682 37.827 60.584 1.00 29.78 353 THR A N 1
ATOM 2685 C CA . THR A 1 363 ? 11.810 38.008 59.680 1.00 45.00 353 THR A CA 1
ATOM 2686 C C . THR A 1 363 ? 13.126 37.437 60.242 1.00 45.27 353 THR A C 1
ATOM 2687 O O . THR A 1 363 ? 13.310 37.348 61.454 1.00 38.02 353 THR A O 1
ATOM 2691 N N . ASN A 1 364 ? 14.018 37.029 59.343 1.00 44.91 354 ASN A N 1
ATOM 2692 C CA . ASN A 1 364 ? 15.413 36.753 59.662 1.00 38.33 354 ASN A CA 1
ATOM 2693 C C . ASN A 1 364 ? 16.213 36.888 58.353 1.00 40.18 354 ASN A C 1
ATOM 2694 O O . ASN A 1 364 ? 15.684 37.365 57.349 1.00 41.97 354 ASN A O 1
ATOM 2699 N N . GLY A 1 365 ? 17.473 36.473 58.379 1.00 32.37 355 GLY A N 1
ATOM 2700 C CA . GLY A 1 365 ? 18.392 36.619 57.267 1.00 37.02 355 GLY A CA 1
ATOM 2701 C C . GLY A 1 365 ? 19.198 35.368 56.938 1.00 29.20 355 GLY A C 1
ATOM 2702 O O . GLY A 1 365 ? 19.456 34.511 57.796 1.00 31.71 355 GLY A O 1
ATOM 2711 N N . SER A 1 367 ? 22.272 33.737 53.816 1.00 39.19 357 SER A N 1
ATOM 2712 C CA . SER A 1 367 ? 22.998 33.857 52.553 1.00 32.41 357 SER A CA 1
ATOM 2713 C C . SER A 1 367 ? 23.470 32.508 52.072 1.00 37.49 357 SER A C 1
ATOM 2714 O O . SER A 1 367 ? 23.534 31.534 52.838 1.00 28.70 357 SER A O 1
ATOM 2717 N N . GLN A 1 368 ? 23.768 32.447 50.781 1.00 37.09 358 GLN A N 1
ATOM 2718 C CA . GLN A 1 368 ? 24.522 31.322 50.237 1.00 42.72 358 GLN A CA 1
ATOM 2719 C C . GLN A 1 368 ? 26.014 31.561 50.464 1.00 41.58 358 GLN A C 1
ATOM 2720 O O . GLN A 1 368 ? 26.440 32.691 50.710 1.00 38.21 358 GLN A O 1
ATOM 2726 N N . TYR A 1 369 ? 26.810 30.500 50.384 1.00 50.53 359 TYR A N 1
ATOM 2727 C CA . TYR A 1 369 ? 28.265 30.628 50.507 1.00 50.24 359 TYR A CA 1
ATOM 2728 C C . TYR A 1 369 ? 28.817 31.688 49.545 1.00 46.65 359 TYR A C 1
ATOM 2729 O O . TYR A 1 369 ? 29.556 32.585 49.947 1.00 45.99 359 TYR A O 1
ATOM 2738 N N . SER A 1 370 ? 28.433 31.577 48.278 1.00 43.17 360 SER A N 1
ATOM 2739 C CA . SER A 1 370 ? 28.820 32.534 47.238 1.00 45.38 360 SER A CA 1
ATOM 2740 C C . SER A 1 370 ? 28.397 33.977 47.525 1.00 49.46 360 SER A C 1
ATOM 2741 O O . SER A 1 370 ? 28.892 34.908 46.897 1.00 54.17 360 SER A O 1
ATOM 2744 N N . ARG A 1 371 ? 27.465 34.159 48.456 1.00 46.70 361 ARG A N 1
ATOM 2745 C CA . ARG A 1 371 ? 27.004 35.493 48.827 1.00 43.03 361 ARG A CA 1
ATOM 2746 C C . ARG A 1 371 ? 26.800 36.411 47.614 1.00 49.90 361 ARG A C 1
ATOM 2747 O O . ARG A 1 371 ? 27.339 37.518 47.571 1.00 44.45 361 ARG A O 1
ATOM 2755 N N . ALA A 1 372 ? 25.985 35.964 46.657 1.00 45.90 362 ALA A N 1
ATOM 2756 C CA . ALA A 1 372 ? 25.881 36.645 45.369 1.00 53.33 362 ALA A CA 1
ATOM 2757 C C . ALA A 1 372 ? 24.503 37.223 44.997 1.00 53.29 362 ALA A C 1
ATOM 2758 O O . ALA A 1 372 ? 24.300 37.618 43.848 1.00 51.32 362 ALA A O 1
ATOM 2760 N N . GLU A 1 373 ? 23.564 37.282 45.939 1.00 48.24 363 GLU A N 1
ATOM 2761 C CA . GLU A 1 373 ? 22.280 37.925 45.651 1.00 54.97 363 GLU A CA 1
ATOM 2762 C C . GLU A 1 373 ? 22.447 39.431 45.489 1.00 55.85 363 GLU A C 1
ATOM 2763 O O . GLU A 1 373 ? 23.534 39.966 45.710 1.00 54.34 363 GLU A O 1
ATOM 2769 N N . ARG A 1 374 ? 21.369 40.110 45.105 1.00 52.43 364 ARG A N 1
ATOM 2770 C CA . ARG A 1 374 ? 21.450 41.524 44.754 1.00 56.20 364 ARG A CA 1
ATOM 2771 C C . ARG A 1 374 ? 21.574 42.464 45.952 1.00 50.18 364 ARG A C 1
ATOM 2772 O O . ARG A 1 374 ? 22.138 43.553 45.840 1.00 56.67 364 ARG A O 1
ATOM 2780 N N . ASN A 1 375 ? 21.058 42.046 47.099 1.00 46.33 365 ASN A N 1
ATOM 2781 C CA . ASN A 1 375 ? 20.987 42.943 48.248 1.00 44.26 365 ASN A CA 1
ATOM 2782 C C . ASN A 1 375 ? 21.879 42.526 49.417 1.00 43.28 365 ASN A C 1
ATOM 2783 O O . ASN A 1 375 ? 22.119 41.337 49.628 1.00 47.27 365 ASN A O 1
ATOM 2788 N N . ALA A 1 376 ? 22.337 43.519 50.180 1.00 41.31 366 ALA A N 1
ATOM 2789 C CA . ALA A 1 376 ? 22.833 43.307 51.544 1.00 47.85 366 ALA A CA 1
ATOM 2790 C C . ALA A 1 376 ? 21.706 43.540 52.556 1.00 52.03 366 ALA A C 1
ATOM 2791 O O . ALA A 1 376 ? 21.008 44.564 52.502 1.00 50.42 366 ALA A O 1
ATOM 2793 N N . ASN A 1 377 ? 21.522 42.599 53.475 1.00 45.38 367 ASN A N 1
ATOM 2794 C CA . ASN A 1 377 ? 20.560 42.802 54.553 1.00 42.72 367 ASN A CA 1
ATOM 2795 C C . ASN A 1 377 ? 21.159 42.667 55.960 1.00 42.32 367 ASN A C 1
ATOM 2796 O O . ASN A 1 377 ? 22.304 42.233 56.131 1.00 34.20 367 ASN A O 1
ATOM 2801 N N . SER A 1 378 ? 20.374 43.064 56.954 1.00 42.95 368 SER A N 1
ATOM 2802 C CA . SER A 1 378 ? 20.726 42.886 58.359 1.00 42.82 368 SER A CA 1
ATOM 2803 C C . SER A 1 378 ? 19.532 43.336 59.176 1.00 44.87 368 SER A C 1
ATOM 2804 O O . SER A 1 378 ? 18.819 44.255 58.774 1.00 42.89 368 SER A O 1
ATOM 2807 N N . ALA A 1 379 ? 19.301 42.685 60.309 1.00 40.79 369 ALA A N 1
ATOM 2808 C CA . ALA A 1 379 ? 18.324 43.180 61.266 1.00 38.42 369 ALA A CA 1
ATOM 2809 C C . ALA A 1 379 ? 18.850 44.429 61.981 1.00 38.34 369 ALA A C 1
ATOM 2810 O O . ALA A 1 379 ? 19.908 44.397 62.626 1.00 37.50 369 ALA A O 1
ATOM 2812 N N . ILE A 1 380 ? 18.129 45.535 61.843 1.00 32.63 370 ILE A N 1
ATOM 2813 C CA . ILE A 1 380 ? 18.381 46.723 62.654 1.00 33.15 370 ILE A CA 1
ATOM 2814 C C . ILE A 1 380 ? 17.454 46.690 63.879 1.00 38.73 370 ILE A C 1
ATOM 2815 O O . ILE A 1 380 ? 16.252 46.948 63.776 1.00 38.57 370 ILE A O 1
ATOM 2820 N N . VAL A 1 381 ? 18.016 46.357 65.040 1.00 35.40 371 VAL A N 1
ATOM 2821 C CA . VAL A 1 381 ? 17.200 46.037 66.207 1.00 37.79 371 VAL A CA 1
ATOM 2822 C C . VAL A 1 381 ? 17.508 46.900 67.440 1.00 30.91 371 VAL A C 1
ATOM 2823 O O . VAL A 1 381 ? 18.531 47.553 67.518 1.00 32.96 371 VAL A O 1
ATOM 2827 N N . VAL A 1 382 ? 16.594 46.887 68.402 1.00 35.92 372 VAL A N 1
ATOM 2828 C CA . VAL A 1 382 ? 16.726 47.706 69.587 1.00 38.12 372 VAL A CA 1
ATOM 2829 C C . VAL A 1 382 ? 16.245 46.890 70.772 1.00 38.97 372 VAL A C 1
ATOM 2830 O O . VAL A 1 382 ? 15.217 46.214 70.685 1.00 39.47 372 VAL A O 1
ATOM 2834 N N . GLY A 1 383 ? 16.986 46.964 71.879 1.00 27.66 373 GLY A N 1
ATOM 2835 C CA . GLY A 1 383 ? 16.663 46.201 73.072 1.00 34.87 373 GLY A CA 1
ATOM 2836 C C . GLY A 1 383 ? 15.326 46.581 73.690 1.00 40.53 373 GLY A C 1
ATOM 2837 O O . GLY A 1 383 ? 15.001 47.763 73.783 1.00 44.89 373 GLY A O 1
ATOM 2838 N N . ILE A 1 384 ? 14.543 45.576 74.078 1.00 32.96 374 ILE A N 1
ATOM 2839 C CA . ILE A 1 384 ? 13.388 45.792 74.940 1.00 36.82 374 ILE A CA 1
ATOM 2840 C C . ILE A 1 384 ? 13.461 44.883 76.172 1.00 48.68 374 ILE A C 1
ATOM 2841 O O . ILE A 1 384 ? 14.090 43.822 76.138 1.00 51.64 374 ILE A O 1
ATOM 2846 N N . SER A 1 385 ? 12.835 45.304 77.264 1.00 43.94 375 SER A N 1
ATOM 2847 C CA . SER A 1 385 ? 13.042 44.609 78.523 1.00 52.23 375 SER A CA 1
ATOM 2848 C C . SER A 1 385 ? 11.796 44.354 79.351 1.00 54.77 375 SER A C 1
ATOM 2849 O O . SER A 1 385 ? 10.847 45.139 79.342 1.00 61.89 375 SER A O 1
ATOM 2852 N N . PRO A 1 386 ? 11.823 43.250 80.107 1.00 54.39 376 PRO A N 1
ATOM 2853 C CA . PRO A 1 386 ? 10.747 42.813 80.999 1.00 55.06 376 PRO A CA 1
ATOM 2854 C C . PRO A 1 386 ? 10.586 43.844 82.097 1.00 53.21 376 PRO A C 1
ATOM 2855 O O . PRO A 1 386 ? 11.595 44.279 82.657 1.00 55.63 376 PRO A O 1
ATOM 2859 N N . GLU A 1 387 ? 9.351 44.226 82.403 1.00 52.93 377 GLU A N 1
ATOM 2860 C CA . GLU A 1 387 ? 9.116 45.271 83.399 1.00 62.39 377 GLU A CA 1
ATOM 2861 C C . GLU A 1 387 ? 9.457 46.685 82.930 1.00 68.86 377 GLU A C 1
ATOM 2862 O O . GLU A 1 387 ? 9.452 47.611 83.732 1.00 79.68 377 GLU A O 1
ATOM 2868 N N . VAL A 1 388 ? 9.758 46.855 81.651 1.00 64.70 378 VAL A N 1
ATOM 2869 C CA . VAL A 1 388 ? 9.885 48.187 81.092 1.00 60.90 378 VAL A CA 1
ATOM 2870 C C . VAL A 1 388 ? 8.977 48.287 79.898 1.00 55.03 378 VAL A C 1
ATOM 2871 O O . VAL A 1 388 ? 8.318 49.297 79.675 1.00 55.95 378 VAL A O 1
ATOM 2875 N N . ASP A 1 389 ? 8.908 47.191 79.158 1.00 57.77 379 ASP A N 1
ATOM 2876 C CA . ASP A 1 389 ? 8.222 47.174 77.876 1.00 53.56 379 ASP A CA 1
ATOM 2877 C C . ASP A 1 389 ? 7.075 46.162 77.838 1.00 53.35 379 ASP A C 1
ATOM 2878 O O . ASP A 1 389 ? 6.278 46.141 76.897 1.00 49.50 379 ASP A O 1
ATOM 2883 N N . TYR A 1 390 ? 6.996 45.337 78.879 1.00 55.84 380 TYR A N 1
ATOM 2884 C CA . TYR A 1 390 ? 5.916 44.359 79.049 1.00 57.21 380 TYR A CA 1
ATOM 2885 C C . TYR A 1 390 ? 5.971 43.813 80.483 1.00 55.42 380 TYR A C 1
ATOM 2886 O O . TYR A 1 390 ? 6.900 44.139 81.218 1.00 60.13 380 TYR A O 1
ATOM 2895 N N . PRO A 1 391 ? 4.973 43.003 80.893 1.00 54.62 381 PRO A N 1
ATOM 2896 C CA . PRO A 1 391 ? 5.017 42.416 82.241 1.00 54.83 381 PRO A CA 1
ATOM 2897 C C . PRO A 1 391 ? 6.347 41.741 82.551 1.00 57.85 381 PRO A C 1
ATOM 2898 O O . PRO A 1 391 ? 7.171 41.537 81.659 1.00 63.27 381 PRO A O 1
ATOM 2902 N N . GLY A 1 392 ? 6.546 41.389 83.816 1.00 57.17 382 GLY A N 1
ATOM 2903 C CA . GLY A 1 392 ? 7.757 40.711 84.236 1.00 54.71 382 GLY A CA 1
ATOM 2904 C C . GLY A 1 392 ? 7.557 39.247 84.582 1.00 52.96 382 GLY A C 1
ATOM 2905 O O . GLY A 1 392 ? 8.481 38.609 85.094 1.00 51.86 382 GLY A O 1
ATOM 2906 N N . ASP A 1 393 ? 6.361 38.710 84.321 1.00 47.43 383 ASP A N 1
ATOM 2907 C CA . ASP A 1 393 ? 6.137 37.270 84.505 1.00 43.43 383 ASP A CA 1
ATOM 2908 C C . ASP A 1 393 ? 6.924 36.503 83.423 1.00 45.30 383 ASP A C 1
ATOM 2909 O O . ASP A 1 393 ? 7.041 36.975 82.294 1.00 51.55 383 ASP A O 1
ATOM 2914 N N . PRO A 1 394 ? 7.502 35.341 83.785 1.00 47.12 384 PRO A N 1
ATOM 2915 C CA . PRO A 1 394 ? 8.505 34.646 82.950 1.00 47.24 384 PRO A CA 1
ATOM 2916 C C . PRO A 1 394 ? 8.130 34.461 81.463 1.00 52.40 384 PRO A C 1
ATOM 2917 O O . PRO A 1 394 ? 9.021 34.514 80.602 1.00 43.61 384 PRO A O 1
ATOM 2921 N N . LEU A 1 395 ? 6.845 34.239 81.173 1.00 52.53 385 LEU A N 1
ATOM 2922 C CA . LEU A 1 395 ? 6.388 34.013 79.799 1.00 47.16 385 LEU A CA 1
ATOM 2923 C C . LEU A 1 395 ? 5.941 35.291 79.097 1.00 45.51 385 LEU A C 1
ATOM 2924 O O . LEU A 1 395 ? 5.402 35.243 77.997 1.00 44.61 385 LEU A O 1
ATOM 2929 N N . ALA A 1 396 ? 6.164 36.435 79.728 1.00 45.54 386 ALA A N 1
ATOM 2930 C CA . ALA A 1 396 ? 5.646 37.680 79.185 1.00 44.85 386 ALA A CA 1
ATOM 2931 C C . ALA A 1 396 ? 6.384 38.139 77.914 1.00 32.54 386 ALA A C 1
ATOM 2932 O O . ALA A 1 396 ? 5.788 38.751 77.046 1.00 32.69 386 ALA A O 1
ATOM 2934 N N . GLY A 1 397 ? 7.681 37.865 77.809 1.00 37.54 387 GLY A N 1
ATOM 2935 C CA . GLY A 1 397 ? 8.407 38.185 76.585 1.00 34.62 387 GLY A CA 1
ATOM 2936 C C . GLY A 1 397 ? 7.814 37.462 75.370 1.00 33.04 387 GLY A C 1
ATOM 2937 O O . GLY A 1 397 ? 7.685 38.051 74.288 1.00 30.94 387 GLY A O 1
ATOM 2938 N N . ILE A 1 398 ? 7.453 36.194 75.565 1.00 33.27 388 ILE A N 1
ATOM 2939 C CA . ILE A 1 398 ? 6.812 35.389 74.550 1.00 35.56 388 ILE A CA 1
ATOM 2940 C C . ILE A 1 398 ? 5.468 35.981 74.139 1.00 42.77 388 ILE A C 1
ATOM 2941 O O . ILE A 1 398 ? 5.157 36.065 72.934 1.00 46.69 388 ILE A O 1
ATOM 2946 N N . ARG A 1 399 ? 4.664 36.389 75.122 1.00 35.57 389 ARG A N 1
ATOM 2947 C CA . ARG A 1 399 ? 3.340 36.899 74.773 1.00 43.83 389 ARG A CA 1
ATOM 2948 C C . ARG A 1 399 ? 3.549 38.147 73.933 1.00 44.39 389 ARG A C 1
ATOM 2949 O O . ARG A 1 399 ? 2.864 38.362 72.932 1.00 43.61 389 ARG A O 1
ATOM 2957 N N . PHE A 1 400 ? 4.547 38.936 74.320 1.00 35.15 390 PHE A N 1
ATOM 2958 C CA . PHE A 1 400 ? 4.830 40.179 73.622 1.00 46.48 390 PHE A CA 1
ATOM 2959 C C . PHE A 1 400 ? 5.315 39.932 72.181 1.00 45.22 390 PHE A C 1
ATOM 2960 O O . PHE A 1 400 ? 4.950 40.658 71.254 1.00 43.32 390 PHE A O 1
ATOM 2968 N N . GLN A 1 401 ? 6.149 38.913 72.002 1.00 42.14 391 GLN A N 1
ATOM 2969 C CA . GLN A 1 401 ? 6.559 38.501 70.663 1.00 38.46 391 GLN A CA 1
ATOM 2970 C C . GLN A 1 401 ? 5.334 38.119 69.808 1.00 35.31 391 GLN A C 1
ATOM 2971 O O . GLN A 1 401 ? 5.066 38.754 68.796 1.00 40.38 391 GLN A O 1
ATOM 2977 N N . ARG A 1 402 ? 4.601 37.096 70.229 1.00 37.15 392 ARG A N 1
ATOM 2978 C CA . ARG A 1 402 ? 3.356 36.679 69.548 1.00 44.33 392 ARG A CA 1
ATOM 2979 C C . ARG A 1 402 ? 2.463 37.860 69.165 1.00 37.73 392 ARG A C 1
ATOM 2980 O O . ARG A 1 402 ? 1.969 37.945 68.052 1.00 30.27 392 ARG A O 1
ATOM 2988 N N . GLU A 1 403 ? 2.294 38.793 70.089 1.00 34.52 393 GLU A N 1
ATOM 2989 C CA . GLU A 1 403 ? 1.626 40.047 69.783 1.00 35.78 393 GLU A CA 1
ATOM 2990 C C . GLU A 1 403 ? 2.278 40.740 68.581 1.00 39.24 393 GLU A C 1
ATOM 2991 O O . GLU A 1 403 ? 1.594 41.107 67.630 1.00 40.83 393 GLU A O 1
ATOM 2997 N N . LEU A 1 404 ? 3.601 40.924 68.618 1.00 37.67 394 LEU A N 1
ATOM 2998 C CA . LEU A 1 404 ? 4.303 41.593 67.521 1.00 34.27 394 LEU A CA 1
ATOM 2999 C C . LEU A 1 404 ? 4.157 40.825 66.193 1.00 31.16 394 LEU A C 1
ATOM 3000 O O . LEU A 1 404 ? 4.038 41.417 65.105 1.00 26.30 394 LEU A O 1
ATOM 3005 N N . GLU A 1 405 ? 4.170 39.504 66.294 1.00 25.44 395 GLU A N 1
ATOM 3006 C CA . GLU A 1 405 ? 4.102 38.648 65.116 1.00 23.39 395 GLU A CA 1
ATOM 3007 C C . GLU A 1 405 ? 2.675 38.622 64.524 1.00 34.50 395 GLU A C 1
ATOM 3008 O O . GLU A 1 405 ? 2.509 38.716 63.312 1.00 41.06 395 GLU A O 1
ATOM 3014 N N . SER A 1 406 ? 1.659 38.512 65.378 1.00 36.35 396 SER A N 1
ATOM 3015 C CA . SER A 1 406 ? 0.255 38.506 64.911 1.00 31.76 396 SER A CA 1
ATOM 3016 C C . SER A 1 406 ? -0.018 39.788 64.135 1.00 38.20 396 SER A C 1
ATOM 3017 O O . SER A 1 406 ? -0.524 39.766 63.010 1.00 47.09 396 SER A O 1
ATOM 3020 N N . ASN A 1 407 ? 0.340 40.913 64.744 1.00 40.94 397 ASN A N 1
ATOM 3021 C CA . ASN A 1 407 ? 0.153 42.218 64.125 1.00 37.45 397 ASN A CA 1
ATOM 3022 C C . ASN A 1 407 ? 0.764 42.342 62.742 1.00 42.28 397 ASN A C 1
ATOM 3023 O O . ASN A 1 407 ? 0.120 42.862 61.826 1.00 44.19 397 ASN A O 1
ATOM 3028 N N . ALA A 1 408 ? 2.005 41.883 62.584 1.00 32.42 398 ALA A N 1
ATOM 3029 C CA . ALA A 1 408 ? 2.677 42.010 61.300 1.00 36.87 398 ALA A CA 1
ATOM 3030 C C . ALA A 1 408 ? 2.005 41.162 60.221 1.00 32.93 398 ALA A C 1
ATOM 3031 O O . ALA A 1 408 ? 1.946 41.564 59.066 1.00 32.84 398 ALA A O 1
ATOM 3033 N N . TYR A 1 409 ? 1.562 39.966 60.597 1.00 31.63 399 TYR A N 1
ATOM 3034 C CA . TYR A 1 409 ? 0.770 39.129 59.701 1.00 38.07 399 TYR A CA 1
ATOM 3035 C C . TYR A 1 409 ? -0.402 39.972 59.204 1.00 42.69 399 TYR A C 1
ATOM 3036 O O . TYR A 1 409 ? -0.584 40.161 57.999 1.00 41.76 399 TYR A O 1
ATOM 3045 N N . LYS A 1 410 ? -1.153 40.516 60.160 1.00 41.58 400 LYS A N 1
ATOM 3046 C CA . LYS A 1 410 ? -2.290 41.390 59.884 1.00 49.46 400 LYS A CA 1
ATOM 3047 C C . LYS A 1 410 ? -1.949 42.510 58.897 1.00 54.62 400 LYS A C 1
ATOM 3048 O O . LYS A 1 410 ? -2.559 42.603 57.830 1.00 57.40 400 LYS A O 1
ATOM 3054 N N . LEU A 1 411 ? -0.978 43.350 59.247 1.00 47.14 401 LEU A N 1
ATOM 3055 C CA . LEU A 1 411 ? -0.561 44.447 58.372 1.00 41.05 401 LEU A CA 1
ATOM 3056 C C . LEU A 1 411 ? -0.071 43.945 57.031 1.00 35.61 401 LEU A C 1
ATOM 3057 O O . LEU A 1 411 ? 0.024 44.709 56.074 1.00 43.35 401 LEU A O 1
ATOM 3062 N N . GLY A 1 412 ? 0.298 42.672 56.971 1.00 41.73 402 GLY A N 1
ATOM 3063 C CA . GLY A 1 412 ? 0.909 42.121 55.771 1.00 37.73 402 GLY A CA 1
ATOM 3064 C C . GLY A 1 412 ? -0.172 41.571 54.862 1.00 43.91 402 GLY A C 1
ATOM 3065 O O . GLY A 1 412 ? 0.095 41.153 53.734 1.00 45.09 402 GLY A O 1
ATOM 3066 N N . GLY A 1 413 ? -1.402 41.574 55.372 1.00 45.55 403 GLY A N 1
ATOM 3067 C CA . GLY A 1 413 ? -2.563 41.167 54.601 1.00 46.08 403 GLY A CA 1
ATOM 3068 C C . GLY A 1 413 ? -3.029 39.759 54.888 1.00 48.84 403 GLY A C 1
ATOM 3069 O O . GLY A 1 413 ? -3.605 39.107 54.017 1.00 54.15 403 GLY A O 1
ATOM 3070 N N . GLU A 1 414 ? -2.791 39.287 56.108 1.00 48.46 404 GLU A N 1
ATOM 3071 C CA . GLU A 1 414 ? -3.144 37.918 56.472 1.00 49.87 404 GLU A CA 1
ATOM 3072 C C . GLU A 1 414 ? -2.682 36.934 55.384 1.00 46.73 404 GLU A C 1
ATOM 3073 O O . GLU A 1 414 ? -3.263 35.876 55.182 1.00 48.77 404 GLU A O 1
ATOM 3075 N N . ASN A 1 415 ? -1.603 37.301 54.713 1.00 53.11 405 ASN A N 1
ATOM 3076 C CA . ASN A 1 415 ? -1.110 36.587 53.548 1.00 53.67 405 ASN A CA 1
ATOM 3077 C C . ASN A 1 415 ? 0.117 35.736 53.805 1.00 49.19 405 ASN A C 1
ATOM 3078 O O . ASN A 1 415 ? 0.389 34.783 53.066 1.00 42.11 405 ASN A O 1
ATOM 3083 N N . TYR A 1 416 ? 0.840 36.094 54.863 1.00 44.08 406 TYR A N 1
ATOM 3084 C CA . TYR A 1 416 ? 2.210 35.646 55.110 1.00 35.74 406 TYR A CA 1
ATOM 3085 C C . TYR A 1 416 ? 3.187 36.494 54.303 1.00 38.79 406 TYR A C 1
ATOM 3086 O O . TYR A 1 416 ? 4.403 36.338 54.415 1.00 42.63 406 TYR A O 1
ATOM 3095 N N . ASP A 1 417 ? 2.647 37.398 53.493 1.00 34.74 407 ASP A N 1
ATOM 3096 C CA . ASP A 1 417 ? 3.418 38.545 53.063 1.00 33.71 407 ASP A CA 1
ATOM 3097 C C . ASP A 1 417 ? 3.849 39.319 54.295 1.00 37.94 407 ASP A C 1
ATOM 3098 O O . ASP A 1 417 ? 3.276 39.171 55.372 1.00 45.84 407 ASP A O 1
ATOM 3103 N N . ALA A 1 418 ? 4.823 40.186 54.118 1.00 38.49 408 ALA A N 1
ATOM 3104 C CA . ALA A 1 418 ? 5.373 40.908 55.246 1.00 45.12 408 ALA A CA 1
ATOM 3105 C C . ALA A 1 418 ? 5.193 42.404 55.084 1.00 46.54 408 ALA A C 1
ATOM 3106 O O . ALA A 1 418 ? 5.383 42.953 54.003 1.00 49.14 408 ALA A O 1
ATOM 3108 N N . PRO A 1 419 ? 4.832 43.073 56.174 1.00 41.13 409 PRO A N 1
ATOM 3109 C CA . PRO A 1 419 ? 4.826 44.536 56.166 1.00 35.94 409 PRO A CA 1
ATOM 3110 C C . PRO A 1 419 ? 6.211 45.035 55.791 1.00 44.02 409 PRO A C 1
ATOM 3111 O O . PRO A 1 419 ? 7.239 44.524 56.282 1.00 34.31 409 PRO A O 1
ATOM 3115 N N . ALA A 1 420 ? 6.234 46.034 54.921 1.00 44.89 410 ALA A N 1
ATOM 3116 C CA . ALA A 1 420 ? 7.476 46.593 54.418 1.00 41.32 410 ALA A CA 1
ATOM 3117 C C . ALA A 1 420 ? 7.228 48.054 54.081 1.00 47.35 410 ALA A C 1
ATOM 3118 O O . ALA A 1 420 ? 6.094 48.454 53.806 1.00 57.57 410 ALA A O 1
ATOM 3120 N N . GLN A 1 421 ? 8.282 48.852 54.121 1.00 43.94 411 GLN A N 1
ATOM 3121 C CA . GLN A 1 421 ? 8.186 50.274 53.831 1.00 47.82 411 GLN A CA 1
ATOM 3122 C C . GLN A 1 421 ? 9.565 50.703 53.364 1.00 52.17 411 GLN A C 1
ATOM 3123 O O . GLN A 1 421 ? 10.564 50.135 53.799 1.00 52.63 411 GLN A O 1
ATOM 3129 N N . LYS A 1 422 ? 9.628 51.668 52.451 1.00 47.72 412 LYS A N 1
ATOM 3130 C CA . LYS A 1 422 ? 10.910 52.215 52.030 1.00 38.74 412 LYS A CA 1
ATOM 3131 C C . LYS A 1 422 ? 11.524 53.044 53.162 1.00 39.57 412 LYS A C 1
ATOM 3132 O O . LYS A 1 422 ? 10.796 53.637 53.958 1.00 43.12 412 LYS A O 1
ATOM 3138 N N . ILE A 1 423 ? 12.859 53.078 53.234 1.00 45.47 413 ILE A N 1
ATOM 3139 C CA . ILE A 1 423 ? 13.547 53.855 54.265 1.0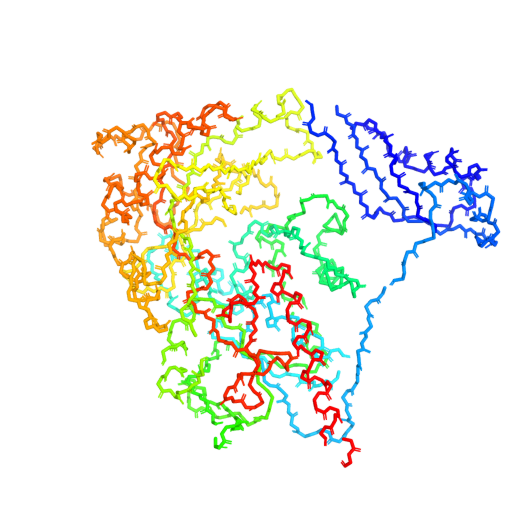0 54.80 413 ILE A CA 1
ATOM 3140 C C . ILE A 1 423 ? 12.992 55.267 54.278 1.00 58.32 413 ILE A C 1
ATOM 3141 O O . ILE A 1 423 ? 12.550 55.778 55.314 1.00 53.66 413 ILE A O 1
ATOM 3146 N N . GLY A 1 424 ? 13.017 55.879 53.097 1.00 59.45 414 GLY A N 1
ATOM 3147 C CA . GLY A 1 424 ? 12.617 57.257 52.907 1.00 55.89 414 GLY A CA 1
ATOM 3148 C C . GLY A 1 424 ? 11.366 57.676 53.639 1.00 59.14 414 GLY A C 1
ATOM 3149 O O . GLY A 1 424 ? 11.398 58.614 54.436 1.00 66.31 414 GLY A O 1
ATOM 3150 N N . ASP A 1 425 ? 10.255 56.998 53.383 1.00 56.41 415 ASP A N 1
ATOM 3151 C CA . ASP A 1 425 ? 9.016 57.429 54.019 1.00 59.72 415 ASP A CA 1
ATOM 3152 C C . ASP A 1 425 ? 8.748 56.882 55.431 1.00 52.90 415 ASP A C 1
ATOM 3153 O O . ASP A 1 425 ? 7.967 57.480 56.171 1.00 51.86 415 ASP A O 1
ATOM 3158 N N . PHE A 1 426 ? 9.388 55.776 55.817 1.00 45.57 416 PHE A N 1
ATOM 3159 C CA . PHE A 1 426 ? 9.267 55.309 57.207 1.00 38.08 416 PHE A CA 1
ATOM 3160 C C . PHE A 1 426 ? 9.818 56.394 58.122 1.00 44.66 416 PHE A C 1
ATOM 3161 O O . PHE A 1 426 ? 9.186 56.770 59.116 1.00 44.90 416 PHE A O 1
ATOM 3169 N N . LEU A 1 427 ? 11.009 56.884 57.783 1.00 46.04 417 LEU A N 1
ATOM 3170 C CA . LEU A 1 427 ? 11.617 58.007 58.484 1.00 47.59 417 LEU A CA 1
ATOM 3171 C C . LEU A 1 427 ? 10.654 59.202 58.538 1.00 51.88 417 LEU A C 1
ATOM 3172 O O . LEU A 1 427 ? 10.415 59.794 59.600 1.00 49.24 417 LEU A O 1
ATOM 3177 N N . LYS A 1 428 ? 10.087 59.538 57.386 1.00 53.94 418 LYS A N 1
ATOM 3178 C CA . LYS A 1 428 ? 9.330 60.773 57.243 1.00 59.52 418 LYS A CA 1
ATOM 3179 C C . LYS A 1 428 ? 7.852 60.628 57.638 1.00 67.47 418 LYS A C 1
ATOM 3180 O O . LYS A 1 428 ? 7.217 61.591 58.075 1.00 70.85 418 LYS A O 1
ATOM 3186 N N . GLY A 1 429 ? 7.310 59.425 57.486 1.00 68.38 419 GLY A N 1
ATOM 3187 C CA . GLY A 1 429 ? 5.920 59.170 57.814 1.00 70.18 419 GLY A CA 1
ATOM 3188 C C . GLY A 1 429 ? 5.014 59.140 56.597 1.00 76.50 419 GLY A C 1
ATOM 3189 O O . GLY A 1 429 ? 3.800 59.002 56.733 1.00 81.02 419 GLY A O 1
ATOM 3190 N N . ARG A 1 430 ? 5.603 59.266 55.410 1.00 80.58 420 ARG A N 1
ATOM 3191 C CA . ARG A 1 430 ? 4.856 59.238 54.152 1.00 85.46 420 ARG A CA 1
ATOM 3192 C C . ARG A 1 430 ? 4.410 57.815 53.828 1.00 91.20 420 ARG A C 1
ATOM 3193 O O . ARG A 1 430 ? 4.735 57.283 52.766 1.00 94.31 420 ARG A O 1
ATOM 3201 N N . ASP A 1 431 ? 3.644 57.222 54.740 1.00 89.23 421 ASP A N 1
ATOM 3202 C CA . ASP A 1 431 ? 3.303 55.792 54.725 1.00 85.23 421 ASP A CA 1
ATOM 3203 C C . ASP A 1 431 ? 3.014 55.094 53.375 1.00 76.57 421 ASP A C 1
ATOM 3204 O O . ASP A 1 431 ? 3.299 53.903 53.221 1.00 70.73 421 ASP A O 1
ATOM 3206 N N . PRO A 1 432 ? 2.439 55.815 52.402 1.00 76.57 422 PRO A N 1
ATOM 3207 C CA . PRO A 1 432 ? 1.977 55.078 51.211 1.00 81.41 422 PRO A CA 1
ATOM 3208 C C . PRO A 1 432 ? 2.981 54.673 50.105 1.00 80.95 422 PRO A C 1
ATOM 3209 O O . PRO A 1 432 ? 2.738 53.640 49.483 1.00 81.27 422 PRO A O 1
ATOM 3213 N N . SER A 1 433 ? 4.050 55.430 49.861 1.00 76.36 423 SER A N 1
ATOM 3214 C CA . SER A 1 433 ? 4.816 55.291 48.606 1.00 72.42 423 SER A CA 1
ATOM 3215 C C . SER A 1 433 ? 5.173 53.864 48.164 1.00 68.47 423 SER A C 1
ATOM 3216 O O . SER A 1 433 ? 5.235 52.940 48.978 1.00 61.16 423 SER A O 1
ATOM 3219 N N . GLN A 1 434 ? 5.416 53.695 46.862 1.00 72.18 424 GLN A N 1
ATOM 3220 C CA . GLN A 1 434 ? 5.738 52.378 46.289 1.00 70.13 424 GLN A CA 1
ATOM 3221 C C . GLN A 1 434 ? 7.202 52.229 45.853 1.00 64.57 424 GLN A C 1
ATOM 3222 O O . GLN A 1 434 ? 7.944 53.206 45.800 1.00 59.41 424 GLN A O 1
ATOM 3228 N N . LEU A 1 435 ? 7.584 50.996 45.521 1.00 66.35 425 LEU A N 1
ATOM 3229 C CA . LEU A 1 435 ? 8.987 50.590 45.353 1.00 72.04 425 LEU A CA 1
ATOM 3230 C C . LEU A 1 435 ? 9.882 51.485 44.486 1.00 65.52 425 LEU A C 1
ATOM 3231 O O . LEU A 1 435 ? 9.422 52.143 43.554 1.00 59.49 425 LEU A O 1
ATOM 3236 N N . GLY A 1 436 ? 11.170 51.495 44.832 1.00 65.73 426 GLY A N 1
ATOM 3237 C CA . GLY A 1 436 ? 12.226 52.034 43.990 1.00 57.29 426 GLY A CA 1
ATOM 3238 C C . GLY A 1 436 ? 13.031 50.846 43.499 1.00 53.72 426 GLY A C 1
ATOM 3239 O O . GLY A 1 436 ? 12.485 49.746 43.416 1.00 53.86 426 GLY A O 1
ATOM 3240 N N . ASP A 1 437 ? 14.319 51.033 43.203 1.00 53.69 427 ASP A N 1
ATOM 3241 C CA . ASP A 1 437 ? 15.124 49.936 42.642 1.00 62.32 427 ASP A CA 1
ATOM 3242 C C . ASP A 1 437 ? 15.406 48.747 43.582 1.00 65.89 427 ASP A C 1
ATOM 3243 O O . ASP A 1 437 ? 15.478 47.605 43.123 1.00 72.15 427 ASP A O 1
ATOM 3248 N N . VAL A 1 438 ? 15.557 48.998 44.880 1.00 57.55 428 VAL A N 1
ATOM 3249 C CA . VAL A 1 438 ? 15.773 47.897 45.823 1.00 55.55 428 VAL A CA 1
ATOM 3250 C C . VAL A 1 438 ? 14.533 47.019 45.937 1.00 57.66 428 VAL A C 1
ATOM 3251 O O . VAL A 1 438 ? 13.504 47.451 46.465 1.00 63.17 428 VAL A O 1
ATOM 3255 N N . GLU A 1 439 ? 14.620 45.786 45.452 1.00 56.93 429 GLU A N 1
ATOM 3256 C CA . GLU A 1 439 ? 13.449 44.902 45.471 1.00 56.37 429 GLU A CA 1
ATOM 3257 C C . GLU A 1 439 ? 13.482 43.929 46.643 1.00 54.40 429 GLU A C 1
ATOM 3258 O O . GLU A 1 439 ? 14.553 43.563 47.123 1.00 52.07 429 GLU A O 1
ATOM 3264 N N . PRO A 1 440 ? 12.296 43.508 47.102 1.00 56.37 430 PRO A N 1
ATOM 3265 C CA . PRO A 1 440 ? 12.157 42.646 48.280 1.00 56.15 430 PRO A CA 1
ATOM 3266 C C . PRO A 1 440 ? 12.602 41.211 48.009 1.00 58.25 430 PRO A C 1
ATOM 3267 O O . PRO A 1 440 ? 12.139 40.590 47.055 1.00 63.40 430 PRO A O 1
ATOM 3271 N N . SER A 1 441 ? 13.491 40.693 48.849 1.00 52.24 431 SER A N 1
ATOM 3272 C CA . SER A 1 441 ? 13.873 39.292 48.775 1.00 47.25 431 SER A CA 1
ATOM 3273 C C . SER A 1 441 ? 12.934 38.454 49.627 1.00 43.71 431 SER A C 1
ATOM 3274 O O . SER A 1 441 ? 12.831 37.239 49.449 1.00 42.00 431 SER A O 1
ATOM 3277 N N . PHE A 1 442 ? 12.249 39.098 50.567 1.00 37.99 432 PHE A N 1
ATOM 3278 C CA . PHE A 1 442 ? 11.305 38.353 51.390 1.00 46.33 432 PHE A CA 1
ATOM 3279 C C . PHE A 1 442 ? 10.273 37.657 50.501 1.00 43.58 432 PHE A C 1
ATOM 3280 O O . PHE A 1 442 ? 9.823 38.204 49.496 1.00 39.13 432 PHE A O 1
ATOM 3288 N N . THR A 1 443 ? 9.904 36.455 50.907 1.00 37.39 433 THR A N 1
ATOM 3289 C CA . THR A 1 443 ? 9.089 35.587 50.102 1.00 46.20 433 THR A CA 1
ATOM 3290 C C . THR A 1 443 ? 8.258 34.757 51.083 1.00 47.81 433 THR A C 1
ATOM 3291 O O . THR A 1 443 ? 8.790 34.284 52.081 1.00 43.17 433 THR A O 1
ATOM 3295 N N . PRO A 1 444 ? 6.943 34.580 50.832 1.00 51.75 434 PRO A N 1
ATOM 3296 C CA . PRO A 1 444 ? 6.035 34.842 49.701 1.00 53.07 434 PRO A CA 1
ATOM 3297 C C . PRO A 1 444 ? 6.135 36.226 49.067 1.00 51.68 434 PRO A C 1
ATOM 3298 O O . PRO A 1 444 ? 6.307 36.328 47.858 1.00 54.68 434 PRO A O 1
ATOM 3302 N N . GLY A 1 445 ? 6.002 37.276 49.859 1.00 50.01 435 GLY A N 1
ATOM 3303 C CA . GLY A 1 445 ? 6.111 38.617 49.324 1.00 51.79 435 GLY A CA 1
ATOM 3304 C C . GLY A 1 445 ? 5.877 39.651 50.402 1.00 49.63 435 GLY A C 1
ATOM 3305 O O . GLY A 1 445 ? 5.730 39.302 51.566 1.00 41.02 435 GLY A O 1
ATOM 3306 N N . ILE A 1 446 ? 5.839 40.919 50.008 1.00 46.08 436 ILE A N 1
ATOM 3307 C CA . ILE A 1 446 ? 5.590 42.002 50.944 1.00 49.33 436 ILE A CA 1
ATOM 3308 C C . ILE A 1 446 ? 4.456 42.941 50.525 1.00 52.16 436 ILE A C 1
ATOM 3309 O O . ILE A 1 446 ? 4.152 43.100 49.340 1.00 50.60 436 ILE A O 1
ATOM 3314 N N . LYS A 1 447 ? 3.859 43.575 51.526 1.00 48.55 437 LYS A N 1
ATOM 3315 C CA . LYS A 1 447 ? 2.850 44.590 51.334 1.00 49.01 437 LYS A CA 1
ATOM 3316 C C . LYS A 1 447 ? 3.346 45.916 51.902 1.00 54.95 437 LYS A C 1
ATOM 3317 O O . LYS A 1 447 ? 3.506 46.044 53.115 1.00 57.68 437 LYS A O 1
ATOM 3323 N N . LEU A 1 448 ? 3.599 46.900 51.041 1.00 55.22 438 LEU A N 1
ATOM 3324 C CA . LEU A 1 448 ? 3.953 48.232 51.524 1.00 54.70 438 LEU A CA 1
ATOM 3325 C C . LEU A 1 448 ? 2.918 48.714 52.534 1.00 57.71 438 LEU A C 1
ATOM 3326 O O . LEU A 1 448 ? 1.714 48.549 52.326 1.00 63.98 438 LEU A O 1
ATOM 3331 N N . THR A 1 449 ? 3.386 49.297 53.632 1.00 53.05 439 THR A N 1
ATOM 3332 C CA . THR A 1 449 ? 2.495 49.799 54.671 1.00 51.52 439 THR A CA 1
ATOM 3333 C C . THR A 1 449 ? 3.259 50.740 55.599 1.00 55.40 439 THR A C 1
ATOM 3334 O O . THR A 1 449 ? 4.387 51.118 55.313 1.00 62.29 439 THR A O 1
ATOM 3338 N N . ASP A 1 450 ? 2.642 51.119 56.707 1.00 55.10 440 ASP A N 1
ATOM 3339 C CA . ASP A 1 450 ? 3.281 52.013 57.659 1.00 55.27 440 ASP A CA 1
ATOM 3340 C C . ASP A 1 450 ? 3.908 51.211 58.791 1.00 49.29 440 ASP A C 1
ATOM 3341 O O . ASP A 1 450 ? 3.214 50.740 59.686 1.00 47.90 440 ASP A O 1
ATOM 3346 N N . LEU A 1 451 ? 5.224 51.051 58.747 1.00 47.18 441 LEU A N 1
ATOM 3347 C CA . LEU A 1 451 ? 5.925 50.280 59.774 1.00 49.05 441 LEU A CA 1
ATOM 3348 C C . LEU A 1 451 ? 5.821 50.910 61.171 1.00 44.93 441 LEU A C 1
ATOM 3349 O O . LEU A 1 451 ? 5.981 50.223 62.176 1.00 39.19 441 LEU A O 1
ATOM 3354 N N . SER A 1 452 ? 5.519 52.205 61.238 1.00 44.59 442 SER A N 1
ATOM 3355 C CA . SER A 1 452 ? 5.282 52.859 62.528 1.00 48.45 442 SER A CA 1
ATOM 3356 C C . SER A 1 452 ? 4.360 52.038 63.414 1.00 47.87 442 SER A C 1
ATOM 3357 O O . SER A 1 452 ? 4.471 52.072 64.635 1.00 53.04 442 SER A O 1
ATOM 3360 N N . LYS A 1 453 ? 3.454 51.292 62.794 1.00 52.26 443 LYS A N 1
ATOM 3361 C CA . LYS A 1 453 ? 2.467 50.508 63.527 1.00 60.30 443 LYS A CA 1
ATOM 3362 C C . LYS A 1 453 ? 3.044 49.165 63.986 1.00 60.19 443 LYS A C 1
ATOM 3363 O O . LYS A 1 453 ? 2.429 48.452 64.785 1.00 60.50 443 LYS A O 1
ATOM 3369 N N . ALA A 1 454 ? 4.226 48.830 63.477 1.00 47.57 444 ALA A N 1
ATOM 3370 C CA . ALA A 1 454 ? 4.773 47.484 63.610 1.00 45.21 444 ALA A CA 1
ATOM 3371 C C . ALA A 1 454 ? 5.559 47.242 64.910 1.00 46.89 444 ALA A C 1
ATOM 3372 O O . ALA A 1 454 ? 5.573 46.124 65.430 1.00 43.79 444 ALA A O 1
ATOM 3374 N N . LEU A 1 455 ? 6.218 48.281 65.422 1.00 43.70 445 LEU A N 1
ATOM 3375 C CA . LEU A 1 455 ? 6.962 48.165 66.676 1.00 39.37 445 LEU A CA 1
ATOM 3376 C C . LEU A 1 455 ? 6.473 49.170 67.734 1.00 49.64 445 LEU A C 1
ATOM 3377 O O . LEU A 1 455 ? 5.748 50.106 67.414 1.00 49.29 445 LEU A O 1
ATOM 3382 N N . PRO A 1 456 ? 6.851 48.967 69.010 1.00 52.72 446 PRO A N 1
ATOM 3383 C CA . PRO A 1 456 ? 6.495 49.945 70.051 1.00 45.58 446 PRO A CA 1
ATOM 3384 C C . PRO A 1 456 ? 7.059 51.334 69.792 1.00 41.45 446 PRO A C 1
ATOM 3385 O O . PRO A 1 456 ? 8.173 51.463 69.291 1.00 39.37 446 PRO A O 1
ATOM 3389 N N . PRO A 1 457 ? 6.299 52.374 70.168 1.00 44.05 447 PRO A N 1
ATOM 3390 C CA . PRO A 1 457 ? 6.667 53.760 69.890 1.00 42.50 447 PRO A CA 1
ATOM 3391 C C . PRO A 1 457 ? 8.134 54.060 70.176 1.00 42.22 447 PRO A C 1
ATOM 3392 O O . PRO A 1 457 ? 8.736 54.797 69.396 1.00 40.39 447 PRO A O 1
ATOM 3396 N N . PHE A 1 458 ? 8.699 53.510 71.247 1.00 36.79 448 PHE A N 1
ATOM 3397 C CA . PHE A 1 458 ? 10.107 53.791 71.566 1.00 50.99 448 PHE A CA 1
ATOM 3398 C C . PHE A 1 458 ? 11.127 53.075 70.680 1.00 46.13 448 PHE A C 1
ATOM 3399 O O . PHE A 1 458 ? 12.256 53.533 70.556 1.00 46.27 448 PHE A O 1
ATOM 3407 N N . ALA A 1 459 ? 10.742 51.957 70.072 1.00 40.81 449 ALA A N 1
ATOM 3408 C CA . ALA A 1 459 ? 11.644 51.252 69.164 1.00 42.50 449 ALA A CA 1
ATOM 3409 C C . ALA A 1 459 ? 11.705 51.967 67.817 1.00 38.45 449 ALA A C 1
ATOM 3410 O O . ALA A 1 459 ? 12.791 52.136 67.234 1.00 38.46 449 ALA A O 1
ATOM 3412 N N . VAL A 1 460 ? 10.533 52.394 67.338 1.00 40.09 450 VAL A N 1
ATOM 3413 C CA . VAL A 1 460 ? 10.409 53.068 66.045 1.00 33.56 450 VAL A CA 1
ATOM 3414 C C . VAL A 1 460 ? 11.140 54.396 66.078 1.00 45.82 450 VAL A C 1
ATOM 3415 O O . VAL A 1 460 ? 11.880 54.747 65.147 1.00 44.38 450 VAL A O 1
ATOM 3419 N N . GLU A 1 461 ? 10.937 55.126 67.170 1.00 46.62 451 GLU A N 1
ATOM 3420 C CA . GLU A 1 461 ? 11.648 56.371 67.385 1.00 47.52 451 GLU A CA 1
ATOM 3421 C C . GLU A 1 461 ? 13.171 56.156 67.363 1.00 42.06 451 GLU A C 1
ATOM 3422 O O . GLU A 1 461 ? 13.898 56.911 66.710 1.00 44.19 451 GLU A O 1
ATOM 3428 N N . ALA A 1 462 ? 13.649 55.120 68.056 1.00 37.74 452 ALA A N 1
ATOM 3429 C CA . ALA A 1 462 ? 15.091 54.803 68.066 1.00 44.12 452 ALA A CA 1
ATOM 3430 C C . ALA A 1 462 ? 15.637 54.386 66.701 1.00 45.35 452 ALA A C 1
ATOM 3431 O O . ALA A 1 462 ? 16.725 54.802 66.318 1.00 48.68 452 ALA A O 1
ATOM 3433 N N . ILE A 1 463 ? 14.903 53.541 65.976 1.00 46.29 453 ILE A N 1
ATOM 3434 C CA . ILE A 1 463 ? 15.313 53.195 64.620 1.00 47.35 453 ILE A CA 1
ATOM 3435 C C . ILE A 1 463 ? 15.308 54.462 63.756 1.00 43.10 453 ILE A C 1
ATOM 3436 O O . ILE A 1 463 ? 16.245 54.723 63.010 1.00 41.62 453 ILE A O 1
ATOM 3441 N N . ARG A 1 464 ? 14.253 55.260 63.883 1.00 40.21 454 ARG A N 1
ATOM 3442 C CA . ARG A 1 464 ? 14.174 56.528 63.161 1.00 47.87 454 ARG A CA 1
ATOM 3443 C C . ARG A 1 464 ? 15.402 57.408 63.389 1.00 43.88 454 ARG A C 1
ATOM 3444 O O . ARG A 1 464 ? 15.944 57.973 62.444 1.00 50.58 454 ARG A O 1
ATOM 3452 N N . GLU A 1 465 ? 15.855 57.521 64.632 1.00 46.56 455 GLU A N 1
ATOM 3453 C CA . GLU A 1 465 ? 17.073 58.291 64.890 1.00 53.59 455 GLU A CA 1
ATOM 3454 C C . GLU A 1 465 ? 18.339 57.595 64.390 1.00 50.23 455 GLU A C 1
ATOM 3455 O O . GLU A 1 465 ? 19.265 58.245 63.911 1.00 51.14 455 GLU A O 1
ATOM 3461 N N . ALA A 1 466 ? 18.367 56.271 64.500 1.00 54.04 456 ALA A N 1
ATOM 3462 C CA . ALA A 1 466 ? 19.581 55.495 64.250 1.00 48.63 456 ALA A CA 1
ATOM 3463 C C . ALA A 1 466 ? 19.999 55.448 62.786 1.00 54.79 456 ALA A C 1
ATOM 3464 O O . ALA A 1 466 ? 21.191 55.477 62.478 1.00 47.70 456 ALA A O 1
ATOM 3466 N N . ILE A 1 467 ? 19.026 55.361 61.879 1.00 54.93 457 ILE A N 1
ATOM 3467 C CA . ILE A 1 467 ? 19.359 55.136 60.469 1.00 52.73 457 ILE A CA 1
ATOM 3468 C C . ILE A 1 467 ? 20.139 56.270 59.793 1.00 54.61 457 ILE A C 1
ATOM 3469 O O . ILE A 1 467 ? 21.101 56.012 59.075 1.00 59.08 457 ILE A O 1
ATOM 3474 N N . PRO A 1 468 ? 19.746 57.527 60.027 1.00 50.90 458 PRO A N 1
ATOM 3475 C CA . PRO A 1 468 ? 20.584 58.574 59.430 1.00 50.12 458 PRO A CA 1
ATOM 3476 C C . PRO A 1 468 ? 21.968 58.587 60.083 1.00 55.67 458 PRO A C 1
ATOM 3477 O O . PRO A 1 468 ? 22.982 58.688 59.381 1.00 61.26 458 PRO A O 1
ATOM 3481 N N . ALA A 1 469 ? 22.014 58.463 61.408 1.00 52.89 459 ALA A N 1
ATOM 3482 C CA . ALA A 1 469 ? 23.286 58.349 62.101 1.00 54.30 459 ALA A CA 1
ATOM 3483 C C . ALA A 1 469 ? 24.144 57.235 61.484 1.00 51.47 459 ALA A C 1
ATOM 3484 O O . ALA A 1 469 ? 25.376 57.305 61.512 1.00 49.24 459 ALA A O 1
ATOM 3486 N N . PHE A 1 470 ? 23.485 56.210 60.942 1.00 48.97 460 PHE A N 1
ATOM 3487 C CA . PHE A 1 470 ? 24.181 55.137 60.236 1.00 50.30 460 PHE A CA 1
ATOM 3488 C C . PHE A 1 470 ? 24.660 55.612 58.867 1.00 52.06 460 PHE A C 1
ATOM 3489 O O . PHE A 1 470 ? 25.721 55.210 58.387 1.00 41.69 460 PHE A O 1
ATOM 3497 N N . ASP A 1 471 ? 23.866 56.463 58.230 1.00 57.56 461 ASP A N 1
ATOM 3498 C CA . ASP A 1 471 ? 24.247 56.993 56.928 1.00 59.62 461 ASP A CA 1
ATOM 3499 C C . ASP A 1 471 ? 25.628 57.646 57.001 1.00 61.68 461 ASP A C 1
ATOM 3500 O O . ASP A 1 471 ? 26.402 57.590 56.045 1.00 67.17 461 ASP A O 1
ATOM 3505 N N . ARG A 1 472 ? 25.931 58.249 58.150 1.00 62.66 462 ARG A N 1
ATOM 3506 C CA . ARG A 1 472 ? 27.205 58.932 58.379 1.00 61.42 462 ARG A CA 1
ATOM 3507 C C . ARG A 1 472 ? 28.380 57.967 58.465 1.00 60.34 462 ARG A C 1
ATOM 3508 O O . ARG A 1 472 ? 29.524 58.350 58.231 1.00 63.00 462 ARG A O 1
ATOM 3516 N N . LYS A 1 473 ? 28.091 56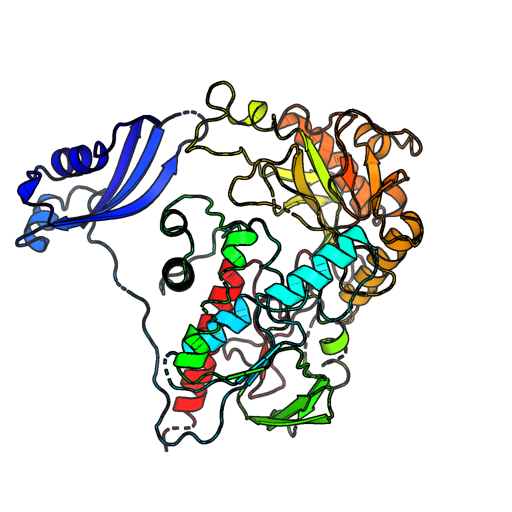.724 58.832 1.00 56.35 463 LYS A N 1
ATOM 3517 C CA . LYS A 1 473 ? 29.114 55.706 58.983 1.00 55.78 463 LYS A CA 1
ATOM 3518 C C . LYS A 1 473 ? 29.328 54.969 57.672 1.00 56.19 463 LYS A C 1
ATOM 3519 O O . LYS A 1 473 ? 30.446 54.582 57.332 1.00 56.50 463 LYS A O 1
ATOM 3525 N N . ILE A 1 474 ? 28.247 54.776 56.934 1.00 57.48 464 ILE A N 1
ATOM 3526 C CA . ILE A 1 474 ? 28.332 54.179 55.610 1.00 59.52 464 ILE A CA 1
ATOM 3527 C C . ILE A 1 474 ? 27.360 54.918 54.688 1.00 60.10 464 ILE A C 1
ATOM 3528 O O . ILE A 1 474 ? 26.149 54.916 54.915 1.00 61.97 464 ILE A O 1
ATOM 3533 N N . LYS A 1 475 ? 27.896 55.587 53.669 1.00 60.55 465 LYS A N 1
ATOM 3534 C CA . LYS A 1 475 ? 27.061 56.440 52.830 1.00 58.20 465 LYS A CA 1
ATOM 3535 C C . LYS A 1 475 ? 26.014 55.637 52.075 1.00 58.22 465 LYS A C 1
ATOM 3536 O O . LYS A 1 475 ? 26.309 54.576 51.512 1.00 55.56 465 LYS A O 1
ATOM 3542 N N . GLY A 1 476 ? 24.787 56.153 52.086 1.00 56.25 466 GLY A N 1
ATOM 3543 C CA . GLY A 1 476 ? 23.675 55.524 51.405 1.00 55.66 466 GLY A CA 1
ATOM 3544 C C . GLY A 1 476 ? 22.782 54.728 52.334 1.00 53.91 466 GLY A C 1
ATOM 3545 O O . GLY A 1 476 ? 21.710 54.286 51.935 1.00 47.55 466 GLY A O 1
ATOM 3546 N N . PHE A 1 477 ? 23.219 54.545 53.577 1.00 53.47 467 PHE A N 1
ATOM 3547 C CA . PHE A 1 477 ? 22.489 53.680 54.491 1.00 51.88 467 PHE A CA 1
ATOM 3548 C C . PHE A 1 477 ? 21.092 54.228 54.768 1.00 56.27 467 PHE A C 1
ATOM 3549 O O . PHE A 1 477 ? 20.166 53.467 55.049 1.00 44.43 467 PHE A O 1
ATOM 3557 N N . ALA A 1 478 ? 20.946 55.549 54.670 1.00 56.64 468 ALA A N 1
ATOM 3558 C CA . ALA A 1 478 ? 19.649 56.183 54.854 1.00 47.32 468 ALA A CA 1
ATOM 3559 C C . ALA A 1 478 ? 19.014 56.563 53.523 1.00 53.45 468 ALA A C 1
ATOM 3560 O O . ALA A 1 478 ? 18.130 57.427 53.473 1.00 61.19 468 ALA A O 1
ATOM 3562 N N . SER A 1 479 ? 19.445 55.910 52.448 1.00 47.34 469 SER A N 1
ATOM 3563 C CA . SER A 1 479 ? 18.881 56.188 51.126 1.00 50.31 469 SER A CA 1
ATOM 3564 C C . SER A 1 479 ? 17.369 55.900 51.066 1.00 52.25 469 SER A C 1
ATOM 3565 O O . SER A 1 479 ? 16.894 54.875 51.556 1.00 49.18 469 SER A O 1
ATOM 3568 N N . GLU A 1 480 ? 16.633 56.831 50.465 1.00 50.37 470 GLU A N 1
ATOM 3569 C CA . GLU A 1 480 ? 15.173 56.778 50.357 1.00 60.01 470 GLU A CA 1
ATOM 3570 C C . GLU A 1 480 ? 14.604 55.454 49.840 1.00 56.72 470 GLU A C 1
ATOM 3571 O O . GLU A 1 480 ? 13.530 55.026 50.276 1.00 53.58 470 GLU A O 1
ATOM 3577 N N . ASP A 1 481 ? 15.316 54.813 48.919 1.00 50.63 471 ASP A N 1
ATOM 3578 C CA . ASP A 1 481 ? 14.817 53.599 48.270 1.00 56.85 471 ASP A CA 1
ATOM 3579 C C . ASP A 1 481 ? 15.097 52.302 49.038 1.00 58.49 471 ASP A C 1
ATOM 3580 O O . ASP A 1 481 ? 14.534 51.255 48.713 1.00 59.90 471 ASP A O 1
ATOM 3585 N N . GLY A 1 482 ? 15.971 52.363 50.041 1.00 53.34 472 GLY A N 1
ATOM 3586 C CA . GLY A 1 482 ? 16.316 51.177 50.802 1.00 52.40 472 GLY A CA 1
ATOM 3587 C C . GLY A 1 482 ? 15.052 50.571 51.357 1.00 47.57 472 GLY A C 1
ATOM 3588 O O . GLY A 1 482 ? 14.087 51.290 51.590 1.00 50.00 472 GLY A O 1
ATOM 3589 N N . LEU A 1 483 ? 15.054 49.260 51.581 1.00 46.60 473 LEU A N 1
ATOM 3590 C CA . LEU A 1 483 ? 13.852 48.551 52.010 1.00 50.50 473 LEU A CA 1
ATOM 3591 C C . LEU A 1 483 ? 13.869 48.079 53.465 1.00 52.35 473 LEU A C 1
ATOM 3592 O O . LEU A 1 483 ? 14.815 47.430 53.919 1.00 43.30 473 LEU A O 1
ATOM 3597 N N . LEU A 1 484 ? 12.791 48.384 54.181 1.00 51.85 474 LEU A N 1
ATOM 3598 C CA . LEU A 1 484 ? 12.589 47.862 55.522 1.00 46.51 474 LEU A CA 1
ATOM 3599 C C . LEU A 1 484 ? 11.526 46.785 55.492 1.00 45.76 474 LEU A C 1
ATOM 3600 O O . LEU A 1 484 ? 10.394 47.033 55.073 1.00 51.74 474 LEU A O 1
ATOM 3605 N N . THR A 1 485 ? 11.873 45.588 55.944 1.00 41.34 475 THR A N 1
ATOM 3606 C CA . THR A 1 485 ? 10.903 44.497 55.948 1.00 48.20 475 THR A CA 1
ATOM 3607 C C . THR A 1 485 ? 10.536 43.943 57.330 1.00 50.58 475 THR A C 1
ATOM 3608 O O . THR A 1 485 ? 11.382 43.842 58.234 1.00 44.28 475 THR A O 1
ATOM 3612 N N . GLY A 1 486 ? 9.244 43.635 57.455 1.00 58.28 476 GLY A N 1
ATOM 3613 C CA . GLY A 1 486 ? 8.694 42.650 58.374 1.00 59.25 476 GLY A CA 1
ATOM 3614 C C . GLY A 1 486 ? 8.949 43.008 59.798 1.00 60.39 476 GLY A C 1
ATOM 3615 O O . GLY A 1 486 ? 9.245 44.163 60.083 1.00 69.66 476 GLY A O 1
ATOM 3616 N N . VAL A 1 487 ? 8.815 42.036 60.695 1.00 56.84 477 VAL A N 1
ATOM 3617 C CA . VAL A 1 487 ? 9.330 42.216 62.050 1.00 50.20 477 VAL A CA 1
ATOM 3618 C C . VAL A 1 487 ? 10.300 41.108 62.448 1.00 37.43 477 VAL A C 1
ATOM 3619 O O . VAL A 1 487 ? 10.017 39.910 62.324 1.00 31.24 477 VAL A O 1
ATOM 3623 N N . GLU A 1 488 ? 11.467 41.529 62.904 1.00 30.80 478 GLU A N 1
ATOM 3624 C CA . GLU A 1 488 ? 12.431 40.602 63.456 1.00 30.75 478 GLU A CA 1
ATOM 3625 C C . GLU A 1 488 ? 12.148 40.586 64.959 1.00 33.81 478 GLU A C 1
ATOM 3626 O O . GLU A 1 488 ? 12.323 41.581 65.639 1.00 33.44 478 GLU A O 1
ATOM 3632 N N . THR A 1 489 ? 11.696 39.453 65.459 1.00 29.70 479 THR A N 1
ATOM 3633 C CA . THR A 1 489 ? 11.245 39.357 66.823 1.00 31.47 479 THR A CA 1
ATOM 3634 C C . THR A 1 489 ? 12.028 38.323 67.632 1.00 32.74 479 THR A C 1
ATOM 3635 O O . THR A 1 489 ? 11.925 38.281 68.857 1.00 36.04 479 THR A O 1
ATOM 3639 N N . ARG A 1 490 ? 12.804 37.484 66.963 1.00 29.55 480 ARG A N 1
ATOM 3640 C CA . ARG A 1 490 ? 13.417 36.364 67.678 1.00 28.69 480 ARG A CA 1
ATOM 3641 C C . ARG A 1 490 ? 14.956 36.396 67.575 1.00 32.02 480 ARG A C 1
ATOM 3642 O O . ARG A 1 490 ? 15.553 35.557 66.905 1.00 35.61 480 ARG A O 1
ATOM 3650 N N . THR A 1 491 ? 15.583 37.374 68.223 1.00 32.99 481 THR A N 1
ATOM 3651 C CA . THR A 1 491 ? 17.040 37.566 68.150 1.00 36.17 481 THR A CA 1
ATOM 3652 C C . THR A 1 491 ? 17.811 36.801 69.258 1.00 35.45 481 THR A C 1
ATOM 3653 O O . THR A 1 491 ? 18.951 36.345 69.057 1.00 37.79 481 THR A O 1
ATOM 3657 N N . SER A 1 492 ? 17.175 36.683 70.420 1.00 28.46 482 SER A N 1
ATOM 3658 C CA . SER A 1 492 ? 17.646 35.853 71.530 1.00 32.96 482 SER A CA 1
ATOM 3659 C C . SER A 1 492 ? 16.441 35.419 72.369 1.00 33.32 482 SER A C 1
ATOM 3660 O O . SER A 1 492 ? 15.341 35.913 72.162 1.00 31.76 482 SER A O 1
ATOM 3663 N N . SER A 1 493 ? 16.640 34.495 73.301 1.00 29.00 483 SER A N 1
ATOM 3664 C CA . SER A 1 493 ? 15.538 33.973 74.082 1.00 32.67 483 SER A CA 1
ATOM 3665 C C . SER A 1 493 ? 14.920 35.011 75.016 1.00 43.56 483 SER A C 1
ATOM 3666 O O . SER A 1 493 ? 15.635 35.781 75.654 1.00 44.66 483 SER A O 1
ATOM 3669 N N . PRO A 1 494 ? 13.578 35.032 75.081 1.00 46.25 484 PRO A N 1
ATOM 3670 C CA . PRO A 1 494 ? 12.775 35.837 76.010 1.00 50.22 484 PRO A CA 1
ATOM 3671 C C . PRO A 1 494 ? 12.678 35.177 77.384 1.00 46.00 484 PRO A C 1
ATOM 3672 O O . PRO A 1 494 ? 12.000 35.706 78.279 1.00 46.37 484 PRO A O 1
ATOM 3676 N N . VAL A 1 495 ? 13.313 34.017 77.536 1.00 38.45 485 VAL A N 1
ATOM 3677 C CA . VAL A 1 495 ? 13.391 33.363 78.839 1.00 35.49 485 VAL A CA 1
ATOM 3678 C C . VAL A 1 495 ? 14.801 32.903 79.182 1.00 40.07 485 VAL A C 1
ATOM 3679 O O . VAL A 1 495 ? 15.636 32.637 78.314 1.00 37.53 485 VAL A O 1
ATOM 3683 N N . CYS A 1 496 ? 15.046 32.815 80.474 1.00 44.34 486 CYS A N 1
ATOM 3684 C CA . CYS A 1 496 ? 16.158 32.080 80.981 1.00 46.43 486 CYS A CA 1
ATOM 3685 C C . CYS A 1 496 ? 15.619 30.908 81.798 1.00 47.81 486 CYS A C 1
ATOM 3686 O O . CYS A 1 496 ? 14.976 31.095 82.833 1.00 51.47 486 CYS A O 1
ATOM 3689 N N . ILE A 1 497 ? 15.858 29.700 81.300 1.00 47.60 487 ILE A N 1
ATOM 3690 C CA . ILE A 1 497 ? 15.635 28.484 82.061 1.00 44.75 487 ILE A CA 1
ATOM 3691 C C . ILE A 1 497 ? 16.922 28.234 82.853 1.00 48.29 487 ILE A C 1
ATOM 3692 O O . ILE A 1 497 ? 17.790 27.447 82.452 1.00 46.44 487 ILE A O 1
ATOM 3697 N N . LYS A 1 498 ? 17.036 28.949 83.967 1.00 46.76 488 LYS A N 1
ATOM 3698 C CA . LYS A 1 498 ? 18.262 29.028 84.755 1.00 46.50 488 LYS A CA 1
ATOM 3699 C C . LYS A 1 498 ? 18.686 27.668 85.278 1.00 41.00 488 LYS A C 1
ATOM 3700 O O . LYS A 1 498 ? 17.832 26.841 85.647 1.00 44.49 488 LYS A O 1
ATOM 3706 N N . ARG A 1 499 ? 20.006 27.469 85.334 1.00 33.76 489 ARG A N 1
ATOM 3707 C CA . ARG A 1 499 ? 20.622 26.164 85.573 1.00 43.85 489 ARG A CA 1
ATOM 3708 C C . ARG A 1 499 ? 21.736 26.176 86.630 1.00 48.44 489 ARG A C 1
ATOM 3709 O O . ARG A 1 499 ? 21.824 25.270 87.470 1.00 48.30 489 ARG A O 1
ATOM 3717 N N . GLY A 1 500 ? 22.610 27.171 86.571 1.00 51.38 490 GLY A N 1
ATOM 3718 C CA . GLY A 1 500 ? 23.735 27.210 87.500 1.00 63.08 490 GLY A CA 1
ATOM 3719 C C . GLY A 1 500 ? 24.878 26.242 87.204 1.00 59.91 490 GLY A C 1
ATOM 3720 O O . GLY A 1 500 ? 24.760 25.373 86.334 1.00 44.53 490 GLY A O 1
ATOM 3721 N N . LYS A 1 501 ? 25.975 26.392 87.955 1.00 61.69 491 LYS A N 1
ATOM 3722 C CA . LYS A 1 501 ? 27.269 25.734 87.688 1.00 60.08 491 LYS A CA 1
ATOM 3723 C C . LYS A 1 501 ? 27.189 24.238 87.385 1.00 57.26 491 LYS A C 1
ATOM 3724 O O . LYS A 1 501 ? 28.123 23.650 86.834 1.00 52.77 491 LYS A O 1
ATOM 3730 N N . ASP A 1 502 ? 26.059 23.652 87.761 1.00 61.38 492 ASP A N 1
ATOM 3731 C CA . ASP A 1 502 ? 25.749 22.238 87.593 1.00 60.08 492 ASP A CA 1
ATOM 3732 C C . ASP A 1 502 ? 25.292 21.897 86.163 1.00 52.84 492 ASP A C 1
ATOM 3733 O O . ASP A 1 502 ? 25.338 20.740 85.745 1.00 49.78 492 ASP A O 1
ATOM 3738 N N . PHE A 1 503 ? 24.839 22.911 85.430 1.00 44.45 493 PHE A N 1
ATOM 3739 C CA . PHE A 1 503 ? 24.174 22.733 84.131 1.00 44.95 493 PHE A CA 1
ATOM 3740 C C . PHE A 1 503 ? 22.808 22.070 84.294 1.00 50.05 493 PHE A C 1
ATOM 3741 O O . PHE A 1 503 ? 22.181 21.666 83.311 1.00 48.50 493 PHE A O 1
ATOM 3749 N N . GLN A 1 504 ? 22.343 21.968 85.537 1.00 44.53 494 GLN A N 1
ATOM 3750 C CA . GLN A 1 504 ? 21.043 21.371 85.791 1.00 46.20 494 GLN A CA 1
ATOM 3751 C C . GLN A 1 504 ? 20.035 22.455 86.125 1.00 39.11 494 GLN A C 1
ATOM 3752 O O . GLN A 1 504 ? 20.383 23.438 86.771 1.00 49.22 494 GLN A O 1
ATOM 3758 N N . SER A 1 505 ? 18.791 22.294 85.685 1.00 34.70 495 SER A N 1
ATOM 3759 C CA . SER A 1 505 ? 17.717 23.198 86.113 1.00 35.08 495 SER A CA 1
ATOM 3760 C C . SER A 1 505 ? 17.774 23.451 87.615 1.00 39.04 495 SER A C 1
ATOM 3761 O O . SER A 1 505 ? 17.855 22.501 88.406 1.00 47.16 495 SER A O 1
ATOM 3764 N N . VAL A 1 506 ? 17.725 24.715 88.025 1.00 43.29 496 VAL A N 1
ATOM 3765 C CA . VAL A 1 506 ? 17.865 25.026 89.455 1.00 51.71 496 VAL A CA 1
ATOM 3766 C C . VAL A 1 506 ? 16.809 24.350 90.340 1.00 55.61 496 VAL A C 1
ATOM 3767 O O . VAL A 1 506 ? 17.050 24.123 91.522 1.00 61.29 496 VAL A O 1
ATOM 3771 N N . ASN A 1 507 ? 15.643 24.033 89.784 1.00 52.52 497 ASN A N 1
ATOM 3772 C CA . ASN A 1 507 ? 14.653 23.305 90.565 1.00 52.04 497 ASN A CA 1
ATOM 3773 C C . ASN A 1 507 ? 14.263 21.941 89.990 1.00 52.80 497 ASN A C 1
ATOM 3774 O O . ASN A 1 507 ? 13.160 21.443 90.237 1.00 56.29 497 ASN A O 1
ATOM 3779 N N . LEU A 1 508 ? 15.172 21.336 89.227 1.00 48.69 498 LEU A N 1
ATOM 3780 C CA . LEU A 1 508 ? 14.953 19.978 88.733 1.00 51.17 498 LEU A CA 1
ATOM 3781 C C . LEU A 1 508 ? 16.235 19.250 88.340 1.00 54.96 498 LEU A C 1
ATOM 3782 O O . LEU A 1 508 ? 16.901 19.614 87.370 1.00 57.65 498 LEU A O 1
ATOM 3787 N N . LYS A 1 509 ? 16.571 18.211 89.098 1.00 56.35 499 LYS A N 1
ATOM 3788 C CA . LYS A 1 509 ? 17.777 17.436 88.840 1.00 56.63 499 LYS A CA 1
ATOM 3789 C C . LYS A 1 509 ? 17.597 16.477 87.658 1.00 44.91 499 LYS A C 1
ATOM 3790 O O . LYS A 1 509 ? 16.502 15.956 87.414 1.00 42.70 499 LYS A O 1
ATOM 3796 N N . GLY A 1 510 ? 18.682 16.248 86.931 1.00 41.50 500 GLY A N 1
ATOM 3797 C CA . GLY A 1 510 ? 18.650 15.397 85.752 1.00 43.99 500 GLY A CA 1
ATOM 3798 C C . GLY A 1 510 ? 18.285 16.152 84.484 1.00 41.40 500 GLY A C 1
ATOM 3799 O O . GLY A 1 510 ? 18.411 15.607 83.388 1.00 40.77 500 GLY A O 1
ATOM 3800 N N . PHE A 1 511 ? 17.847 17.404 84.639 1.00 35.84 501 PHE A N 1
ATOM 3801 C CA . PHE A 1 511 ? 17.333 18.203 83.526 1.00 43.03 501 PHE A CA 1
ATOM 3802 C C . PHE A 1 511 ? 18.284 19.326 83.156 1.00 43.56 501 PHE A C 1
ATOM 3803 O O . PHE A 1 511 ? 18.602 20.176 83.988 1.00 51.05 501 PHE A O 1
ATOM 3811 N N . TYR A 1 512 ? 18.723 19.349 81.902 1.00 38.32 502 TYR A N 1
ATOM 3812 C CA . TYR A 1 512 ? 19.821 20.231 81.505 1.00 43.10 502 TYR A CA 1
ATOM 3813 C C . TYR A 1 512 ? 19.448 21.291 80.467 1.00 43.20 502 TYR A C 1
ATOM 3814 O O . TYR A 1 512 ? 19.491 21.028 79.265 1.00 33.81 502 TYR A O 1
ATOM 3823 N N . PRO A 1 513 ? 19.103 22.499 80.932 1.00 43.59 503 PRO A N 1
ATOM 3824 C CA . PRO A 1 513 ? 18.785 23.632 80.053 1.00 46.02 503 PRO A CA 1
ATOM 3825 C C . PRO A 1 513 ? 19.999 24.104 79.262 1.00 40.29 503 PRO A C 1
ATOM 3826 O O . PRO A 1 513 ? 21.019 24.448 79.865 1.00 38.93 503 PRO A O 1
ATOM 3830 N N . ALA A 1 514 ? 19.887 24.127 77.935 1.00 36.17 504 ALA A N 1
ATOM 3831 C CA . ALA A 1 514 ? 21.058 24.392 77.078 1.00 29.06 504 ALA A CA 1
ATOM 3832 C C . ALA A 1 514 ? 20.736 25.157 75.799 1.00 30.10 504 ALA A C 1
ATOM 3833 O O . ALA A 1 514 ? 19.593 25.220 75.370 1.00 33.15 504 ALA A O 1
ATOM 3835 N N . GLY A 1 515 ? 21.760 25.735 75.193 1.00 28.28 505 GLY A N 1
ATOM 3836 C CA . GLY A 1 515 ? 21.586 26.490 73.968 1.00 33.58 505 GLY A CA 1
ATOM 3837 C C . GLY A 1 515 ? 20.905 27.845 74.066 1.00 29.21 505 GLY A C 1
ATOM 3838 O O . GLY A 1 515 ? 20.760 28.430 75.147 1.00 30.28 505 GLY A O 1
ATOM 3839 N N . GLU A 1 516 ? 20.521 28.364 72.904 1.00 27.59 506 GLU A N 1
ATOM 3840 C CA . GLU A 1 516 ? 19.831 29.630 72.817 1.00 26.62 506 GLU A CA 1
ATOM 3841 C C . GLU A 1 516 ? 18.489 29.564 73.584 1.00 33.53 506 GLU A C 1
ATOM 3842 O O . GLU A 1 516 ? 18.094 30.509 74.273 1.00 34.58 506 GLU A O 1
ATOM 3848 N N . GLY A 1 517 ? 17.809 28.433 73.503 1.00 23.18 507 GLY A N 1
ATOM 3849 C CA . GLY A 1 517 ? 16.502 28.325 74.127 1.00 35.38 507 GLY A CA 1
ATOM 3850 C C . GLY A 1 517 ? 16.517 28.646 75.617 1.00 43.02 507 GLY A C 1
ATOM 3851 O O . GLY A 1 517 ? 15.551 29.211 76.164 1.00 35.06 507 GLY A O 1
ATOM 3852 N N . ALA A 1 518 ? 17.619 28.279 76.272 1.00 39.40 508 ALA A N 1
ATOM 3853 C CA . ALA A 1 518 ? 17.722 28.356 77.724 1.00 42.27 508 ALA A CA 1
ATOM 3854 C C . ALA A 1 518 ? 18.212 29.729 78.174 1.00 39.00 508 ALA A C 1
ATOM 3855 O O . ALA A 1 518 ? 18.080 30.083 79.347 1.00 38.64 508 ALA A O 1
ATOM 3857 N N . GLY A 1 519 ? 18.761 30.496 77.230 1.00 34.00 509 GLY A N 1
ATOM 3858 C CA . GLY A 1 519 ? 19.352 31.797 77.518 1.00 38.94 509 GLY A CA 1
ATOM 3859 C C . GLY A 1 519 ? 20.865 31.725 77.673 1.00 36.22 509 GLY A C 1
ATOM 3860 O O . GLY A 1 519 ? 21.493 32.656 78.168 1.00 38.71 509 GLY A O 1
ATOM 3861 N N . TYR A 1 520 ? 21.446 30.607 77.243 1.00 39.57 510 TYR A N 1
ATOM 3862 C CA . TYR A 1 520 ? 22.862 30.331 77.449 1.00 40.04 510 TYR A CA 1
ATOM 3863 C C . TYR A 1 520 ? 23.712 30.312 76.170 1.00 36.67 510 TYR A C 1
ATOM 3864 O O . TYR A 1 520 ? 24.866 29.924 76.207 1.00 34.16 510 TYR A O 1
ATOM 3873 N N . ALA A 1 521 ? 23.143 30.734 75.043 1.00 33.87 511 ALA A N 1
ATOM 3874 C CA . ALA A 1 521 ? 23.920 30.886 73.813 1.00 27.75 511 ALA A CA 1
ATOM 3875 C C . ALA A 1 521 ? 23.250 31.864 72.871 1.00 33.17 511 ALA A C 1
ATOM 3876 O O . ALA A 1 521 ? 22.062 32.167 73.028 1.00 31.29 511 ALA A O 1
ATOM 3878 N N . GLY A 1 522 ? 24.005 32.331 71.880 1.00 29.16 512 GLY A N 1
ATOM 3879 C CA . GLY A 1 522 ? 23.575 33.427 71.024 1.00 21.87 512 GLY A CA 1
ATOM 3880 C C . GLY A 1 522 ? 23.912 33.300 69.539 1.00 28.08 512 GLY A C 1
ATOM 3881 O O . GLY A 1 522 ? 23.990 34.298 68.828 1.00 36.91 512 GLY A O 1
ATOM 3882 N N . GLY A 1 523 ? 24.105 32.077 69.066 1.00 27.46 513 GLY A N 1
ATOM 3883 C CA . GLY A 1 523 ? 24.528 31.855 67.695 1.00 16.07 513 GLY A CA 1
ATOM 3884 C C . GLY A 1 523 ? 24.822 30.388 67.476 1.00 24.70 513 GLY A C 1
ATOM 3885 O O . GLY A 1 523 ? 24.652 29.563 68.397 1.00 27.79 513 GLY A O 1
ATOM 3886 N N . ILE A 1 524 ? 25.271 30.052 66.267 1.00 23.72 514 ILE A N 1
ATOM 3887 C CA . ILE A 1 524 ? 25.647 28.669 65.973 1.00 30.40 514 ILE A CA 1
ATOM 3888 C C . ILE A 1 524 ? 26.853 28.173 66.791 1.00 36.07 514 ILE A C 1
ATOM 3889 O O . ILE A 1 524 ? 26.809 27.106 67.404 1.00 32.37 514 ILE A O 1
ATOM 3894 N N . LEU A 1 525 ? 27.948 28.920 66.760 1.00 38.54 515 LEU A N 1
ATOM 3895 C CA . LEU A 1 525 ? 29.184 28.449 67.413 1.00 28.07 515 LEU A CA 1
ATOM 3896 C C . LEU A 1 525 ? 28.979 28.335 68.929 1.00 25.02 515 LEU A C 1
ATOM 3897 O O . LEU A 1 525 ? 29.222 27.272 69.516 1.00 32.25 515 LEU A O 1
ATOM 3902 N N . SER A 1 526 ? 28.469 29.399 69.550 1.00 23.90 516 SER A N 1
ATOM 3903 C CA . SER A 1 526 ? 28.241 29.406 71.005 1.00 36.55 516 SER A CA 1
ATOM 3904 C C . SER A 1 526 ? 27.251 28.329 71.457 1.00 37.95 516 SER A C 1
ATOM 3905 O O . SER A 1 526 ? 27.445 27.697 72.495 1.00 36.04 516 SER A O 1
ATOM 3908 N N . ALA A 1 527 ? 26.194 28.117 70.670 1.00 34.50 517 ALA A N 1
ATOM 3909 C CA . ALA A 1 527 ? 25.215 27.080 70.970 1.00 31.82 517 ALA A CA 1
ATOM 3910 C C . ALA A 1 527 ? 25.847 25.697 70.899 1.00 33.44 517 ALA A C 1
ATOM 3911 O O . ALA A 1 527 ? 25.584 24.831 71.743 1.00 25.33 517 ALA A O 1
ATOM 3913 N N . GLY A 1 528 ? 26.643 25.480 69.853 1.00 33.21 518 GLY A N 1
ATOM 3914 C CA . GLY A 1 528 ? 27.479 24.294 69.755 1.00 31.76 518 GLY A CA 1
ATOM 3915 C C . GLY A 1 528 ? 28.435 24.178 70.940 1.00 40.31 518 GLY A C 1
ATOM 3916 O O . GLY A 1 528 ? 28.558 23.110 71.552 1.00 36.19 518 GLY A O 1
ATOM 3917 N N . ILE A 1 529 ? 29.125 25.269 71.272 1.00 37.24 519 ILE A N 1
ATOM 3918 C CA . ILE A 1 529 ? 30.003 25.241 72.441 1.00 37.33 519 ILE A CA 1
ATOM 3919 C C . ILE A 1 529 ? 29.233 24.843 73.698 1.00 38.68 519 ILE A C 1
ATOM 3920 O O . ILE A 1 529 ? 29.707 24.008 74.463 1.00 36.61 519 ILE A O 1
ATOM 3925 N N . ASP A 1 530 ? 28.032 25.401 73.889 1.00 35.29 520 ASP A N 1
ATOM 3926 C CA . ASP A 1 530 ? 27.221 25.040 75.040 1.00 34.84 520 ASP A CA 1
ATOM 3927 C C . ASP A 1 530 ? 26.864 23.553 75.004 1.00 35.41 520 ASP A C 1
ATOM 3928 O O . ASP A 1 530 ? 26.854 22.873 76.034 1.00 33.28 520 ASP A O 1
ATOM 3933 N N . GLY A 1 531 ? 26.565 23.040 73.815 1.00 31.62 521 GLY A N 1
ATOM 3934 C CA . GLY A 1 531 ? 26.254 21.625 73.684 1.00 27.22 521 GLY A CA 1
ATOM 3935 C C . GLY A 1 531 ? 27.360 20.750 74.252 1.00 32.33 521 GLY A C 1
ATOM 3936 O O . GLY A 1 531 ? 27.089 19.776 74.966 1.00 33.21 521 GLY A O 1
ATOM 3937 N N . ILE A 1 532 ? 28.606 21.101 73.920 1.00 32.84 522 ILE A N 1
ATOM 3938 C CA . ILE A 1 532 ? 29.786 20.359 74.374 1.00 38.83 522 ILE A CA 1
ATOM 3939 C C . ILE A 1 532 ? 29.858 20.384 75.901 1.00 37.03 522 ILE A C 1
ATOM 3940 O O . ILE A 1 532 ? 29.898 19.337 76.547 1.00 35.20 522 ILE A O 1
ATOM 3945 N N . LYS A 1 533 ? 29.832 21.590 76.466 1.00 36.02 523 LYS A N 1
ATOM 3946 C CA . LYS A 1 533 ? 29.915 21.762 77.914 1.00 39.54 523 LYS A CA 1
ATOM 3947 C C . LYS A 1 533 ? 28.836 20.965 78.617 1.00 41.85 523 LYS A C 1
ATOM 3948 O O . LYS A 1 533 ? 29.084 20.346 79.653 1.00 41.92 523 LYS A O 1
ATOM 3954 N N . VAL A 1 534 ? 27.633 20.977 78.049 1.00 39.42 524 VAL A N 1
ATOM 3955 C CA . VAL A 1 534 ? 26.536 20.233 78.646 1.00 32.18 524 VAL A CA 1
ATOM 3956 C C . VAL A 1 534 ? 26.785 18.729 78.564 1.00 37.17 524 VAL A C 1
ATOM 3957 O O . VAL A 1 534 ? 26.527 17.998 79.526 1.00 35.39 524 VAL A O 1
ATOM 3961 N N . ALA A 1 535 ? 27.272 18.267 77.412 1.00 34.78 525 ALA A N 1
ATOM 3962 C CA . ALA A 1 535 ? 27.560 16.849 77.233 1.00 36.20 525 ALA A CA 1
ATOM 3963 C C . ALA A 1 535 ? 28.601 16.399 78.255 1.00 39.74 525 ALA A C 1
ATOM 3964 O O . ALA A 1 535 ? 28.460 15.331 78.859 1.00 33.19 525 ALA A O 1
ATOM 3966 N N . GLU A 1 536 ? 29.623 17.228 78.450 1.00 41.49 526 GLU A N 1
ATOM 3967 C CA . GLU A 1 536 ? 30.674 16.964 79.437 1.00 42.43 526 GLU A CA 1
ATOM 3968 C C . GLU A 1 536 ? 30.142 16.828 80.862 1.00 45.38 526 GLU A C 1
ATOM 3969 O O . GLU A 1 536 ? 30.694 16.071 81.660 1.00 39.89 526 GLU A O 1
ATOM 3975 N N . ALA A 1 537 ? 29.083 17.574 81.184 1.00 46.98 527 ALA A N 1
ATOM 3976 C CA . ALA A 1 537 ? 28.565 17.606 82.555 1.00 42.02 527 ALA A CA 1
ATOM 3977 C C . ALA A 1 537 ? 27.553 16.496 82.807 1.00 46.76 527 ALA A C 1
ATOM 3978 O O . ALA A 1 537 ? 27.446 15.970 83.923 1.00 45.15 527 ALA A O 1
ATOM 3980 N N . VAL A 1 538 ? 26.800 16.156 81.766 1.00 43.14 528 VAL A N 1
ATOM 3981 C CA . VAL A 1 538 ? 25.984 14.958 81.794 1.00 39.18 528 VAL A CA 1
ATOM 3982 C C . VAL A 1 538 ? 26.887 13.736 81.944 1.00 46.84 528 VAL A C 1
ATOM 3983 O O . VAL A 1 538 ? 26.585 12.833 82.720 1.00 48.02 528 VAL A O 1
ATOM 3987 N N . ALA A 1 539 ? 28.010 13.725 81.227 1.00 44.17 529 ALA A N 1
ATOM 3988 C CA . ALA A 1 539 ? 28.965 12.618 81.332 1.00 49.30 529 ALA A CA 1
ATOM 3989 C C . ALA A 1 539 ? 29.512 12.484 82.749 1.00 51.98 529 ALA A C 1
ATOM 3990 O O . ALA A 1 539 ? 29.339 11.450 83.403 1.00 53.48 529 ALA A O 1
ATOM 3992 N N . ARG A 1 540 ? 30.176 13.534 83.220 1.00 49.56 530 ARG A N 1
ATOM 3993 C CA . ARG A 1 540 ? 30.721 13.532 84.571 1.00 50.89 530 ARG A CA 1
ATOM 3994 C C . ARG A 1 540 ? 29.703 13.068 85.607 1.00 51.27 530 ARG A C 1
ATOM 3995 O O . ARG A 1 540 ? 30.019 12.238 86.458 1.00 56.28 530 ARG A O 1
ATOM 4003 N N . ASP A 1 541 ? 28.481 13.592 85.529 1.00 47.21 531 ASP A N 1
ATOM 4004 C CA . ASP A 1 541 ? 27.447 13.231 86.486 1.00 47.09 531 ASP A CA 1
ATOM 4005 C C . ASP A 1 541 ? 27.131 11.739 86.436 1.00 45.48 531 ASP A C 1
ATOM 4006 O O . ASP A 1 541 ? 27.040 11.075 87.472 1.00 40.26 531 ASP A O 1
ATOM 4011 N N . ILE A 1 542 ? 26.949 11.219 85.228 1.00 40.49 532 ILE A N 1
ATOM 4012 C CA . ILE A 1 542 ? 26.682 9.804 85.050 1.00 40.05 532 ILE A CA 1
ATOM 4013 C C . ILE A 1 542 ? 27.859 8.991 85.594 1.00 47.13 532 ILE A C 1
ATOM 4014 O O . ILE A 1 542 ? 27.676 8.062 86.377 1.00 45.79 532 ILE A O 1
ATOM 4019 N N . VAL A 1 543 ? 29.071 9.376 85.219 1.00 50.55 533 VAL A N 1
ATOM 4020 C CA . VAL A 1 543 ? 30.267 8.724 85.751 1.00 41.78 533 VAL A CA 1
ATOM 4021 C C . VAL A 1 543 ? 30.286 8.687 87.299 1.00 41.92 533 VAL A C 1
ATOM 4022 O O . VAL A 1 543 ? 30.516 7.633 87.903 1.00 44.13 533 VAL A O 1
ATOM 4026 N N . ALA A 1 544 ? 30.019 9.827 87.934 1.00 40.09 534 ALA A N 1
ATOM 4027 C CA . ALA A 1 544 ? 29.947 9.905 89.394 1.00 48.84 534 ALA A CA 1
ATOM 4028 C C . ALA A 1 544 ? 28.832 9.028 89.962 1.00 53.32 534 ALA A C 1
ATOM 4029 O O . ALA A 1 544 ? 28.916 8.529 91.093 1.00 49.26 534 ALA A O 1
ATOM 4031 N N . ALA A 1 545 ? 27.775 8.864 89.176 1.00 52.11 535 ALA A N 1
ATOM 4032 C CA . ALA A 1 545 ? 26.652 8.053 89.591 1.00 48.89 535 ALA A CA 1
ATOM 4033 C C . ALA A 1 545 ? 26.994 6.572 89.471 1.00 50.24 535 ALA A C 1
ATOM 4034 O O . ALA A 1 545 ? 26.617 5.771 90.313 1.00 52.43 535 ALA A O 1
ATOM 4044 N N . GLU A 1 547 ? 29.869 5.226 89.455 1.00 50.90 537 GLU A N 1
ATOM 4045 C CA . GLU A 1 547 ? 31.136 4.970 90.115 1.00 52.57 537 GLU A CA 1
ATOM 4046 C C . GLU A 1 547 ? 31.127 3.687 90.935 1.00 52.20 537 GLU A C 1
ATOM 4047 O O . GLU A 1 547 ? 32.031 2.856 90.829 1.00 51.72 537 GLU A O 1
ATOM 4053 N N . ASN A 1 548 ? 30.099 3.533 91.754 1.00 45.91 538 ASN A N 1
ATOM 4054 C CA . ASN A 1 548 ? 29.957 2.350 92.581 1.00 52.17 538 ASN A CA 1
ATOM 4055 C C . ASN A 1 548 ? 28.716 1.545 92.184 1.00 54.15 538 ASN A C 1
ATOM 4056 O O . ASN A 1 548 ? 28.224 1.641 91.057 1.00 52.24 538 ASN A O 1
#

B-factor: mean 47.89, std 13.52, range [15.15, 123.67]

CATH classification: 3.30.70.2700 (+1 more: 3.50.50.60)

Organism: Vibrio parahaemolyticus serotype O3:K6 (strain RIMD 2210633) (NCBI:txid223926)